Protein AF-I0Z684-F1 (afdb_monomer)

Mean predicted aligned error: 7.88 Å

pLDDT: mean 88.22, std 9.77, range [30.95, 96.75]

Organism: Coccomyxa subellipsoidea (strain C-169) (NCBI:txid574566)

InterPro domains:
  IPR003107 HAT (Half-A-TPR) repeat [SM00386] (66-99)
  IPR003107 HAT (Half-A-TPR) repeat [SM00386] (101-133)
  IPR003107 HAT (Half-A-TPR) repeat [SM00386] (171-205)
  IPR003107 HAT (Half-A-TPR) repeat [SM00386] (207-239)
  IPR003107 HAT (Half-A-TPR) repeat [SM00386] (241-273)
  IPR003107 HAT (Half-A-TPR) repeat [SM00386] (275-307)
  IPR003107 HAT (Half-A-TPR) repeat [SM00386] (309-344)
  IPR003107 HAT (Half-A-TPR) repeat [SM00386] (346-378)
  IPR011990 Tetratricopeptide-like helical domain superfamily [G3DSA:1.25.40.10] (8-189)
  IPR011990 Tetratricopeptide-like helical domain superfamily [G3DSA:1.25.40.10] (210-399)
  IPR011990 Tetratricopeptide-like helical domain superfamily [SSF48452] (45-256)
  IPR011990 Tetratricopeptide-like helical domain superfamily [SSF48452] (227-389)
  IPR019734 Tetratricopeptide repeat [PF13181] (54-77)
  IPR019734 Tetratricopeptide repeat [SM00028] (52-85)
  IPR019734 Tetratricopeptide repeat [SM00028] (87-120)
  IPR019734 Tetratricopeptide repeat [SM00028] (121-154)
  IPR019734 Tetratricopeptide repeat [SM00028] (261-294)
  IPR019734 Tetratricopeptide repeat [SM00028] (332-365)
  IPR044624 Tetratricopeptide-like repeat protein Mbb1-like [PTHR44917] (1-394)

Structure (mmCIF, N/CA/C/O backbone):
data_AF-I0Z684-F1
#
_entry.id   AF-I0Z684-F1
#
loop_
_atom_site.group_PDB
_atom_site.id
_atom_site.type_symbol
_atom_site.label_atom_id
_atom_site.label_alt_id
_atom_site.label_comp_id
_atom_site.label_asym_id
_atom_site.label_entity_id
_atom_site.label_seq_id
_atom_site.pdbx_PDB_ins_code
_atom_site.Cartn_x
_atom_site.Cartn_y
_atom_site.Cartn_z
_atom_site.occupancy
_atom_site.B_iso_or_equiv
_atom_site.auth_seq_id
_atom_site.auth_comp_id
_atom_site.auth_asym_id
_atom_site.auth_atom_id
_atom_site.pdbx_PDB_model_num
ATOM 1 N N . LYS A 1 1 ? 30.782 14.506 -30.149 1.00 56.00 1 LYS A N 1
ATOM 2 C CA . LYS A 1 1 ? 29.954 13.559 -29.357 1.00 56.00 1 LYS A CA 1
ATOM 3 C C . LYS A 1 1 ? 30.545 13.472 -27.952 1.00 56.00 1 LYS A C 1
ATOM 5 O O . LYS A 1 1 ? 31.720 13.133 -27.860 1.00 56.00 1 LYS A O 1
ATOM 10 N N . PRO A 1 2 ? 29.820 13.838 -26.883 1.00 56.75 2 PRO A N 1
ATOM 11 C CA . PRO A 1 2 ? 30.329 13.691 -25.521 1.00 56.75 2 PRO A CA 1
ATOM 12 C C . PRO A 1 2 ? 30.617 12.213 -25.216 1.00 56.75 2 PRO A C 1
ATOM 14 O O . PRO A 1 2 ? 29.908 11.326 -25.692 1.00 56.75 2 PRO A O 1
ATOM 17 N N . LEU A 1 3 ? 31.667 11.941 -24.437 1.00 69.06 3 LEU A N 1
ATOM 18 C CA . LEU A 1 3 ? 32.019 10.576 -24.041 1.00 69.06 3 LEU A CA 1
ATOM 19 C C . LEU A 1 3 ? 30.859 9.937 -23.266 1.00 69.06 3 LEU A C 1
ATOM 21 O O . LEU A 1 3 ? 30.322 10.537 -22.332 1.00 69.06 3 LEU A O 1
ATOM 25 N N . LYS A 1 4 ? 30.517 8.689 -23.609 1.00 68.81 4 LYS A N 1
ATOM 26 C CA . LYS A 1 4 ? 29.465 7.884 -22.954 1.00 68.81 4 LYS A CA 1
ATOM 27 C C . LYS A 1 4 ? 29.592 7.880 -21.421 1.00 68.81 4 LYS A C 1
ATOM 29 O O . LYS A 1 4 ? 28.586 7.955 -20.720 1.00 68.81 4 LYS A O 1
ATOM 34 N N . ILE A 1 5 ? 30.829 7.891 -20.921 1.00 71.38 5 ILE A N 1
ATOM 35 C CA . ILE A 1 5 ? 31.182 7.921 -19.494 1.00 71.38 5 ILE A CA 1
ATOM 36 C C . ILE A 1 5 ? 30.649 9.183 -18.799 1.00 71.38 5 ILE A C 1
ATOM 38 O O . ILE A 1 5 ? 30.081 9.090 -17.713 1.00 71.38 5 ILE A O 1
ATOM 42 N N . ASN A 1 6 ? 30.747 10.355 -19.435 1.00 76.12 6 ASN A N 1
ATOM 43 C CA . ASN A 1 6 ? 30.282 11.613 -18.844 1.00 76.12 6 ASN A CA 1
ATOM 44 C C . ASN A 1 6 ? 28.752 11.640 -18.699 1.00 76.12 6 ASN A C 1
ATOM 46 O O . ASN A 1 6 ? 28.230 12.161 -17.714 1.00 76.12 6 ASN A O 1
ATOM 50 N N . ARG A 1 7 ? 28.031 11.021 -19.641 1.00 77.19 7 ARG A N 1
ATOM 51 C CA . ARG A 1 7 ? 26.567 10.880 -19.604 1.00 77.19 7 ARG A CA 1
ATOM 52 C C . ARG A 1 7 ? 26.114 9.910 -18.519 1.00 77.19 7 ARG A C 1
ATOM 54 O O . ARG A 1 7 ? 25.242 10.243 -17.721 1.00 77.19 7 ARG A O 1
ATOM 61 N N . ASP A 1 8 ? 26.713 8.723 -18.472 1.00 81.19 8 ASP A N 1
ATOM 62 C CA . ASP A 1 8 ? 26.346 7.708 -17.482 1.00 81.19 8 ASP A CA 1
ATOM 63 C C . ASP A 1 8 ? 26.690 8.176 -16.055 1.00 81.19 8 ASP A C 1
ATOM 65 O O . ASP A 1 8 ? 25.917 7.934 -15.126 1.00 81.19 8 ASP A O 1
ATOM 69 N N . LEU A 1 9 ? 27.770 8.950 -15.887 1.00 84.81 9 LEU A N 1
ATOM 70 C CA . LEU A 1 9 ? 28.109 9.595 -14.618 1.00 84.81 9 LEU A CA 1
ATOM 71 C C . LEU A 1 9 ? 27.077 10.655 -14.207 1.00 84.81 9 LEU A C 1
ATOM 73 O O . LEU A 1 9 ? 26.685 10.697 -13.040 1.00 84.81 9 LEU A O 1
ATOM 77 N N . LEU A 1 10 ? 26.614 11.501 -15.134 1.00 84.44 10 LEU A N 1
ATOM 78 C CA . LEU A 1 10 ? 25.568 12.491 -14.847 1.00 84.44 10 LEU A CA 1
ATOM 79 C C . LEU A 1 10 ? 24.236 11.822 -14.485 1.00 84.44 10 LEU A C 1
ATOM 81 O O . LEU A 1 10 ? 23.605 12.218 -13.506 1.00 84.44 10 LEU A O 1
ATOM 85 N N . LEU A 1 11 ? 23.844 10.767 -15.204 1.00 85.19 11 LEU A N 1
ATOM 86 C CA . LEU A 1 11 ? 22.661 9.963 -14.883 1.00 85.19 11 LEU A CA 1
ATOM 87 C C . LEU A 1 11 ? 22.780 9.287 -13.513 1.00 85.19 11 LEU A C 1
ATOM 89 O O . LEU A 1 11 ? 21.818 9.270 -12.738 1.00 85.19 11 LEU A O 1
ATOM 93 N N . TYR A 1 12 ? 23.959 8.754 -13.188 1.00 86.44 12 TYR A N 1
ATOM 94 C CA . TYR A 1 12 ? 24.232 8.175 -11.878 1.00 86.44 12 TYR A CA 1
ATOM 95 C C . TYR A 1 12 ? 24.128 9.229 -10.771 1.00 86.44 12 TYR A C 1
ATOM 97 O O . TYR A 1 12 ? 23.409 9.015 -9.796 1.00 86.44 12 TYR A O 1
ATOM 105 N N . ARG A 1 13 ? 24.760 10.396 -10.943 1.00 88.25 13 ARG A N 1
ATOM 106 C CA . ARG A 1 13 ? 24.672 11.514 -9.989 1.00 88.25 13 ARG A CA 1
ATOM 107 C C . ARG A 1 13 ? 23.230 11.983 -9.807 1.00 88.25 13 ARG A C 1
ATOM 109 O O . ARG A 1 13 ? 22.782 12.098 -8.672 1.00 88.25 13 ARG A O 1
ATOM 116 N N . ALA A 1 14 ? 22.466 12.126 -10.889 1.00 86.50 14 ALA A N 1
ATOM 117 C CA . ALA A 1 14 ? 21.049 12.474 -10.820 1.00 86.50 14 ALA A CA 1
ATOM 118 C C . ALA A 1 14 ? 20.230 11.428 -10.044 1.00 86.50 14 ALA A C 1
ATOM 120 O O . ALA A 1 14 ? 19.365 11.789 -9.239 1.00 86.50 14 ALA A O 1
ATOM 121 N N . LYS A 1 15 ? 20.517 10.132 -10.240 1.00 86.81 15 LYS A N 1
ATOM 122 C CA . LYS A 1 15 ? 19.895 9.029 -9.491 1.00 86.81 15 LYS A CA 1
ATOM 123 C C . LYS A 1 15 ? 20.248 9.086 -8.006 1.00 86.81 15 LYS A C 1
ATOM 125 O O . LYS A 1 15 ? 19.349 8.918 -7.183 1.00 86.81 15 LYS A O 1
ATOM 130 N N . VAL A 1 16 ? 21.513 9.332 -7.668 1.00 88.00 16 VAL A N 1
ATOM 131 C CA . VAL A 1 16 ? 21.980 9.479 -6.281 1.00 88.00 16 VAL A CA 1
ATOM 132 C C . VAL A 1 16 ? 21.308 10.678 -5.621 1.00 88.00 16 VAL A C 1
ATOM 134 O O . VAL A 1 16 ? 20.741 10.521 -4.545 1.00 88.00 16 VAL A O 1
ATOM 137 N N . SER A 1 17 ? 21.252 11.838 -6.281 1.00 86.62 17 SER A N 1
ATOM 138 C CA . SER A 1 17 ? 20.534 13.013 -5.770 1.00 86.62 17 SER A CA 1
ATOM 139 C C . SER A 1 17 ? 19.050 12.722 -5.553 1.00 86.62 17 SER A C 1
ATOM 141 O O . SER A 1 17 ? 18.491 13.115 -4.535 1.00 86.62 17 SER A O 1
ATOM 143 N N . ARG A 1 18 ? 18.402 11.955 -6.437 1.00 83.69 18 ARG A N 1
ATOM 144 C CA . ARG A 1 18 ? 17.004 11.539 -6.236 1.00 83.69 18 ARG A CA 1
ATOM 145 C C . ARG A 1 18 ? 16.836 10.598 -5.038 1.00 83.69 18 ARG A C 1
ATOM 147 O O . ARG A 1 18 ? 15.848 10.698 -4.316 1.00 83.69 18 ARG A O 1
ATOM 154 N N . GLN A 1 19 ? 17.776 9.679 -4.822 1.00 83.06 19 GLN A N 1
ATOM 155 C CA . GLN A 1 19 ? 17.775 8.806 -3.644 1.00 83.06 19 GLN A CA 1
ATOM 156 C C . GLN A 1 19 ? 18.034 9.596 -2.355 1.00 83.06 19 GLN A C 1
ATOM 158 O O . GLN A 1 19 ? 17.368 9.347 -1.354 1.00 83.06 19 GLN A O 1
ATOM 163 N N . ALA A 1 20 ? 18.937 10.576 -2.394 1.00 82.94 20 ALA A N 1
ATOM 164 C CA . ALA A 1 20 ? 19.186 11.495 -1.290 1.00 82.9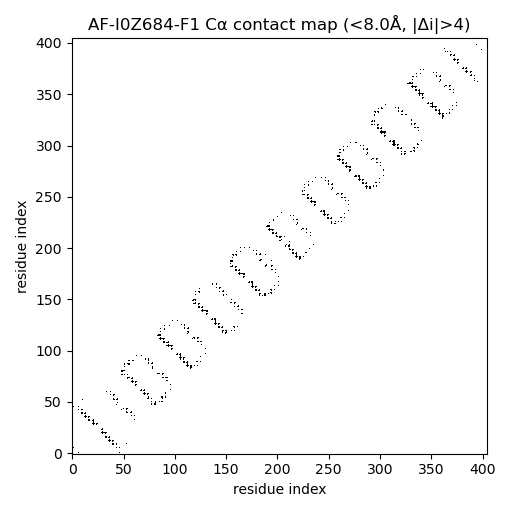4 20 ALA A CA 1
ATOM 165 C C . ALA A 1 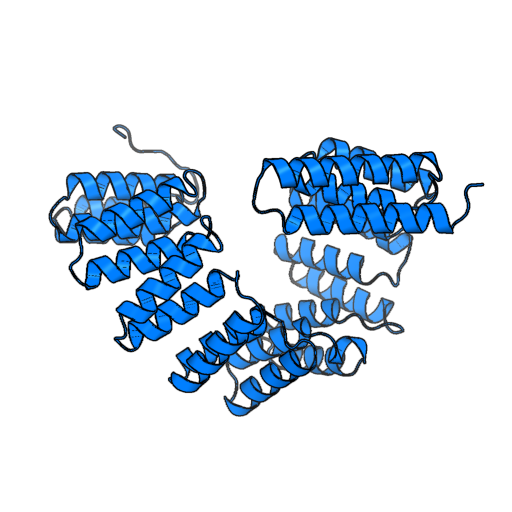20 ? 17.942 12.339 -0.978 1.00 82.94 20 ALA A C 1
ATOM 167 O O . ALA A 1 20 ? 17.562 12.439 0.180 1.00 82.94 20 ALA A O 1
ATOM 168 N N . ALA A 1 21 ? 17.228 12.831 -1.997 1.00 80.25 21 ALA A N 1
ATOM 169 C CA . ALA A 1 21 ? 15.960 13.539 -1.815 1.00 80.25 21 ALA A CA 1
ATOM 170 C C . ALA A 1 21 ? 14.893 12.686 -1.110 1.00 80.25 21 ALA A C 1
ATOM 172 O O . ALA A 1 21 ? 14.073 13.215 -0.368 1.00 80.25 21 ALA A O 1
ATOM 173 N N . PHE A 1 22 ? 14.879 11.371 -1.348 1.00 74.00 22 PHE A N 1
ATOM 174 C CA . PHE A 1 22 ? 13.951 10.463 -0.671 1.00 74.00 22 PHE A CA 1
ATOM 175 C C . PHE A 1 22 ? 14.313 10.246 0.803 1.00 74.00 22 PHE A C 1
ATOM 177 O O . PHE A 1 22 ? 13.422 10.057 1.620 1.00 74.00 22 PHE A O 1
ATOM 184 N N . ARG A 1 23 ? 15.609 10.274 1.135 1.00 74.25 23 ARG A N 1
ATOM 185 C CA . ARG A 1 23 ? 16.123 10.084 2.501 1.00 74.25 23 ARG A CA 1
ATOM 186 C C . ARG A 1 23 ? 16.245 11.382 3.300 1.00 74.25 23 ARG A C 1
ATOM 188 O O . ARG A 1 23 ? 16.529 11.319 4.489 1.00 74.25 23 ARG A O 1
ATOM 195 N N . ALA A 1 24 ? 16.095 12.533 2.650 1.00 77.44 24 ALA A N 1
ATOM 196 C CA . ALA A 1 24 ? 16.253 13.831 3.284 1.00 77.44 24 ALA A CA 1
ATOM 197 C C . ALA A 1 24 ? 15.160 14.041 4.351 1.00 77.44 24 ALA A C 1
ATOM 199 O O . ALA A 1 24 ? 13.977 13.913 4.018 1.00 77.44 24 ALA A O 1
ATOM 200 N N . PRO A 1 25 ? 15.534 14.371 5.601 1.00 69.31 25 PRO A N 1
ATOM 201 C CA . PRO A 1 25 ? 14.580 14.551 6.692 1.00 69.31 25 PRO A CA 1
ATOM 202 C C . PRO A 1 25 ? 13.774 15.845 6.545 1.00 69.31 25 PRO A C 1
ATOM 204 O O . PRO A 1 25 ? 12.612 15.897 6.939 1.00 69.31 25 PRO A O 1
ATOM 207 N N . THR A 1 26 ? 14.359 16.889 5.947 1.00 78.69 26 THR A N 1
ATOM 208 C CA . THR A 1 26 ? 13.704 18.194 5.806 1.00 78.69 26 THR A CA 1
ATOM 209 C C . THR A 1 26 ? 13.169 18.436 4.393 1.00 78.69 26 THR A C 1
ATOM 211 O O . THR A 1 26 ? 13.754 18.027 3.383 1.00 78.69 26 THR A O 1
ATOM 214 N N . LEU A 1 27 ? 12.053 19.170 4.301 1.00 78.12 27 LEU A N 1
ATOM 215 C CA . LEU A 1 27 ? 11.455 19.558 3.020 1.00 78.12 27 LEU A CA 1
ATOM 216 C C . LEU A 1 27 ? 12.414 20.413 2.173 1.00 78.12 27 LEU A C 1
ATOM 218 O O . LEU A 1 27 ? 12.476 20.245 0.954 1.00 78.12 27 LEU A O 1
ATOM 222 N N . LEU A 1 28 ? 13.187 21.297 2.810 1.00 82.56 28 LEU A N 1
ATOM 223 C CA . LEU A 1 28 ? 14.137 22.179 2.131 1.00 82.56 28 LEU A CA 1
ATOM 224 C C . LEU A 1 28 ? 15.266 21.385 1.461 1.00 82.56 28 LEU A C 1
ATOM 226 O O . LEU A 1 28 ? 15.574 21.605 0.287 1.00 82.56 28 LEU A O 1
ATOM 230 N N . GLU A 1 29 ? 15.848 20.420 2.173 1.00 83.12 29 GLU A N 1
ATOM 231 C CA . GLU A 1 29 ? 16.872 19.535 1.613 1.00 83.12 29 GLU A CA 1
ATOM 232 C C . GLU A 1 29 ? 16.304 18.669 0.492 1.00 83.12 29 GLU A C 1
ATOM 234 O O . GLU A 1 29 ? 16.926 18.537 -0.564 1.00 83.12 29 GLU A O 1
ATOM 239 N N . LYS A 1 30 ? 15.090 18.137 0.670 1.00 84.31 30 LYS A N 1
ATOM 240 C CA . LYS A 1 30 ? 14.397 17.372 -0.370 1.00 84.31 30 LYS A CA 1
ATOM 241 C C . LYS A 1 30 ? 14.236 18.189 -1.651 1.00 84.31 30 LYS A C 1
ATOM 243 O O . LYS A 1 30 ? 14.591 17.701 -2.725 1.00 84.31 30 LYS A O 1
ATOM 248 N N . LEU A 1 31 ? 13.781 19.438 -1.549 1.00 85.88 31 LEU A N 1
ATOM 249 C CA . LEU A 1 31 ? 13.655 20.345 -2.693 1.00 85.88 31 LEU A CA 1
ATOM 250 C C . LEU A 1 31 ? 15.016 20.669 -3.325 1.00 85.88 31 LEU A C 1
ATOM 252 O O . LEU A 1 31 ? 15.127 20.687 -4.551 1.00 85.88 31 LEU A O 1
ATOM 256 N N . LYS A 1 32 ? 16.067 20.865 -2.519 1.00 89.31 32 LYS A N 1
ATOM 257 C CA . LYS A 1 32 ? 17.436 21.100 -3.008 1.00 89.31 32 LYS A CA 1
ATOM 258 C C . LYS A 1 32 ? 17.945 19.920 -3.839 1.00 89.31 32 LYS A C 1
ATOM 260 O O . LYS A 1 32 ? 18.402 20.112 -4.966 1.00 89.31 32 LYS A O 1
ATOM 265 N N . TYR A 1 33 ? 17.823 18.699 -3.321 1.00 88.38 33 TYR A N 1
ATOM 266 C CA . TYR A 1 33 ? 18.250 17.490 -4.028 1.00 88.38 33 TYR A CA 1
ATOM 267 C C . TYR A 1 33 ? 17.403 17.203 -5.275 1.00 88.38 33 TYR A C 1
ATOM 269 O O . TYR A 1 33 ? 17.941 16.749 -6.287 1.00 88.38 33 TYR A O 1
ATOM 277 N N . GLN A 1 34 ? 16.100 17.499 -5.239 1.00 88.00 34 GLN A N 1
ATOM 278 C CA . GLN A 1 34 ? 15.229 17.392 -6.412 1.00 88.00 34 GLN A CA 1
ATOM 279 C C . GLN A 1 34 ? 15.632 18.381 -7.509 1.00 88.00 34 GLN A C 1
ATOM 281 O O . GLN A 1 34 ? 15.821 17.956 -8.646 1.00 88.00 34 GLN A O 1
ATOM 286 N N . LYS A 1 35 ? 15.845 19.661 -7.174 1.00 89.12 35 LYS A N 1
ATOM 287 C CA . LYS A 1 35 ? 16.317 20.676 -8.130 1.00 89.12 35 LYS A CA 1
ATOM 288 C C . LYS A 1 35 ? 17.667 20.292 -8.738 1.00 89.12 35 LYS A C 1
ATOM 290 O O . LYS A 1 35 ? 17.839 20.393 -9.947 1.00 89.12 35 LYS A O 1
ATOM 295 N N . ALA A 1 36 ? 18.599 19.791 -7.926 1.00 89.50 36 ALA A N 1
ATOM 296 C CA . ALA A 1 36 ? 19.891 19.305 -8.411 1.00 89.50 36 ALA A CA 1
ATOM 297 C C . ALA A 1 36 ? 19.751 18.106 -9.369 1.00 89.50 36 ALA A C 1
ATOM 299 O O . ALA A 1 36 ? 20.442 18.034 -10.381 1.00 89.50 36 ALA A O 1
ATOM 300 N N . SER A 1 37 ? 18.840 17.171 -9.082 1.00 89.88 37 SER A N 1
ATOM 301 C CA . SER A 1 37 ? 18.548 16.048 -9.982 1.00 89.88 37 SER A CA 1
ATOM 302 C C . SER A 1 37 ? 17.951 16.538 -11.309 1.00 89.88 37 SER A C 1
ATOM 304 O O . SER A 1 37 ? 18.382 16.107 -12.377 1.00 89.88 37 SER A O 1
ATOM 306 N N . GLU A 1 38 ? 17.015 17.488 -11.253 1.00 91.38 38 GLU A N 1
ATOM 307 C CA . GLU A 1 38 ? 16.358 18.085 -12.421 1.00 91.38 38 GLU A CA 1
ATOM 308 C C . GLU A 1 38 ? 17.358 18.789 -13.351 1.00 91.38 38 GLU A C 1
ATOM 310 O O . GLU A 1 38 ? 17.353 18.547 -14.560 1.00 91.38 38 GLU A O 1
ATOM 315 N N . THR A 1 39 ? 18.269 19.601 -12.803 1.00 91.06 39 THR A N 1
ATOM 316 C CA . THR A 1 39 ? 19.295 20.301 -13.596 1.00 91.06 39 THR A CA 1
ATOM 317 C C . THR A 1 39 ? 20.279 19.333 -14.248 1.00 91.06 39 THR A C 1
ATOM 319 O O . THR A 1 39 ? 20.612 19.493 -15.424 1.00 91.06 39 THR A O 1
ATOM 322 N N . MET A 1 40 ? 20.705 18.287 -13.533 1.00 89.81 40 MET A N 1
ATOM 323 C CA . MET A 1 40 ? 21.573 17.246 -14.093 1.00 89.81 40 MET A CA 1
ATOM 324 C C . MET A 1 40 ? 20.889 16.473 -15.226 1.00 89.81 40 MET A C 1
ATOM 326 O O . MET A 1 40 ? 21.530 16.190 -16.239 1.00 89.81 40 MET A O 1
ATOM 330 N N . LEU A 1 41 ? 19.596 16.159 -15.089 1.00 89.38 41 LEU A N 1
ATOM 331 C CA . LEU A 1 41 ? 18.823 15.469 -16.126 1.00 89.38 41 LEU A CA 1
ATOM 332 C C . LEU A 1 41 ? 18.628 16.344 -17.368 1.00 89.38 41 LEU A C 1
ATOM 334 O O . LEU A 1 41 ? 18.868 15.861 -18.472 1.00 89.38 41 LEU A O 1
ATOM 338 N N . ARG A 1 42 ? 18.296 17.633 -17.211 1.00 90.12 42 ARG A N 1
ATOM 339 C CA . ARG A 1 42 ? 18.227 18.571 -18.348 1.00 90.12 42 ARG A CA 1
ATOM 340 C C . ARG A 1 42 ? 19.575 18.730 -19.050 1.00 90.12 42 ARG A C 1
ATOM 342 O O . ARG A 1 42 ? 19.629 18.756 -20.274 1.00 90.12 42 ARG A O 1
ATOM 349 N N . ARG A 1 43 ? 20.681 18.745 -18.298 1.00 88.00 43 ARG A N 1
ATOM 350 C CA . ARG A 1 43 ? 22.027 18.744 -18.888 1.00 88.00 43 ARG A CA 1
ATOM 351 C C . ARG A 1 43 ? 22.314 17.464 -19.677 1.00 88.00 43 ARG A C 1
ATOM 353 O O . ARG A 1 43 ? 22.994 17.537 -20.692 1.00 88.00 43 ARG A O 1
ATOM 360 N N . CYS A 1 44 ? 21.797 16.308 -19.250 1.00 86.81 44 CYS A N 1
ATOM 361 C CA . CYS A 1 44 ? 21.909 15.073 -20.035 1.00 86.81 44 CYS A CA 1
ATOM 362 C C . CYS A 1 44 ? 21.169 15.188 -21.373 1.00 86.81 44 CYS A C 1
ATOM 364 O O . CYS A 1 44 ? 21.724 14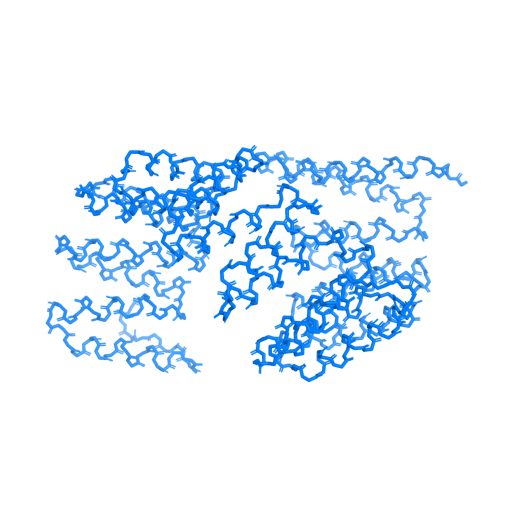.786 -22.388 1.00 86.81 44 CYS A O 1
ATOM 366 N N . LEU A 1 45 ? 19.969 15.777 -21.373 1.00 87.00 45 LEU A N 1
ATOM 367 C CA . LEU A 1 45 ? 19.179 16.002 -22.589 1.00 87.00 45 LEU A CA 1
ATOM 368 C C . LEU A 1 45 ? 19.877 16.952 -23.568 1.00 87.00 45 LEU A C 1
ATOM 370 O O . LEU A 1 45 ? 19.928 16.675 -24.759 1.00 87.00 45 LEU A O 1
ATOM 374 N N . ALA A 1 46 ? 20.489 18.028 -23.061 1.00 86.31 46 ALA A N 1
ATOM 375 C CA . ALA A 1 46 ? 21.256 18.964 -23.886 1.00 86.31 46 ALA A CA 1
ATOM 376 C C . ALA A 1 46 ? 22.509 18.330 -24.525 1.00 86.31 46 ALA A C 1
ATOM 378 O O . ALA A 1 46 ? 22.976 18.786 -25.564 1.00 86.31 46 ALA A O 1
ATOM 379 N N . LEU A 1 47 ? 23.075 17.295 -23.897 1.00 85.19 47 LEU A N 1
ATOM 380 C CA . LEU A 1 47 ? 24.233 16.568 -24.422 1.00 85.19 47 LEU A CA 1
ATOM 381 C C . LEU A 1 47 ? 23.846 15.528 -25.478 1.00 85.19 47 LEU A C 1
ATOM 383 O O . LEU A 1 47 ? 24.625 15.287 -26.401 1.00 85.19 47 LEU A O 1
ATOM 387 N N . ASP A 1 48 ? 22.696 14.876 -25.303 1.00 82.06 48 ASP A N 1
ATOM 388 C CA . ASP A 1 48 ? 22.184 13.848 -26.202 1.00 82.06 48 ASP A CA 1
ATOM 389 C C . ASP A 1 48 ? 20.661 13.712 -26.067 1.00 82.06 48 ASP A C 1
ATOM 391 O O . ASP A 1 48 ? 20.156 13.089 -25.129 1.00 82.06 48 ASP A O 1
ATOM 395 N N . ALA A 1 49 ? 19.940 14.264 -27.041 1.00 84.31 49 ALA A N 1
ATOM 396 C CA . ALA A 1 49 ? 18.485 14.183 -27.109 1.00 84.31 49 ALA A CA 1
ATOM 397 C C . ALA A 1 49 ? 17.975 12.783 -27.508 1.00 84.31 49 ALA A C 1
ATOM 399 O O . ALA A 1 49 ? 16.796 12.493 -27.350 1.00 84.31 49 ALA A O 1
ATOM 400 N N . THR A 1 50 ? 18.839 11.885 -27.997 1.00 84.88 50 THR A N 1
ATOM 401 C CA . THR A 1 50 ? 18.422 10.544 -28.450 1.00 84.88 50 THR A CA 1
ATOM 402 C C . THR A 1 50 ? 18.391 9.503 -27.327 1.00 84.88 50 THR A C 1
ATOM 404 O O . THR A 1 50 ? 17.842 8.413 -27.495 1.00 84.88 50 THR A O 1
ATOM 407 N N . ASP A 1 51 ? 18.953 9.807 -26.151 1.00 83.75 51 ASP A N 1
ATOM 408 C CA . ASP A 1 51 ? 18.875 8.921 -24.989 1.00 83.75 51 ASP A CA 1
ATOM 409 C C . ASP A 1 51 ? 17.518 9.087 -24.294 1.00 83.75 51 ASP A C 1
ATOM 411 O O . ASP A 1 51 ? 17.201 10.149 -23.768 1.00 83.75 51 ASP A O 1
ATOM 415 N N . GLY A 1 52 ? 16.716 8.023 -24.229 1.00 83.94 52 GLY A N 1
ATOM 416 C CA . GLY A 1 52 ? 15.409 8.068 -23.564 1.00 83.94 52 GLY A CA 1
ATOM 417 C C . GLY A 1 52 ? 15.447 7.975 -22.031 1.00 83.94 52 GLY A C 1
ATOM 418 O O . GLY A 1 52 ? 14.456 8.278 -21.359 1.00 83.94 52 G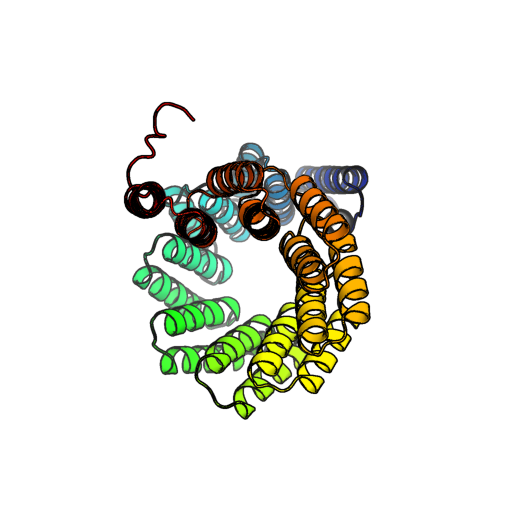LY A O 1
ATOM 419 N N . ARG A 1 53 ? 16.575 7.570 -21.428 1.00 88.62 53 ARG A N 1
ATOM 420 C CA . ARG A 1 53 ? 16.694 7.378 -19.964 1.00 88.62 53 ARG A CA 1
ATOM 421 C C . ARG A 1 53 ? 16.485 8.669 -19.149 1.00 88.62 53 ARG A C 1
ATOM 423 O O . ARG A 1 53 ? 15.810 8.592 -18.109 1.00 88.62 53 ARG A O 1
ATOM 430 N N . PRO A 1 54 ? 17.031 9.838 -19.552 1.00 90.12 54 PRO A N 1
ATOM 431 C CA . PRO A 1 54 ? 16.799 11.092 -18.852 1.00 90.12 54 PRO A CA 1
ATOM 432 C C . PRO A 1 54 ? 15.339 11.550 -18.947 1.00 90.12 54 PRO A C 1
ATOM 434 O O . PRO A 1 54 ? 14.806 11.950 -17.916 1.00 90.12 54 PRO A O 1
ATOM 437 N N . TYR A 1 55 ? 14.661 11.401 -20.095 1.00 91.81 55 TYR A N 1
ATOM 438 C CA . TYR A 1 55 ? 13.236 11.745 -20.249 1.00 91.81 55 TYR A CA 1
ATOM 439 C C . TYR A 1 55 ? 12.350 10.971 -19.265 1.00 91.81 55 TYR A C 1
ATOM 441 O O . TYR A 1 55 ? 11.583 11.566 -18.508 1.00 91.81 55 TYR A O 1
ATOM 449 N N . VAL A 1 56 ? 12.529 9.645 -19.173 1.00 91.12 56 VAL A N 1
ATOM 450 C CA . VAL A 1 56 ? 11.795 8.804 -18.206 1.00 91.12 56 VAL A CA 1
ATOM 451 C C . VAL A 1 56 ? 12.082 9.223 -16.762 1.00 91.12 56 VAL A C 1
ATOM 453 O O . VAL A 1 56 ? 11.192 9.222 -15.907 1.00 91.12 56 VAL A O 1
ATOM 456 N N . SER A 1 57 ? 13.337 9.551 -16.458 1.00 90.25 57 SER A N 1
ATOM 457 C CA . SER A 1 57 ? 13.754 9.921 -15.102 1.00 90.25 57 SER A CA 1
ATOM 458 C C . SER A 1 57 ? 13.244 11.302 -14.692 1.00 90.25 57 SER A C 1
ATOM 460 O O . SER A 1 57 ? 12.806 11.461 -13.549 1.00 90.25 57 SER A O 1
ATOM 462 N N . LEU A 1 58 ? 13.266 12.261 -15.619 1.00 91.31 58 LEU A N 1
ATOM 463 C CA . LEU A 1 58 ? 12.799 13.633 -15.444 1.00 91.31 58 LEU A CA 1
ATOM 464 C C . LEU A 1 58 ? 11.278 13.676 -15.329 1.00 91.31 58 LEU A C 1
ATOM 466 O O . LEU A 1 58 ? 10.765 14.238 -14.366 1.00 91.31 58 LEU A O 1
ATOM 470 N N . GLY A 1 59 ? 10.559 12.986 -16.216 1.00 91.81 59 GLY A N 1
ATOM 471 C CA . GLY A 1 59 ? 9.106 12.867 -16.127 1.00 91.81 59 GLY A CA 1
ATOM 472 C C . GLY A 1 59 ? 8.663 12.258 -14.793 1.00 91.81 59 GLY A C 1
ATOM 473 O O . GLY A 1 59 ? 7.795 12.807 -14.119 1.00 91.81 59 GLY A O 1
ATOM 474 N N . LYS A 1 60 ? 9.328 11.194 -14.312 1.00 90.06 60 LYS A N 1
ATOM 475 C CA . LYS A 1 60 ? 9.050 10.619 -12.978 1.00 90.06 60 LYS A CA 1
ATOM 476 C C . LYS A 1 60 ? 9.298 11.609 -11.834 1.00 90.06 60 LYS A C 1
ATOM 478 O O . LYS A 1 60 ? 8.565 11.567 -10.848 1.00 90.06 60 LYS A O 1
ATOM 483 N N . LEU A 1 61 ? 10.313 12.468 -11.941 1.00 89.31 61 LEU A N 1
ATOM 484 C CA . LEU A 1 61 ? 10.606 13.508 -10.949 1.00 89.31 61 LEU A CA 1
ATOM 485 C C . LEU A 1 61 ? 9.529 14.606 -10.957 1.00 89.31 61 LEU A C 1
ATOM 487 O O . LEU A 1 61 ? 9.002 14.950 -9.901 1.00 89.31 61 LEU A O 1
ATOM 491 N N . LEU A 1 62 ? 9.135 15.090 -12.137 1.00 90.25 62 LEU A N 1
ATOM 492 C CA . LEU A 1 62 ? 8.073 16.090 -12.304 1.00 90.25 62 LEU A CA 1
ATOM 493 C C . LEU A 1 62 ? 6.715 15.568 -11.812 1.00 90.25 62 LEU A C 1
ATOM 495 O O . LEU A 1 62 ? 5.988 16.270 -11.109 1.00 90.25 62 LEU A O 1
ATOM 499 N N . MET A 1 63 ? 6.418 14.288 -12.061 1.00 89.06 63 MET A N 1
ATOM 500 C CA . MET A 1 63 ? 5.243 13.610 -11.505 1.00 89.06 63 MET A CA 1
ATOM 501 C C . MET A 1 63 ? 5.236 13.595 -9.972 1.00 89.06 63 MET A C 1
ATOM 503 O O . MET A 1 63 ? 4.170 13.727 -9.371 1.00 89.06 63 MET A O 1
ATOM 507 N N . GLN A 1 64 ? 6.396 13.425 -9.326 1.00 85.44 64 GLN A N 1
ATOM 508 C CA . GLN A 1 64 ? 6.506 13.501 -7.861 1.00 85.44 64 GLN A CA 1
ATOM 509 C C . GLN A 1 64 ? 6.260 14.922 -7.344 1.00 85.44 64 GLN A C 1
ATOM 511 O O . GLN A 1 64 ? 5.689 15.083 -6.269 1.00 85.44 64 GLN A O 1
ATOM 516 N N . GLN A 1 65 ? 6.649 15.937 -8.117 1.00 86.44 65 GLN A N 1
ATOM 517 C CA . GLN A 1 65 ? 6.405 17.351 -7.821 1.00 86.44 65 GLN A CA 1
ATOM 518 C C . GLN A 1 65 ? 4.980 17.813 -8.182 1.00 86.44 65 GLN A C 1
ATOM 520 O O . GLN A 1 65 ? 4.660 18.980 -7.989 1.00 86.44 65 GLN A O 1
ATOM 525 N N . ARG A 1 66 ? 4.122 16.919 -8.700 1.00 87.81 66 ARG A N 1
ATOM 526 C CA . ARG A 1 66 ? 2.772 17.228 -9.215 1.00 87.81 66 ARG A CA 1
ATOM 527 C C . ARG A 1 66 ? 2.744 18.211 -10.400 1.00 87.81 66 ARG A C 1
ATOM 529 O O . ARG A 1 66 ? 1.694 18.758 -10.715 1.00 87.81 66 ARG A O 1
ATOM 536 N N . ARG A 1 67 ? 3.868 18.393 -11.100 1.00 91.25 67 ARG A N 1
ATOM 537 C CA . ARG A 1 67 ? 3.975 19.193 -12.335 1.00 91.25 67 ARG A CA 1
ATOM 538 C C . ARG A 1 67 ? 3.619 18.321 -13.538 1.00 91.25 67 ARG A C 1
ATOM 540 O O . ARG A 1 67 ? 4.493 17.836 -14.255 1.00 91.25 67 ARG A O 1
ATOM 547 N N . TYR A 1 68 ? 2.330 18.023 -13.689 1.00 92.12 68 TYR A N 1
ATOM 548 C CA . TYR A 1 68 ? 1.860 17.020 -14.650 1.00 92.12 68 TYR A CA 1
ATOM 549 C C . TYR A 1 68 ? 1.968 17.467 -16.109 1.00 92.12 68 TYR A C 1
ATOM 551 O O . TYR A 1 68 ? 2.337 16.652 -16.949 1.00 92.12 68 TYR A O 1
ATOM 559 N N . ASP A 1 69 ? 1.695 18.736 -16.408 1.00 91.56 69 ASP A N 1
ATOM 560 C CA . ASP A 1 69 ? 1.710 19.231 -17.790 1.00 91.56 69 ASP A CA 1
ATOM 561 C C . ASP A 1 69 ? 3.133 19.321 -18.342 1.00 91.56 69 ASP A C 1
ATOM 563 O O . ASP A 1 69 ? 3.403 18.855 -19.446 1.00 91.56 69 ASP A O 1
ATOM 567 N N . GLU A 1 70 ? 4.085 19.767 -17.522 1.00 92.44 70 GLU A N 1
ATOM 568 C CA . GLU A 1 70 ? 5.503 19.702 -17.880 1.00 92.44 70 GLU A CA 1
ATOM 569 C C . GLU A 1 70 ? 5.979 18.258 -18.074 1.00 92.44 70 GLU A C 1
ATOM 571 O O . GLU A 1 70 ? 6.728 17.970 -19.003 1.00 92.44 70 GLU A O 1
ATOM 576 N N . ALA A 1 71 ? 5.528 17.322 -17.230 1.00 92.88 71 ALA A N 1
ATOM 577 C CA . ALA A 1 71 ? 5.878 15.913 -17.393 1.00 92.88 71 ALA A CA 1
ATOM 578 C C . ALA A 1 71 ? 5.374 15.343 -18.730 1.00 92.88 71 ALA A C 1
ATOM 580 O O . ALA A 1 71 ? 6.071 14.523 -19.326 1.00 92.88 71 ALA A O 1
ATOM 581 N N . ARG A 1 72 ? 4.199 15.779 -19.210 1.00 92.81 72 ARG A N 1
ATOM 582 C CA . ARG A 1 72 ? 3.674 15.404 -20.533 1.00 92.81 72 ARG A CA 1
ATOM 583 C C . ARG A 1 72 ? 4.542 15.944 -21.659 1.00 92.81 72 ARG A C 1
ATOM 585 O O . ARG A 1 72 ? 4.955 15.141 -22.486 1.00 92.81 72 ARG A O 1
ATOM 592 N N . SER A 1 73 ? 4.876 17.238 -21.635 1.00 92.88 73 SER A N 1
ATOM 593 C CA . SER A 1 73 ? 5.755 17.859 -22.644 1.00 92.88 73 SER A CA 1
ATOM 594 C C . SER A 1 73 ? 7.075 17.101 -22.762 1.00 92.88 73 SER A C 1
ATOM 596 O O . SER A 1 73 ? 7.488 16.716 -23.848 1.00 92.88 73 SER A O 1
ATOM 598 N N . ILE A 1 74 ? 7.689 16.765 -21.621 1.00 93.00 74 ILE A N 1
ATOM 599 C CA . ILE A 1 74 ? 8.938 15.996 -21.589 1.00 93.00 74 ILE A CA 1
ATOM 600 C C . ILE A 1 74 ? 8.769 14.590 -22.184 1.00 93.00 74 ILE A C 1
ATOM 602 O O . ILE A 1 74 ? 9.678 14.102 -22.853 1.00 93.00 74 ILE A O 1
ATOM 606 N N . TYR A 1 75 ? 7.650 13.900 -21.951 1.00 93.06 75 TYR A N 1
ATOM 607 C CA . TYR A 1 75 ? 7.427 12.589 -22.572 1.00 93.06 75 TYR A CA 1
ATOM 608 C C . TYR A 1 75 ? 7.151 12.687 -24.072 1.00 93.06 75 TYR A C 1
ATOM 610 O O . TYR A 1 75 ? 7.630 11.834 -24.818 1.00 93.06 75 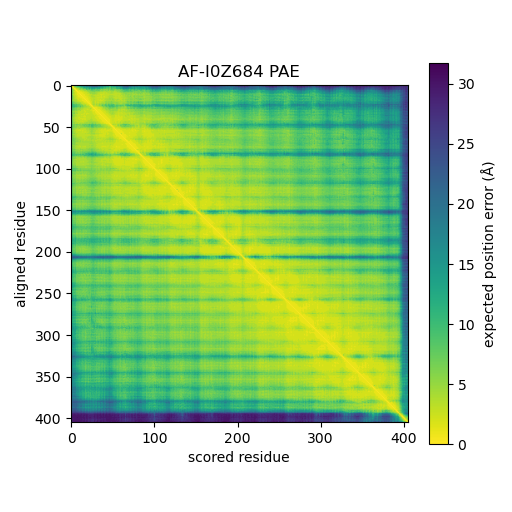TYR A O 1
ATOM 618 N N . GLU A 1 76 ? 6.433 13.717 -24.509 1.00 92.69 76 GLU A N 1
ATOM 619 C CA . GLU A 1 76 ? 6.170 13.987 -25.920 1.00 92.69 76 GLU A CA 1
ATOM 620 C C . GLU A 1 76 ? 7.473 14.302 -26.667 1.00 92.69 76 GLU A C 1
ATOM 622 O O . GLU A 1 76 ? 7.806 13.606 -27.627 1.00 92.69 76 GLU A O 1
ATOM 627 N N . GLU A 1 77 ? 8.281 15.231 -26.151 1.00 90.62 77 GLU A N 1
ATOM 628 C CA . GLU A 1 77 ? 9.630 15.536 -26.649 1.00 90.62 77 GLU A CA 1
ATOM 629 C C . GLU A 1 77 ? 10.532 14.297 -26.658 1.00 90.62 77 GLU A C 1
ATOM 631 O O . GLU A 1 77 ? 11.250 14.041 -27.620 1.00 90.62 77 GLU A O 1
ATOM 636 N N . GLY A 1 78 ? 10.486 13.486 -25.599 1.00 88.69 78 GLY A N 1
ATOM 637 C CA . GLY A 1 78 ? 11.259 12.249 -25.532 1.00 88.69 78 GLY A CA 1
ATOM 638 C C . GLY A 1 78 ? 10.813 11.220 -26.570 1.00 88.69 78 GLY A C 1
ATOM 639 O O . GLY A 1 78 ? 11.638 10.487 -27.118 1.00 88.69 78 GLY A O 1
ATOM 640 N N . SER A 1 79 ? 9.515 11.158 -26.865 1.00 89.19 79 SER A N 1
ATOM 641 C CA . SER A 1 79 ? 8.975 10.244 -27.869 1.00 89.19 79 SER A CA 1
ATOM 642 C C . SER A 1 79 ? 9.397 10.641 -29.285 1.00 89.19 79 SER A C 1
ATOM 644 O O . SER A 1 79 ? 9.807 9.773 -30.054 1.00 89.19 79 SER A O 1
ATOM 646 N N . THR A 1 80 ? 9.403 11.937 -29.608 1.00 89.31 80 THR A N 1
ATOM 647 C CA . THR A 1 80 ? 9.842 12.439 -30.917 1.00 89.31 80 THR A CA 1
ATOM 648 C C . THR A 1 80 ? 11.358 12.335 -31.075 1.00 89.31 80 THR A C 1
ATOM 650 O O . THR A 1 80 ? 11.833 11.826 -32.090 1.00 89.31 80 THR A O 1
ATOM 653 N N . ALA A 1 81 ? 12.126 12.701 -30.045 1.00 86.88 81 ALA A N 1
ATOM 654 C CA . ALA A 1 81 ? 13.589 12.675 -30.079 1.00 86.88 81 ALA A CA 1
ATOM 655 C C . ALA A 1 81 ? 14.183 11.256 -30.161 1.00 86.88 81 ALA A C 1
ATOM 657 O O . ALA A 1 81 ? 15.262 11.061 -30.721 1.00 86.88 81 ALA A O 1
ATOM 658 N N . THR A 1 82 ? 13.471 10.247 -29.645 1.00 83.94 82 THR A N 1
ATOM 659 C CA . THR A 1 82 ? 13.864 8.827 -29.749 1.00 83.94 82 THR A CA 1
ATOM 660 C C . THR A 1 82 ? 13.259 8.107 -30.960 1.00 83.94 82 THR A C 1
ATOM 662 O O . THR A 1 82 ? 13.420 6.892 -31.095 1.00 83.94 82 THR A O 1
ATOM 665 N N . GLY A 1 83 ? 12.536 8.821 -31.832 1.00 80.62 83 GLY A N 1
ATOM 666 C CA . GLY A 1 83 ? 11.860 8.237 -32.996 1.00 80.62 83 GLY A CA 1
ATOM 667 C C . GLY A 1 83 ? 10.756 7.238 -32.632 1.00 80.62 83 GLY A C 1
ATOM 668 O O . GLY A 1 83 ? 10.489 6.311 -33.390 1.00 80.62 83 GLY A O 1
ATOM 669 N N . GLY A 1 84 ? 10.163 7.363 -31.441 1.00 82.44 84 GLY A N 1
ATOM 670 C CA . GLY A 1 84 ? 9.096 6.493 -30.946 1.00 82.44 84 GLY A CA 1
ATOM 671 C C . GLY A 1 84 ? 9.531 5.074 -30.570 1.00 82.44 84 GLY A C 1
ATOM 672 O O . GLY A 1 84 ? 8.692 4.290 -30.134 1.00 82.44 84 GLY A O 1
ATOM 673 N N . GLN A 1 85 ? 10.818 4.737 -30.683 1.00 84.75 85 GLN A N 1
ATOM 674 C CA . GLN A 1 85 ? 11.316 3.375 -30.457 1.00 84.75 85 GLN A CA 1
ATOM 675 C C . GLN A 1 85 ? 11.484 3.024 -28.972 1.00 84.75 85 GLN A C 1
ATOM 677 O O . GLN A 1 85 ? 11.590 1.850 -28.626 1.00 84.75 85 GLN A O 1
ATOM 682 N N . ASN A 1 86 ? 11.521 4.021 -28.080 1.00 87.25 86 ASN A N 1
ATOM 683 C CA . ASN A 1 86 ? 11.737 3.783 -26.658 1.00 87.25 86 ASN A CA 1
ATOM 684 C C . ASN A 1 86 ? 10.430 3.446 -25.930 1.00 87.25 86 ASN A C 1
ATOM 686 O O . ASN A 1 86 ? 9.617 4.317 -25.608 1.00 87.25 86 ASN A O 1
ATOM 690 N N . GLU A 1 87 ? 10.266 2.177 -25.582 1.00 88.44 87 GLU A N 1
ATOM 691 C CA . GLU A 1 87 ? 9.070 1.656 -24.933 1.00 88.44 87 GLU A CA 1
ATOM 692 C C . GLU A 1 87 ? 8.871 2.183 -23.502 1.00 88.44 87 GLU A C 1
ATOM 694 O O . GLU A 1 87 ? 7.739 2.307 -23.027 1.00 88.44 87 GLU A O 1
ATOM 699 N N . TYR A 1 88 ? 9.956 2.552 -22.811 1.00 89.81 88 TYR A N 1
ATOM 700 C CA . TYR A 1 88 ? 9.896 3.037 -21.430 1.00 89.81 88 TYR A CA 1
ATOM 701 C C . TYR A 1 88 ? 9.306 4.447 -21.329 1.00 89.81 88 TYR A C 1
ATOM 703 O O . TYR A 1 88 ? 8.713 4.778 -20.299 1.00 89.81 88 TYR A O 1
ATOM 711 N N . ILE A 1 89 ? 9.460 5.276 -22.369 1.00 91.69 89 ILE A N 1
ATOM 712 C CA . ILE A 1 89 ? 8.863 6.619 -22.428 1.00 91.69 89 ILE A CA 1
ATOM 713 C C . ILE A 1 89 ? 7.347 6.488 -22.550 1.00 91.69 89 ILE A C 1
ATOM 715 O O . ILE A 1 89 ? 6.621 7.008 -21.701 1.00 91.69 89 ILE A O 1
ATOM 719 N N . TRP A 1 90 ? 6.878 5.705 -23.525 1.00 93.50 90 TRP A N 1
ATOM 720 C CA . TRP A 1 90 ? 5.456 5.428 -23.722 1.00 93.50 90 TRP A CA 1
ATOM 721 C C . TRP A 1 90 ? 4.809 4.804 -22.480 1.00 93.50 90 TRP A C 1
ATOM 723 O O . TRP A 1 90 ? 3.752 5.250 -22.038 1.00 93.50 90 TRP A O 1
ATOM 733 N N . GLN A 1 91 ? 5.478 3.838 -21.841 1.00 93.81 91 GLN A N 1
ATOM 734 C CA . GLN A 1 91 ? 5.020 3.220 -20.591 1.00 93.81 91 GLN A CA 1
ATOM 735 C C . GLN A 1 91 ? 4.888 4.236 -19.445 1.00 93.81 91 GLN A C 1
ATOM 737 O O . GLN A 1 91 ? 3.910 4.209 -18.684 1.00 93.81 91 GLN A O 1
ATOM 742 N N . ALA A 1 92 ? 5.876 5.121 -19.285 1.00 91.81 92 ALA A N 1
ATOM 743 C CA . ALA A 1 92 ? 5.873 6.139 -18.239 1.00 91.81 92 ALA A CA 1
ATOM 744 C C . ALA A 1 92 ? 4.780 7.192 -18.478 1.00 91.81 92 ALA A C 1
ATOM 746 O O . ALA A 1 92 ? 4.072 7.553 -17.532 1.00 91.81 92 ALA A O 1
ATOM 747 N N . TRP A 1 93 ? 4.583 7.603 -19.731 1.00 93.81 93 TRP A N 1
ATOM 748 C CA . TRP A 1 93 ? 3.519 8.518 -20.133 1.00 93.81 93 TRP A CA 1
ATOM 749 C C . TRP A 1 93 ? 2.130 7.900 -19.936 1.00 93.81 93 TRP A C 1
ATOM 751 O O . TRP A 1 93 ? 1.275 8.495 -19.281 1.00 93.81 93 TRP A O 1
ATOM 761 N N . ALA A 1 94 ? 1.920 6.654 -20.365 1.00 93.81 94 ALA A N 1
ATOM 762 C CA . ALA A 1 94 ? 0.667 5.935 -20.136 1.00 93.81 94 ALA A CA 1
ATOM 763 C C . ALA A 1 94 ? 0.328 5.825 -18.638 1.00 93.81 94 ALA A C 1
ATOM 765 O O . ALA A 1 94 ? -0.821 5.985 -18.224 1.00 93.81 94 ALA A O 1
ATOM 766 N N . THR A 1 95 ? 1.346 5.617 -17.796 1.00 92.38 95 THR A N 1
ATOM 767 C CA . THR A 1 95 ? 1.183 5.568 -16.335 1.00 92.38 95 THR A CA 1
ATOM 768 C C . THR A 1 95 ? 0.795 6.930 -15.749 1.00 92.38 95 THR A C 1
ATOM 770 O O . THR A 1 95 ? 0.041 6.978 -14.774 1.00 92.38 95 THR A O 1
ATOM 773 N N . LEU A 1 96 ? 1.290 8.035 -16.316 1.00 92.50 96 LEU A N 1
ATOM 774 C CA . LEU A 1 96 ? 0.871 9.391 -15.955 1.00 92.50 96 LEU A CA 1
ATOM 775 C C . LEU A 1 96 ? -0.602 9.619 -16.310 1.00 92.50 96 LEU A C 1
ATOM 777 O O . LEU A 1 96 ? -1.379 9.980 -15.427 1.00 92.50 96 LEU A O 1
ATOM 781 N N . GLU A 1 97 ? -1.008 9.328 -17.547 1.00 93.12 97 GLU A N 1
ATOM 782 C CA . GLU A 1 97 ? -2.404 9.506 -17.974 1.00 93.12 97 GLU A CA 1
ATOM 783 C C . GLU A 1 97 ? -3.372 8.612 -17.192 1.00 93.12 97 GLU A C 1
ATOM 785 O O . GLU A 1 97 ? -4.451 9.055 -16.796 1.00 93.12 97 GLU A O 1
ATOM 790 N N . SER A 1 98 ? -2.954 7.384 -16.868 1.00 91.06 98 SER A N 1
ATOM 791 C CA . SER A 1 98 ? -3.704 6.483 -15.989 1.00 91.06 98 SER A CA 1
ATOM 792 C C . SER A 1 98 ? -3.954 7.092 -14.605 1.00 91.06 98 SER A C 1
ATOM 794 O O . SER A 1 98 ? -5.052 6.955 -14.070 1.00 91.06 98 SER A O 1
ATOM 796 N N . ARG A 1 99 ? -2.964 7.780 -14.017 1.00 88.50 99 ARG A N 1
ATOM 797 C CA . ARG A 1 99 ? -3.115 8.444 -12.707 1.00 88.50 99 ARG A CA 1
ATOM 798 C C . ARG A 1 99 ? -4.039 9.655 -12.759 1.00 88.50 99 ARG A C 1
ATOM 800 O O . ARG A 1 99 ? -4.656 9.968 -11.751 1.00 88.50 99 ARG A O 1
ATOM 807 N N . LEU A 1 100 ? -4.121 10.314 -13.910 1.00 89.69 100 LEU A N 1
ATOM 808 C CA . LEU A 1 100 ? -4.985 11.473 -14.137 1.00 89.69 100 LEU A CA 1
ATOM 809 C C . LEU A 1 100 ? -6.405 11.078 -14.571 1.00 89.69 100 LEU A C 1
ATOM 811 O O . LEU A 1 100 ? -7.205 11.948 -14.895 1.00 89.69 100 LEU A O 1
ATOM 815 N N . GLY A 1 101 ? -6.722 9.777 -14.601 1.00 88.31 101 GLY A N 1
ATOM 816 C CA . GLY A 1 101 ? -8.042 9.268 -14.981 1.00 88.31 101 GLY A CA 1
ATOM 817 C C . GLY A 1 101 ? -8.312 9.274 -16.489 1.00 88.31 101 GLY A C 1
ATOM 818 O O . GLY A 1 101 ? -9.399 8.893 -16.917 1.00 88.31 101 GLY A O 1
ATOM 819 N N . ARG A 1 102 ? -7.331 9.638 -17.327 1.00 92.19 102 ARG A N 1
ATOM 820 C CA . ARG A 1 102 ? -7.471 9.686 -18.793 1.00 92.19 102 ARG A CA 1
ATOM 821 C C . ARG A 1 102 ? -7.258 8.305 -19.414 1.00 92.19 102 ARG A C 1
ATOM 823 O O . ARG A 1 102 ? -6.301 8.047 -20.144 1.00 92.19 102 ARG A O 1
ATOM 830 N N . ALA A 1 103 ? -8.183 7.402 -19.108 1.00 91.94 103 ALA A N 1
ATOM 831 C CA . ALA A 1 103 ? -8.176 5.996 -19.506 1.00 91.94 103 ALA A CA 1
ATOM 832 C C . ALA A 1 103 ? -7.963 5.762 -21.012 1.00 91.94 103 ALA A C 1
ATOM 834 O O . ALA A 1 103 ? -7.160 4.917 -21.403 1.00 91.94 103 ALA A O 1
ATOM 835 N N . SER A 1 104 ? -8.679 6.501 -21.861 1.00 92.12 104 SER A N 1
ATOM 836 C CA . SER A 1 104 ? -8.633 6.344 -23.320 1.00 92.12 104 SER A CA 1
ATOM 837 C C . SER A 1 104 ? -7.263 6.697 -23.902 1.00 92.12 104 SER A C 1
ATOM 839 O O . SER A 1 104 ? -6.735 5.951 -24.725 1.00 92.12 104 SER A O 1
ATOM 841 N N . GLN A 1 105 ? -6.661 7.794 -23.438 1.00 92.19 105 GLN A N 1
ATOM 842 C CA . GLN A 1 105 ? -5.318 8.216 -23.839 1.00 92.19 105 GLN A CA 1
ATOM 843 C C . GLN A 1 105 ? -4.263 7.225 -23.340 1.00 92.19 105 GLN A C 1
ATOM 845 O O . GLN A 1 105 ? -3.410 6.798 -24.115 1.00 92.19 105 GLN A O 1
ATOM 850 N N . ALA A 1 106 ? -4.374 6.772 -22.088 1.00 94.00 106 ALA A N 1
ATOM 851 C CA . ALA A 1 106 ? -3.460 5.782 -21.524 1.00 94.00 106 ALA A CA 1
ATOM 852 C C . ALA A 1 106 ? -3.431 4.471 -22.334 1.00 94.00 106 ALA A C 1
ATOM 854 O O . ALA A 1 106 ? -2.355 3.919 -22.545 1.00 94.00 106 ALA A O 1
ATOM 855 N N . ARG A 1 107 ? -4.580 3.998 -22.846 1.00 94.31 107 ARG A N 1
ATOM 856 C CA . ARG A 1 107 ? -4.642 2.812 -23.725 1.00 94.31 107 ARG A CA 1
ATOM 857 C C . ARG A 1 107 ? -3.848 2.997 -25.015 1.00 94.31 107 ARG A C 1
ATOM 859 O O . ARG A 1 107 ? -3.056 2.126 -25.348 1.00 94.31 107 ARG A O 1
ATOM 866 N N . LYS A 1 108 ? -4.022 4.133 -25.702 1.00 94.12 108 LYS A N 1
ATOM 867 C CA . LYS A 1 108 ? -3.279 4.447 -26.938 1.00 94.12 108 LYS A CA 1
ATOM 868 C C . LYS A 1 108 ? -1.769 4.468 -26.692 1.00 94.12 108 LYS A C 1
ATOM 870 O O . LYS A 1 108 ? -1.003 3.956 -27.497 1.00 94.12 108 LYS A O 1
ATOM 875 N N . LEU A 1 109 ? -1.348 5.018 -25.554 1.00 94.19 109 LEU A N 1
ATOM 876 C CA . LEU A 1 109 ? 0.063 5.078 -25.173 1.00 94.19 109 LEU A CA 1
ATOM 877 C C . LEU A 1 109 ? 0.631 3.696 -24.809 1.00 94.19 109 LEU A C 1
ATOM 879 O O . LEU A 1 109 ? 1.771 3.397 -25.155 1.00 94.19 109 LEU A O 1
ATOM 883 N N . TYR A 1 110 ? -0.145 2.831 -24.144 1.00 94.44 110 TYR A N 1
ATOM 884 C CA . TYR A 1 110 ? 0.272 1.444 -23.906 1.00 94.44 110 TYR A CA 1
ATOM 885 C C . TYR A 1 110 ? 0.378 0.639 -25.202 1.00 94.44 110 TYR A C 1
ATOM 887 O O . TYR A 1 110 ? 1.319 -0.142 -25.343 1.00 94.44 110 TYR A O 1
ATOM 895 N N . ASP A 1 111 ? -0.537 0.861 -26.144 1.00 92.81 111 ASP A N 1
ATOM 896 C CA . ASP A 1 111 ? -0.493 0.249 -27.470 1.00 92.81 111 ASP A CA 1
ATOM 897 C C . ASP A 1 111 ? 0.765 0.687 -28.239 1.00 92.81 111 ASP A C 1
ATOM 899 O O . ASP A 1 111 ? 1.556 -0.156 -28.660 1.00 92.81 111 ASP A O 1
ATOM 903 N N . ALA A 1 112 ? 1.058 1.994 -28.272 1.00 92.06 112 ALA A N 1
ATOM 904 C CA . ALA A 1 112 ? 2.296 2.528 -28.848 1.00 92.06 112 ALA A CA 1
ATOM 905 C C . ALA A 1 112 ? 3.561 1.916 -28.211 1.00 92.06 112 ALA A C 1
ATOM 907 O O . ALA A 1 112 ? 4.512 1.568 -28.911 1.00 92.06 112 ALA A O 1
ATOM 908 N N . ALA A 1 113 ? 3.562 1.703 -26.890 1.00 92.19 113 ALA A N 1
ATOM 909 C CA . ALA A 1 113 ? 4.679 1.060 -26.198 1.00 92.19 113 ALA A CA 1
ATOM 910 C C . ALA A 1 113 ? 4.891 -0.404 -26.629 1.00 92.19 113 ALA A C 1
ATOM 912 O O . ALA A 1 113 ? 6.026 -0.880 -26.678 1.00 92.19 113 ALA A O 1
ATOM 913 N N . ILE A 1 114 ? 3.807 -1.128 -26.915 1.00 91.19 114 ILE A N 1
ATOM 914 C CA . ILE A 1 114 ? 3.849 -2.526 -27.366 1.00 91.19 114 ILE A CA 1
ATOM 915 C C . ILE A 1 114 ? 4.273 -2.610 -28.833 1.00 91.19 114 ILE A C 1
ATOM 917 O O . ILE A 1 114 ? 5.023 -3.522 -29.183 1.00 91.19 114 ILE A O 1
ATOM 921 N N . VAL A 1 115 ? 3.846 -1.659 -29.671 1.00 90.62 115 VAL A N 1
ATOM 922 C CA . VAL A 1 115 ? 4.322 -1.530 -31.057 1.00 90.62 115 VAL A CA 1
ATOM 923 C C . VAL A 1 115 ? 5.831 -1.280 -31.081 1.00 90.62 115 VAL A C 1
ATOM 925 O O . VAL A 1 115 ? 6.535 -1.925 -31.854 1.00 90.62 115 VAL A O 1
ATOM 928 N N . ALA A 1 116 ? 6.343 -0.423 -30.189 1.00 89.12 116 ALA A N 1
ATOM 929 C CA . ALA A 1 116 ? 7.779 -0.178 -30.054 1.00 89.12 116 ALA A CA 1
ATOM 930 C C . ALA A 1 116 ? 8.549 -1.439 -29.620 1.00 89.12 116 ALA A C 1
ATOM 932 O O . ALA A 1 116 ? 9.572 -1.785 -30.210 1.00 89.12 116 ALA A O 1
ATOM 933 N N . ASN A 1 117 ? 8.056 -2.160 -28.606 1.00 88.56 117 ASN A N 1
ATOM 934 C CA . ASN A 1 117 ? 8.643 -3.430 -28.185 1.00 88.56 117 ASN A CA 1
ATOM 935 C C . ASN A 1 117 ? 7.587 -4.404 -27.649 1.00 88.56 117 ASN A C 1
ATOM 937 O O . ASN A 1 117 ? 7.175 -4.350 -26.486 1.00 88.56 117 ASN A O 1
ATOM 941 N N . ARG A 1 118 ? 7.239 -5.401 -28.469 1.00 88.94 118 ARG A N 1
ATOM 942 C CA . ARG A 1 118 ? 6.239 -6.420 -28.116 1.00 88.94 118 ARG A CA 1
ATOM 943 C C . ARG A 1 118 ? 6.608 -7.228 -26.868 1.00 88.94 118 ARG A C 1
ATOM 945 O O . ARG A 1 118 ? 5.714 -7.654 -26.137 1.00 88.94 118 ARG A O 1
ATOM 952 N N . LYS A 1 119 ? 7.905 -7.425 -26.596 1.00 88.38 119 LYS A N 1
ATOM 953 C CA . LYS A 1 119 ? 8.411 -8.204 -25.447 1.00 88.38 119 LYS A CA 1
ATOM 954 C C . LYS A 1 119 ? 8.441 -7.398 -24.143 1.00 88.38 119 LYS A C 1
ATOM 956 O O . LYS A 1 119 ? 8.847 -7.918 -23.100 1.00 88.38 119 LYS A O 1
ATOM 961 N N . HIS A 1 120 ? 8.037 -6.129 -24.167 1.00 89.25 120 HIS A N 1
ATOM 962 C CA . HIS A 1 120 ? 8.127 -5.257 -23.008 1.00 89.25 120 HIS A CA 1
ATOM 963 C C . HIS A 1 120 ? 7.034 -5.542 -21.967 1.00 89.25 120 HIS A C 1
ATOM 965 O O . HIS A 1 120 ? 5.948 -4.961 -21.953 1.00 89.25 120 HIS A O 1
ATOM 971 N N . ALA A 1 121 ? 7.356 -6.437 -21.036 1.00 88.56 121 ALA A N 1
ATOM 972 C CA . ALA A 1 121 ? 6.445 -6.902 -19.995 1.00 88.56 121 ALA A CA 1
ATOM 973 C C . ALA A 1 121 ? 5.861 -5.789 -19.101 1.00 88.56 121 ALA A C 1
ATOM 975 O O . ALA A 1 121 ? 4.745 -5.939 -18.607 1.00 88.56 121 ALA A O 1
ATOM 976 N N . ALA A 1 122 ? 6.570 -4.674 -18.882 1.00 89.69 122 ALA A N 1
ATOM 977 C CA . ALA A 1 122 ? 6.067 -3.610 -18.009 1.00 89.69 122 ALA A CA 1
ATOM 978 C C . ALA A 1 122 ? 4.904 -2.812 -18.634 1.00 89.69 122 ALA A C 1
ATOM 980 O O . ALA A 1 122 ? 4.033 -2.362 -17.887 1.00 89.69 122 ALA A O 1
ATOM 981 N N . SER A 1 123 ? 4.824 -2.704 -19.967 1.00 91.62 123 SER A N 1
ATOM 982 C CA . SER A 1 123 ? 3.665 -2.099 -20.649 1.00 91.62 123 SER A CA 1
ATOM 983 C C . SER A 1 123 ? 2.445 -3.003 -20.591 1.00 91.62 123 SER A C 1
ATOM 985 O O . SER A 1 123 ? 1.383 -2.538 -20.193 1.00 91.62 123 SER A O 1
ATOM 987 N N . TRP A 1 124 ? 2.600 -4.303 -20.872 1.00 93.94 124 TRP A N 1
ATOM 988 C CA . TRP A 1 124 ? 1.518 -5.283 -20.699 1.00 93.94 124 TRP A CA 1
ATOM 989 C C . TRP A 1 124 ? 0.987 -5.298 -19.264 1.00 93.94 124 TRP A C 1
ATOM 991 O O . TRP A 1 124 ? -0.220 -5.273 -19.029 1.00 93.94 124 TRP A O 1
ATOM 1001 N N . HIS A 1 125 ? 1.901 -5.282 -18.292 1.00 93.12 125 HIS A N 1
ATOM 1002 C CA . HIS A 1 125 ? 1.559 -5.221 -16.878 1.00 93.12 125 HIS A CA 1
ATOM 1003 C C . HIS A 1 125 ? 0.784 -3.939 -16.534 1.00 93.12 125 HIS A C 1
ATOM 1005 O O . HIS A 1 125 ? -0.276 -4.014 -15.910 1.00 93.12 125 HIS A O 1
ATOM 1011 N N . GLY A 1 126 ? 1.292 -2.777 -16.963 1.00 91.88 126 GLY A N 1
ATOM 1012 C CA . GLY A 1 126 ? 0.668 -1.473 -16.732 1.00 91.88 126 GLY A CA 1
ATOM 1013 C C . GLY A 1 126 ? -0.715 -1.344 -17.369 1.00 91.88 126 GLY A C 1
ATOM 1014 O O . GLY A 1 126 ? -1.636 -0.851 -16.719 1.00 91.88 126 GLY A O 1
ATOM 1015 N N . TRP A 1 127 ? -0.889 -1.853 -18.590 1.00 94.31 127 TRP A N 1
ATOM 1016 C CA . TRP A 1 127 ? -2.178 -1.841 -19.277 1.00 94.31 127 TRP A CA 1
ATOM 1017 C C . TRP A 1 127 ? -3.202 -2.737 -18.574 1.00 94.31 127 TRP A C 1
ATOM 1019 O O . TRP A 1 127 ? -4.307 -2.286 -18.274 1.00 94.31 127 TRP A O 1
ATOM 1029 N N . GLY A 1 128 ? -2.836 -3.967 -18.202 1.00 94.25 128 GLY A N 1
ATOM 1030 C CA . GLY A 1 128 ? -3.756 -4.817 -17.443 1.00 94.25 128 GLY A CA 1
ATOM 1031 C C . GLY A 1 128 ? -4.134 -4.211 -16.083 1.00 94.25 128 GLY A C 1
ATOM 1032 O O . GLY A 1 128 ? -5.291 -4.291 -15.677 1.00 94.25 128 GLY A O 1
ATOM 1033 N N . LEU A 1 129 ? -3.214 -3.500 -15.414 1.00 93.31 129 LEU A N 1
ATOM 1034 C CA . LEU A 1 129 ? -3.529 -2.775 -14.176 1.00 93.31 129 LEU A CA 1
ATOM 1035 C C . LEU A 1 129 ? -4.503 -1.607 -14.409 1.00 93.31 129 LEU A C 1
ATOM 1037 O O . LEU A 1 129 ? -5.377 -1.370 -13.574 1.00 93.31 129 LEU A O 1
ATOM 1041 N N . LEU A 1 130 ? -4.370 -0.887 -15.527 1.00 94.06 130 LEU A N 1
ATOM 1042 C CA . LEU A 1 130 ? -5.314 0.158 -15.931 1.00 94.06 130 LEU A CA 1
ATOM 1043 C C . LEU A 1 130 ? -6.722 -0.420 -16.136 1.00 94.06 130 LEU A C 1
ATOM 1045 O O . LEU A 1 130 ? -7.682 0.157 -15.629 1.00 94.06 130 LEU A O 1
ATOM 1049 N N . GLU A 1 131 ? -6.848 -1.545 -16.845 1.00 93.81 131 GLU A N 1
ATOM 1050 C CA . GLU A 1 131 ? -8.146 -2.197 -17.071 1.00 93.81 131 GLU A CA 1
ATOM 1051 C C . GLU A 1 131 ? -8.744 -2.746 -15.773 1.00 93.81 131 GLU A C 1
ATOM 1053 O O . GLU A 1 131 ? -9.933 -2.551 -15.527 1.00 93.81 131 GLU A O 1
ATOM 1058 N N . LYS A 1 132 ? -7.924 -3.340 -14.894 1.00 92.88 132 LYS A N 1
ATOM 1059 C CA . LYS A 1 132 ? -8.366 -3.787 -13.565 1.00 92.88 132 LYS A CA 1
ATOM 1060 C C . LYS A 1 132 ? -8.940 -2.628 -12.747 1.00 92.88 132 LYS A C 1
ATOM 1062 O O . LYS A 1 132 ? -10.005 -2.773 -12.160 1.00 92.88 132 LYS A O 1
ATOM 1067 N N . ARG A 1 133 ? -8.276 -1.464 -12.739 1.00 90.75 133 ARG A N 1
ATOM 1068 C CA . ARG A 1 133 ? -8.771 -0.260 -12.041 1.00 90.75 133 ARG A CA 1
ATOM 1069 C C . ARG A 1 133 ? -10.093 0.266 -12.597 1.00 90.75 133 ARG A C 1
ATOM 1071 O O . ARG A 1 133 ? -10.821 0.917 -11.864 1.00 90.75 133 ARG A O 1
ATOM 1078 N N . GLN A 1 134 ? -10.386 -0.001 -13.866 1.00 90.62 134 GLN A N 1
ATOM 1079 C CA . GLN A 1 134 ? -11.657 0.358 -14.501 1.00 90.62 134 GLN A CA 1
ATOM 1080 C C . GLN A 1 134 ? -12.741 -0.715 -14.328 1.00 90.62 134 GLN A C 1
ATOM 1082 O O . GLN A 1 134 ? -13.832 -0.550 -14.858 1.00 90.62 134 GLN A O 1
ATOM 1087 N N . GLY A 1 135 ? -12.452 -1.819 -13.631 1.00 90.50 135 GLY A N 1
ATOM 1088 C CA . GLY A 1 135 ? -13.381 -2.939 -13.453 1.00 90.50 135 GLY A CA 1
ATOM 1089 C C . GLY A 1 135 ? -13.412 -3.934 -14.620 1.00 90.50 135 GLY A C 1
ATOM 1090 O O . GLY A 1 135 ? -14.128 -4.928 -14.561 1.00 90.50 135 GLY A O 1
ATOM 1091 N N . ASN A 1 136 ? -12.595 -3.745 -15.661 1.00 92.69 136 ASN A N 1
ATOM 1092 C CA . ASN A 1 136 ? -12.546 -4.627 -16.831 1.00 92.69 136 ASN A CA 1
ATOM 1093 C C . ASN A 1 136 ? -11.663 -5.865 -16.570 1.00 92.69 136 ASN A C 1
ATOM 1095 O O . ASN A 1 136 ? -10.634 -6.063 -17.223 1.00 92.69 136 ASN A O 1
ATOM 1099 N N . LEU A 1 137 ? -12.057 -6.711 -15.614 1.00 93.12 137 LEU A N 1
ATOM 1100 C CA . LEU A 1 137 ? -11.241 -7.833 -15.116 1.00 93.12 137 LEU A CA 1
ATOM 1101 C C . LEU A 1 137 ? -10.887 -8.859 -16.206 1.00 93.12 137 LEU A C 1
ATOM 1103 O O . LEU A 1 137 ? -9.751 -9.328 -16.275 1.00 93.12 137 LEU A O 1
ATOM 1107 N N . VAL A 1 138 ? -11.828 -9.165 -17.106 1.00 92.81 138 VAL A N 1
ATOM 1108 C CA . VAL A 1 138 ? -11.609 -10.112 -18.216 1.00 92.81 138 VAL A CA 1
ATOM 1109 C C . VAL A 1 138 ? -10.536 -9.595 -19.178 1.00 92.81 138 VAL A C 1
ATOM 1111 O O . VAL A 1 138 ? -9.618 -10.330 -19.542 1.00 92.81 138 VAL A O 1
ATOM 1114 N N . ARG A 1 139 ? -10.604 -8.306 -19.541 1.00 92.69 139 ARG A N 1
ATOM 1115 C CA . ARG A 1 139 ? -9.596 -7.671 -20.403 1.00 92.69 139 ARG A CA 1
ATOM 1116 C C . ARG A 1 139 ? -8.238 -7.606 -19.715 1.00 92.69 139 ARG A C 1
ATOM 1118 O O . ARG A 1 139 ? -7.229 -7.875 -20.357 1.00 92.69 139 ARG A O 1
ATOM 1125 N N . ALA A 1 140 ? -8.204 -7.303 -18.416 1.00 94.19 140 ALA A N 1
ATOM 1126 C CA . ALA A 1 140 ? -6.965 -7.307 -17.642 1.00 94.19 140 ALA A CA 1
ATOM 1127 C C . ALA A 1 140 ? -6.276 -8.683 -17.675 1.00 94.19 140 ALA A C 1
ATOM 1129 O O . ALA A 1 140 ? -5.075 -8.761 -17.945 1.00 94.19 140 ALA A O 1
ATOM 1130 N N . ARG A 1 141 ? -7.043 -9.768 -17.485 1.00 93.56 141 ARG A N 1
ATOM 1131 C CA . ARG A 1 141 ? -6.541 -11.150 -17.570 1.00 93.56 141 ARG A CA 1
ATOM 1132 C C . ARG A 1 141 ? -5.961 -11.459 -18.952 1.00 93.56 141 ARG A C 1
ATOM 1134 O O . ARG A 1 141 ? -4.836 -11.946 -19.033 1.00 93.56 141 ARG A O 1
ATOM 1141 N N . ASP A 1 142 ? -6.692 -11.154 -20.024 1.00 93.69 142 ASP A N 1
ATOM 1142 C CA . ASP A 1 142 ? -6.236 -11.400 -21.401 1.00 93.69 142 ASP A CA 1
ATOM 1143 C C . ASP A 1 142 ? -4.951 -10.621 -21.737 1.00 93.69 142 ASP A C 1
ATOM 1145 O O . ASP A 1 142 ? -4.002 -11.182 -22.285 1.00 93.69 142 ASP A O 1
ATOM 1149 N N . LEU A 1 143 ? -4.861 -9.352 -21.327 1.00 93.62 143 LEU A N 1
ATOM 1150 C CA . LEU A 1 143 ? -3.662 -8.532 -21.526 1.00 93.62 143 LEU A CA 1
ATOM 1151 C C . LEU A 1 143 ? -2.433 -9.107 -20.812 1.00 93.62 143 LEU A C 1
ATOM 1153 O O . LEU A 1 143 ? -1.346 -9.144 -21.393 1.00 93.62 143 LEU A O 1
ATOM 1157 N N . TRP A 1 144 ? -2.578 -9.588 -19.576 1.00 94.25 144 TRP A N 1
ATOM 1158 C CA . TRP A 1 144 ? -1.459 -10.217 -18.873 1.00 94.25 144 TRP A CA 1
ATOM 1159 C C . TRP A 1 144 ? -1.071 -11.567 -19.479 1.00 94.25 144 TRP A C 1
ATOM 1161 O O . TRP A 1 144 ? 0.123 -11.834 -19.599 1.00 94.25 144 TRP A O 1
ATOM 1171 N N . LEU A 1 145 ? -2.032 -12.376 -19.939 1.00 92.69 145 LEU A N 1
ATOM 1172 C CA . LEU A 1 145 ? -1.747 -13.617 -20.671 1.00 92.69 145 LEU A CA 1
ATOM 1173 C C . LEU A 1 145 ? -0.989 -13.346 -21.975 1.00 92.69 145 LEU A C 1
ATOM 1175 O O . LEU A 1 145 ? 0.015 -14.005 -22.255 1.00 92.69 145 LEU A O 1
ATOM 1179 N N . LYS A 1 146 ? -1.420 -12.344 -22.748 1.00 92.06 146 LYS A N 1
ATOM 1180 C CA . LYS A 1 146 ? -0.715 -11.882 -23.952 1.00 92.06 146 LYS A CA 1
ATOM 1181 C C . LYS A 1 146 ? 0.697 -11.407 -23.624 1.00 92.06 146 LYS A C 1
ATOM 1183 O O . LYS A 1 146 ? 1.628 -11.768 -24.338 1.00 92.06 146 LYS A O 1
ATOM 1188 N N . GLY A 1 147 ? 0.869 -10.675 -22.525 1.00 91.19 147 GLY A N 1
ATOM 1189 C CA . GLY A 1 147 ? 2.178 -10.246 -22.039 1.00 91.19 147 GLY A CA 1
ATOM 1190 C C . GLY A 1 147 ? 3.094 -11.406 -21.647 1.00 91.19 147 GLY A C 1
ATOM 1191 O O . GLY A 1 147 ? 4.279 -11.370 -21.967 1.00 91.19 147 GLY A O 1
ATOM 1192 N N . ILE A 1 148 ? 2.559 -12.448 -21.001 1.00 90.00 148 ILE A N 1
ATOM 1193 C CA . ILE A 1 148 ? 3.316 -13.655 -20.633 1.00 90.00 148 ILE A CA 1
ATOM 1194 C C . ILE A 1 148 ? 3.789 -14.393 -21.890 1.00 90.00 148 ILE A C 1
ATOM 1196 O O . ILE A 1 148 ? 4.979 -14.681 -21.996 1.00 90.00 148 ILE A O 1
ATOM 1200 N N . ARG A 1 149 ? 2.896 -14.607 -22.867 1.00 89.69 149 ARG A N 1
ATOM 1201 C CA . ARG A 1 149 ? 3.231 -15.231 -24.163 1.00 89.69 149 ARG A CA 1
ATOM 1202 C C . ARG A 1 149 ? 4.252 -14.406 -24.950 1.00 89.69 149 ARG A C 1
ATOM 1204 O O . ARG A 1 149 ? 5.230 -14.919 -25.477 1.00 89.69 149 ARG A O 1
ATOM 1211 N N . ALA A 1 150 ? 4.074 -13.087 -24.993 1.00 87.88 150 ALA A N 1
ATOM 1212 C CA . ALA A 1 150 ? 5.010 -12.195 -25.674 1.00 87.88 150 ALA A CA 1
ATOM 1213 C C . ALA A 1 150 ? 6.400 -12.166 -25.009 1.00 87.88 150 ALA A C 1
ATOM 1215 O O . ALA A 1 150 ? 7.400 -11.918 -25.683 1.00 87.88 150 ALA A O 1
ATOM 1216 N N . ALA A 1 151 ? 6.472 -12.421 -23.700 1.00 82.06 151 ALA A N 1
ATOM 1217 C CA . ALA A 1 151 ? 7.697 -12.414 -22.908 1.00 82.06 151 ALA A CA 1
ATOM 1218 C C . ALA A 1 151 ? 8.268 -13.821 -22.637 1.00 82.06 151 ALA A C 1
ATOM 1220 O O . ALA A 1 151 ? 9.062 -13.968 -21.707 1.00 82.06 151 ALA A O 1
ATOM 1221 N N . GLU A 1 152 ? 7.925 -14.840 -23.435 1.00 74.12 152 GLU A N 1
ATOM 1222 C CA . GLU A 1 152 ? 8.346 -16.243 -23.231 1.00 74.12 152 GLU A CA 1
ATOM 1223 C C . GLU A 1 152 ? 9.868 -16.428 -23.046 1.00 74.12 152 GLU A C 1
ATOM 1225 O O . GLU A 1 152 ? 10.295 -17.254 -22.245 1.00 74.12 152 GLU A O 1
ATOM 1230 N N . GLY A 1 153 ? 10.706 -15.599 -23.682 1.00 72.31 153 GLY A N 1
ATOM 1231 C CA . GLY A 1 153 ? 12.169 -15.636 -23.501 1.00 72.31 153 GLY A CA 1
ATOM 1232 C C . GLY A 1 153 ? 12.704 -14.933 -22.241 1.00 72.31 153 GLY A C 1
ATOM 1233 O O . GLY A 1 153 ? 13.871 -15.086 -21.890 1.00 72.31 153 GLY A O 1
ATOM 1234 N N . ALA A 1 154 ? 11.884 -14.132 -21.559 1.00 75.56 154 ALA A N 1
ATOM 1235 C CA . ALA A 1 154 ? 12.266 -13.372 -20.370 1.00 75.56 154 ALA A CA 1
ATOM 1236 C C . ALA A 1 154 ? 11.066 -13.234 -19.413 1.00 75.56 154 ALA A C 1
ATOM 1238 O O . ALA A 1 154 ? 10.512 -12.135 -19.279 1.00 75.56 154 ALA A O 1
ATOM 1239 N N . PRO A 1 155 ? 10.673 -14.320 -18.717 1.00 79.94 155 PRO A N 1
ATOM 1240 C CA . PRO A 1 155 ? 9.516 -14.316 -17.828 1.00 79.94 155 PRO A CA 1
ATOM 1241 C C . PRO A 1 155 ? 9.645 -13.209 -16.776 1.00 79.94 155 PRO A C 1
ATOM 1243 O O . PRO A 1 155 ? 10.652 -13.102 -16.067 1.00 79.94 155 PRO A O 1
ATOM 1246 N N . ASN A 1 156 ? 8.622 -12.355 -16.697 1.00 86.69 156 ASN A N 1
ATOM 1247 C CA . ASN A 1 156 ? 8.587 -11.235 -15.766 1.00 86.69 156 ASN A CA 1
ATOM 1248 C C . ASN A 1 156 ? 7.740 -11.594 -14.534 1.00 86.69 156 ASN A C 1
ATOM 1250 O O . ASN A 1 156 ? 6.537 -11.818 -14.688 1.00 86.69 156 ASN A O 1
ATOM 1254 N N . PRO A 1 157 ? 8.316 -11.587 -13.316 1.00 88.62 157 PRO A N 1
ATOM 1255 C CA . PRO A 1 157 ? 7.594 -11.939 -12.093 1.00 88.62 157 PRO A CA 1
ATOM 1256 C C . PRO A 1 157 ? 6.336 -11.102 -11.845 1.00 88.62 157 PRO A C 1
ATOM 1258 O O . PRO A 1 157 ? 5.367 -11.620 -11.302 1.00 88.62 157 PRO A O 1
ATOM 1261 N N . HIS A 1 158 ? 6.318 -9.833 -12.263 1.00 90.00 158 HIS A N 1
ATOM 1262 C CA . HIS A 1 158 ? 5.180 -8.940 -12.033 1.00 90.00 158 HIS A CA 1
ATOM 1263 C C . HIS A 1 158 ? 3.940 -9.327 -12.847 1.00 90.00 158 HIS A C 1
ATOM 1265 O O . HIS A 1 158 ? 2.823 -9.135 -12.377 1.00 90.00 158 HIS A O 1
ATOM 1271 N N . LEU A 1 159 ? 4.111 -9.902 -14.044 1.00 91.44 159 LEU A N 1
ATOM 1272 C CA . LEU A 1 159 ? 2.979 -10.395 -14.837 1.00 91.44 159 LEU A CA 1
ATOM 1273 C C . LEU A 1 159 ? 2.322 -11.603 -14.160 1.00 91.44 159 LEU A C 1
ATOM 1275 O O . LEU A 1 159 ? 1.106 -11.612 -13.986 1.00 91.44 159 LEU A O 1
ATOM 1279 N N . TYR A 1 160 ? 3.133 -12.569 -13.715 1.00 92.75 160 TYR A N 1
ATOM 1280 C CA . TYR A 1 160 ? 2.659 -13.742 -12.973 1.00 92.75 160 TYR A CA 1
ATOM 1281 C C . TYR A 1 160 ? 2.028 -13.363 -11.631 1.00 92.75 160 TYR A C 1
ATOM 1283 O O . TYR A 1 160 ? 0.988 -13.901 -11.268 1.00 92.75 160 TYR A O 1
ATOM 1291 N N . GLN A 1 161 ? 2.614 -12.400 -10.915 1.00 93.62 161 GLN A N 1
ATOM 1292 C CA . GLN A 1 161 ? 2.046 -11.880 -9.673 1.00 93.62 161 GLN A CA 1
ATOM 1293 C C . GLN A 1 161 ? 0.656 -11.280 -9.913 1.00 93.62 161 GLN A C 1
ATOM 1295 O O . GLN A 1 161 ? -0.290 -11.629 -9.214 1.00 93.62 161 GLN A O 1
ATOM 1300 N N . SER A 1 162 ? 0.515 -10.403 -10.908 1.00 93.56 162 SER A N 1
ATOM 1301 C CA . SER A 1 162 ? -0.744 -9.697 -11.160 1.00 93.56 162 SER A CA 1
ATOM 1302 C C . SER A 1 162 ? -1.864 -10.617 -11.641 1.00 93.56 162 SER A C 1
ATOM 1304 O O . SER A 1 162 ? -2.988 -10.495 -11.152 1.00 93.56 162 SER A O 1
ATOM 1306 N N . ILE A 1 163 ? -1.568 -11.579 -12.524 1.00 94.50 163 ILE A N 1
ATOM 1307 C CA . ILE A 1 163 ? -2.571 -12.563 -12.957 1.00 94.50 163 ILE A CA 1
ATOM 1308 C C . ILE A 1 163 ? -2.973 -13.512 -11.823 1.00 94.50 163 ILE A C 1
ATOM 1310 O O . ILE A 1 163 ? -4.156 -13.815 -11.686 1.00 94.50 163 ILE A O 1
ATOM 1314 N N . ALA A 1 164 ? -2.027 -13.931 -10.976 1.00 93.50 164 ALA A N 1
ATOM 1315 C CA . ALA A 1 164 ? -2.314 -14.805 -9.843 1.00 93.50 164 ALA A CA 1
ATOM 1316 C C . ALA A 1 164 ? -3.151 -14.094 -8.771 1.00 93.50 164 ALA A C 1
ATOM 1318 O O . ALA A 1 164 ? -4.131 -14.656 -8.290 1.00 93.50 164 ALA A O 1
ATOM 1319 N N . VAL A 1 165 ? -2.819 -12.841 -8.442 1.00 92.69 165 VAL A N 1
ATOM 1320 C CA . VAL A 1 165 ? -3.603 -12.030 -7.496 1.00 92.69 165 VAL A CA 1
ATOM 1321 C C . VAL A 1 165 ? -5.023 -11.810 -8.016 1.00 92.69 165 VAL A C 1
ATOM 1323 O O . VAL A 1 165 ? -5.969 -11.984 -7.258 1.00 92.69 165 VAL A O 1
ATOM 1326 N N . LEU A 1 166 ? -5.196 -11.503 -9.307 1.00 93.38 166 LEU A N 1
ATOM 1327 C CA . LEU A 1 166 ? -6.532 -11.378 -9.896 1.00 93.38 166 LEU A CA 1
ATOM 1328 C C . LEU A 1 166 ? -7.307 -12.701 -9.856 1.00 93.38 166 LEU A C 1
ATOM 1330 O O . LEU A 1 166 ? -8.486 -12.697 -9.529 1.00 93.38 166 LEU A O 1
ATOM 1334 N N . ALA A 1 167 ? -6.666 -13.831 -10.163 1.00 92.62 167 ALA A N 1
ATOM 1335 C CA . ALA A 1 167 ? -7.310 -15.138 -10.052 1.00 92.62 167 ALA A CA 1
ATOM 1336 C C . ALA A 1 167 ? -7.752 -15.431 -8.606 1.00 92.62 167 ALA A C 1
ATOM 1338 O O . ALA A 1 167 ? -8.862 -15.915 -8.399 1.00 92.62 167 ALA A O 1
ATOM 1339 N N . GLY A 1 168 ? -6.932 -15.065 -7.615 1.00 90.88 168 GLY A N 1
ATOM 1340 C CA . GLY A 1 168 ? -7.269 -15.162 -6.194 1.00 90.88 168 GLY A CA 1
ATOM 1341 C C . GLY A 1 168 ? -8.458 -14.285 -5.791 1.00 90.88 168 GLY A C 1
ATOM 1342 O O . GLY A 1 168 ? -9.374 -14.778 -5.140 1.00 90.88 168 GLY A O 1
ATOM 1343 N N . GLU A 1 169 ? -8.489 -13.024 -6.235 1.00 89.62 169 GLU A N 1
ATOM 1344 C CA . GLU A 1 169 ? -9.620 -12.102 -6.019 1.00 89.62 169 GLU A CA 1
ATOM 1345 C C . GLU A 1 169 ? -10.925 -12.624 -6.639 1.00 89.62 169 GLU A C 1
ATOM 1347 O O . GLU A 1 169 ? -11.997 -12.441 -6.071 1.00 89.62 169 GLU A O 1
ATOM 1352 N N . MET A 1 170 ? -10.832 -13.320 -7.775 1.00 89.00 170 MET A N 1
ATOM 1353 C CA . MET A 1 170 ? -11.967 -13.971 -8.441 1.00 89.00 170 MET A CA 1
ATOM 1354 C C . MET A 1 170 ? -12.363 -15.316 -7.802 1.00 89.00 170 MET A C 1
ATOM 1356 O O . MET A 1 170 ? -13.303 -15.956 -8.264 1.00 89.00 170 MET A O 1
ATOM 1360 N N . GLY A 1 171 ? -11.646 -15.778 -6.772 1.00 89.25 171 GLY A N 1
ATOM 1361 C CA . GLY A 1 171 ? -11.900 -17.047 -6.085 1.00 89.25 171 GLY A CA 1
ATOM 1362 C C . GLY A 1 171 ? -11.260 -18.285 -6.729 1.00 89.25 171 GLY A C 1
ATOM 1363 O O . GLY A 1 171 ? -11.334 -19.371 -6.151 1.00 89.25 171 GLY A O 1
ATOM 1364 N N . TYR A 1 172 ? -10.569 -18.148 -7.865 1.00 91.38 172 TYR A N 1
ATOM 1365 C CA . TYR A 1 172 ? -9.875 -19.237 -8.565 1.00 91.38 172 TYR A CA 1
ATOM 1366 C C . TYR A 1 172 ? -8.501 -19.530 -7.938 1.00 91.38 172 TYR A C 1
ATOM 1368 O O . TYR A 1 172 ? -7.445 -19.260 -8.518 1.00 91.38 172 TYR A O 1
ATOM 1376 N N . VAL A 1 173 ? -8.507 -20.098 -6.730 1.00 90.00 173 VAL A N 1
ATOM 1377 C CA . VAL A 1 173 ? -7.293 -20.339 -5.924 1.00 90.00 173 VAL A CA 1
ATOM 1378 C C . VAL A 1 173 ? -6.311 -21.292 -6.614 1.00 90.00 173 VAL A C 1
ATOM 1380 O O . VAL A 1 173 ? -5.113 -21.019 -6.649 1.00 90.00 173 VAL A O 1
ATOM 1383 N N . GLU A 1 174 ? -6.797 -22.378 -7.218 1.00 90.75 174 GLU A N 1
ATOM 1384 C CA . GLU A 1 174 ? -5.931 -23.357 -7.893 1.00 90.75 174 GLU A CA 1
ATOM 1385 C C . GLU A 1 174 ? -5.244 -22.781 -9.136 1.00 90.75 174 GLU A C 1
ATOM 1387 O O . GLU A 1 174 ? -4.056 -23.027 -9.377 1.00 90.75 174 GLU A O 1
ATOM 1392 N N . GLU A 1 175 ? -5.955 -21.944 -9.898 1.00 92.62 175 GLU A N 1
ATOM 1393 C CA . GLU A 1 175 ? -5.347 -21.208 -11.005 1.00 92.62 175 GLU A CA 1
ATOM 1394 C C . GLU A 1 175 ? -4.275 -20.243 -10.492 1.00 92.62 175 GLU A C 1
ATOM 1396 O O . GLU A 1 175 ? -3.173 -20.193 -11.040 1.00 92.62 175 GLU A O 1
ATOM 1401 N N . ALA A 1 176 ? -4.558 -19.509 -9.414 1.00 92.88 176 ALA A N 1
ATOM 1402 C CA . ALA A 1 176 ? -3.592 -18.597 -8.814 1.00 92.88 176 ALA A CA 1
ATOM 1403 C C . ALA A 1 176 ? -2.319 -19.335 -8.353 1.00 92.88 176 ALA A C 1
ATOM 1405 O O . ALA A 1 176 ? -1.207 -18.921 -8.694 1.00 92.88 176 ALA A O 1
ATOM 1406 N N . ARG A 1 177 ? -2.462 -20.484 -7.676 1.00 92.50 177 ARG A N 1
ATOM 1407 C CA . ARG A 1 177 ? -1.347 -21.372 -7.285 1.00 92.50 177 ARG A CA 1
ATOM 1408 C C . ARG A 1 177 ? -0.539 -21.846 -8.486 1.00 92.50 177 ARG A C 1
ATOM 1410 O O . ARG A 1 177 ? 0.691 -21.923 -8.423 1.00 92.50 177 ARG A O 1
ATOM 1417 N N . ARG A 1 178 ? -1.201 -22.187 -9.594 1.00 93.31 178 ARG A N 1
ATOM 1418 C CA . ARG A 1 178 ? -0.523 -22.556 -10.844 1.00 93.31 178 ARG A CA 1
ATOM 1419 C C . ARG A 1 178 ? 0.323 -21.397 -11.373 1.00 93.31 178 ARG A C 1
ATOM 1421 O O . ARG A 1 178 ? 1.504 -21.607 -11.643 1.00 93.31 178 ARG A O 1
ATOM 1428 N N . TRP A 1 179 ? -0.229 -20.188 -11.450 1.00 92.75 179 TRP A N 1
ATOM 1429 C CA . TRP A 1 179 ? 0.504 -19.014 -11.933 1.00 92.75 179 TRP A CA 1
ATOM 1430 C C . TRP A 1 179 ? 1.685 -18.635 -11.035 1.00 92.75 179 TRP A C 1
ATOM 1432 O O . TRP A 1 179 ? 2.755 -18.298 -11.545 1.00 92.75 179 TRP A O 1
ATOM 1442 N N . PHE A 1 180 ? 1.548 -18.756 -9.711 1.00 92.75 180 PHE A N 1
ATOM 1443 C CA . PHE A 1 180 ? 2.672 -18.559 -8.792 1.00 92.75 180 PHE A CA 1
ATOM 1444 C C . PHE A 1 180 ? 3.773 -19.612 -8.978 1.00 92.75 180 PHE A C 1
ATOM 1446 O O . PHE A 1 180 ? 4.959 -19.264 -9.041 1.00 92.75 180 PHE A O 1
ATOM 1453 N N . ARG A 1 181 ? 3.408 -20.890 -9.146 1.00 92.19 181 ARG A N 1
ATOM 1454 C CA . ARG A 1 181 ? 4.365 -21.964 -9.471 1.00 92.19 181 ARG A CA 1
ATOM 1455 C C . ARG A 1 181 ? 5.084 -21.703 -10.791 1.00 92.19 181 ARG A C 1
ATOM 1457 O O . ARG A 1 181 ? 6.300 -21.847 -10.858 1.00 92.19 181 ARG A O 1
ATOM 1464 N N . GLU A 1 182 ? 4.368 -21.292 -11.831 1.00 89.75 182 GLU A N 1
ATOM 1465 C CA . GLU A 1 182 ? 4.972 -20.967 -13.127 1.00 89.75 182 GLU A CA 1
ATOM 1466 C C . GLU A 1 182 ? 5.911 -19.756 -13.029 1.00 89.75 182 GLU A C 1
ATOM 1468 O O . GLU A 1 182 ? 7.048 -19.819 -13.502 1.00 89.75 182 GLU A O 1
ATOM 1473 N N . GLY A 1 183 ? 5.503 -18.700 -12.320 1.00 87.62 183 GLY A N 1
ATOM 1474 C CA . GLY A 1 183 ? 6.337 -17.520 -12.100 1.00 87.62 183 GLY A CA 1
ATOM 1475 C C . GLY A 1 183 ? 7.643 -17.846 -11.369 1.00 87.62 183 GLY A C 1
ATOM 1476 O O . GLY A 1 183 ? 8.710 -17.379 -11.776 1.00 87.62 183 GLY A O 1
ATOM 1477 N N . THR A 1 184 ? 7.582 -18.699 -10.340 1.00 88.62 184 THR A N 1
ATOM 1478 C CA . THR A 1 184 ? 8.734 -19.101 -9.505 1.00 88.62 184 THR A CA 1
ATOM 1479 C C . THR A 1 184 ? 9.668 -20.121 -10.163 1.00 88.62 184 THR A C 1
ATOM 1481 O O . THR A 1 184 ? 10.772 -20.337 -9.662 1.00 88.62 184 THR A O 1
ATOM 1484 N N . ARG A 1 185 ? 9.312 -20.714 -11.314 1.00 87.44 185 ARG A N 1
ATOM 1485 C CA . ARG A 1 185 ? 10.248 -21.558 -12.088 1.00 87.44 185 ARG A CA 1
ATOM 1486 C C . ARG A 1 185 ? 11.431 -20.757 -12.624 1.00 87.44 185 ARG A C 1
ATOM 1488 O O . ARG A 1 185 ? 12.553 -21.260 -12.670 1.00 87.44 185 ARG A O 1
ATOM 1495 N N . SER A 1 186 ? 11.188 -19.505 -13.001 1.00 85.75 186 SER A N 1
ATOM 1496 C CA . SER A 1 186 ? 12.215 -18.622 -13.550 1.00 85.75 186 SER A CA 1
ATOM 1497 C C . SER A 1 186 ? 13.195 -18.121 -12.482 1.00 85.75 186 SER A C 1
ATOM 1499 O O . SER A 1 186 ? 12.806 -17.872 -11.343 1.00 85.75 186 SER A O 1
ATOM 1501 N N . ILE A 1 187 ? 14.463 -17.887 -12.851 1.00 81.44 187 ILE A N 1
ATOM 1502 C CA . ILE A 1 187 ? 15.480 -17.323 -11.936 1.00 81.44 187 ILE A CA 1
ATOM 1503 C C . ILE A 1 187 ? 15.017 -15.967 -11.380 1.00 81.44 187 ILE A C 1
ATOM 1505 O O . ILE A 1 187 ? 15.072 -15.734 -10.173 1.00 81.44 187 ILE A O 1
ATOM 1509 N N . LYS A 1 188 ? 14.486 -15.097 -12.253 1.00 81.56 188 LYS A N 1
ATOM 1510 C CA . LYS A 1 188 ? 13.923 -13.794 -11.862 1.00 81.56 188 LYS A CA 1
ATOM 1511 C C . LYS A 1 188 ? 12.738 -13.944 -10.908 1.00 81.56 188 LYS A C 1
ATOM 1513 O O . LYS A 1 188 ? 12.582 -13.133 -10.003 1.00 81.56 188 LYS A O 1
ATOM 1518 N N . GLY A 1 189 ? 11.920 -14.979 -11.092 1.00 81.81 189 GLY A N 1
ATOM 1519 C CA . GLY A 1 189 ? 10.816 -15.318 -10.200 1.00 81.81 189 GLY A CA 1
ATOM 1520 C C . GLY A 1 189 ? 11.281 -15.780 -8.829 1.00 81.81 189 GLY A C 1
ATOM 1521 O O . GLY A 1 189 ? 10.782 -15.272 -7.831 1.00 81.81 189 GLY A O 1
ATOM 1522 N N . LYS A 1 190 ? 12.288 -16.662 -8.762 1.00 85.31 190 LYS A N 1
ATOM 1523 C CA . LYS A 1 190 ? 12.883 -17.112 -7.489 1.00 85.31 190 LYS A CA 1
ATOM 1524 C C . LYS A 1 190 ? 13.466 -15.951 -6.685 1.00 85.31 190 LYS A C 1
ATOM 1526 O O . LYS A 1 190 ? 13.320 -15.930 -5.469 1.00 85.31 190 LYS A O 1
ATOM 1531 N N . GLN A 1 191 ? 14.071 -14.978 -7.366 1.00 86.94 191 GLN A N 1
ATOM 1532 C CA . GLN A 1 191 ? 14.613 -13.755 -6.761 1.00 86.94 191 GLN A CA 1
ATOM 1533 C C . GLN A 1 191 ? 13.538 -12.698 -6.435 1.00 86.94 191 GLN A C 1
ATOM 1535 O O . GLN A 1 191 ? 13.836 -11.685 -5.800 1.00 86.94 191 GLN A O 1
ATOM 1540 N N . SER A 1 192 ? 12.286 -12.896 -6.859 1.00 88.19 192 SER A N 1
ATOM 1541 C CA . SER A 1 192 ? 11.217 -11.921 -6.654 1.00 88.19 192 SER A CA 1
ATOM 1542 C C . SER A 1 192 ? 10.528 -12.118 -5.307 1.00 88.19 192 SER A C 1
ATOM 1544 O O . SER A 1 192 ? 9.580 -12.892 -5.176 1.00 88.19 192 SER A O 1
ATOM 1546 N N . HIS A 1 193 ? 10.947 -11.336 -4.313 1.00 89.25 193 HIS A N 1
ATOM 1547 C CA . HIS A 1 193 ? 10.279 -11.285 -3.009 1.00 89.25 193 HIS A CA 1
ATOM 1548 C C . HIS A 1 193 ? 8.792 -10.922 -3.114 1.00 89.25 193 HIS A C 1
ATOM 1550 O O . HIS A 1 193 ? 7.990 -11.447 -2.353 1.00 89.25 193 HIS A O 1
ATOM 1556 N N . ALA A 1 194 ? 8.410 -10.073 -4.075 1.00 89.62 194 ALA A N 1
ATOM 1557 C CA . ALA A 1 194 ? 7.020 -9.676 -4.297 1.00 89.62 194 ALA A CA 1
ATOM 1558 C C . ALA A 1 194 ? 6.136 -10.845 -4.768 1.00 89.62 194 ALA A C 1
ATOM 1560 O O . ALA A 1 194 ? 4.966 -10.917 -4.402 1.00 89.62 194 ALA A O 1
ATOM 1561 N N . LEU A 1 195 ? 6.696 -11.775 -5.552 1.00 92.25 195 LEU A N 1
ATOM 1562 C CA . LEU A 1 195 ? 5.967 -12.949 -6.033 1.00 92.25 195 LEU A CA 1
ATOM 1563 C C . LEU A 1 195 ? 5.711 -13.941 -4.890 1.00 92.25 195 LEU A C 1
ATOM 1565 O O . LEU A 1 195 ? 4.579 -14.376 -4.704 1.00 92.25 195 LEU A O 1
ATOM 1569 N N . TRP A 1 196 ? 6.746 -14.248 -4.099 1.00 94.19 196 TRP A N 1
ATOM 1570 C CA . TRP A 1 196 ? 6.626 -15.105 -2.914 1.00 94.19 196 TRP A CA 1
ATOM 1571 C C . TRP A 1 196 ? 5.704 -14.508 -1.854 1.00 94.19 196 TRP A C 1
ATOM 1573 O O . TRP A 1 196 ? 4.895 -15.222 -1.273 1.00 94.19 196 TRP A O 1
ATOM 1583 N N . HIS A 1 197 ? 5.803 -13.198 -1.631 1.00 94.44 197 HIS A N 1
ATOM 1584 C CA . HIS A 1 197 ? 4.950 -12.463 -0.702 1.00 94.44 197 HIS A CA 1
ATOM 1585 C C . HIS A 1 197 ? 3.473 -12.524 -1.102 1.00 94.44 197 HIS A C 1
ATOM 1587 O O . HIS A 1 197 ? 2.639 -12.878 -0.276 1.00 94.44 197 HIS A O 1
ATOM 1593 N N . ALA A 1 198 ? 3.153 -12.266 -2.373 1.00 93.19 198 ALA A N 1
ATOM 1594 C CA . ALA A 1 198 ? 1.781 -12.357 -2.868 1.00 93.19 198 ALA A CA 1
ATOM 1595 C C . ALA A 1 198 ? 1.221 -13.787 -2.785 1.00 93.19 198 ALA A C 1
ATOM 1597 O O . ALA A 1 198 ? 0.050 -13.966 -2.456 1.00 93.19 198 ALA A O 1
ATOM 1598 N N . TRP A 1 199 ? 2.053 -14.803 -3.040 1.00 93.56 199 TRP A N 1
ATOM 1599 C CA . TRP A 1 199 ? 1.648 -16.197 -2.869 1.00 93.56 199 TRP A CA 1
ATOM 1600 C C . TRP A 1 199 ? 1.385 -16.526 -1.395 1.00 93.56 199 TRP A C 1
ATOM 1602 O O . TRP A 1 199 ? 0.337 -17.076 -1.069 1.00 93.56 199 TRP A O 1
ATOM 1612 N N . ALA A 1 200 ? 2.282 -16.123 -0.491 1.00 93.69 200 ALA A N 1
ATOM 1613 C CA . ALA A 1 200 ? 2.096 -16.311 0.944 1.00 93.69 200 ALA A CA 1
ATOM 1614 C C . ALA A 1 200 ? 0.811 -15.635 1.448 1.00 93.69 200 ALA A C 1
ATOM 1616 O O . ALA A 1 200 ? 0.085 -16.232 2.235 1.00 93.69 200 ALA A O 1
ATOM 1617 N N . LEU A 1 201 ? 0.489 -14.435 0.952 1.00 92.69 201 LEU A N 1
ATOM 1618 C CA . LEU A 1 201 ? -0.743 -13.732 1.304 1.00 92.69 201 LEU A CA 1
ATOM 1619 C C . LEU A 1 201 ? -1.994 -14.468 0.801 1.00 92.69 201 LEU A C 1
ATOM 1621 O O . LEU A 1 201 ? -2.964 -14.580 1.547 1.00 92.69 201 LEU A O 1
ATOM 1625 N N . LEU A 1 202 ? -1.974 -15.016 -0.418 1.00 91.50 202 LEU A N 1
ATOM 1626 C CA . LEU A 1 202 ? -3.082 -15.835 -0.918 1.00 91.50 202 LEU A CA 1
ATOM 1627 C C . LEU A 1 202 ? -3.295 -17.079 -0.043 1.00 91.50 202 LEU A C 1
ATOM 1629 O O . LEU A 1 202 ? -4.421 -17.365 0.357 1.00 91.50 202 LEU A O 1
ATOM 1633 N N . GLU A 1 203 ? -2.217 -17.802 0.274 1.00 91.06 203 GLU A N 1
ATOM 1634 C CA . GLU A 1 203 ? -2.302 -18.984 1.137 1.00 91.06 203 GLU A CA 1
ATOM 1635 C C . GLU A 1 203 ? -2.692 -18.615 2.569 1.00 91.06 203 GLU A C 1
ATOM 1637 O O . GLU A 1 203 ? -3.400 -19.373 3.212 1.00 91.06 203 GLU A O 1
ATOM 1642 N N . SER A 1 204 ? -2.321 -17.437 3.073 1.00 89.50 204 SER A N 1
ATOM 1643 C CA . SER A 1 204 ? -2.671 -17.011 4.435 1.00 89.50 204 SER A CA 1
ATOM 1644 C C . SER A 1 204 ? -4.180 -16.919 4.686 1.00 89.50 204 SER A C 1
ATOM 1646 O O . SER A 1 204 ? -4.607 -17.017 5.833 1.00 89.50 204 SER A O 1
ATOM 1648 N N . GLN A 1 205 ? -4.985 -16.768 3.628 1.00 84.62 205 GLN A N 1
ATOM 1649 C CA . GLN A 1 205 ? -6.444 -16.683 3.724 1.00 84.62 205 GLN A CA 1
ATOM 1650 C C . GLN A 1 205 ? -7.140 -18.048 3.838 1.00 84.62 205 GLN A C 1
ATOM 1652 O O . GLN A 1 205 ? -8.280 -18.098 4.292 1.00 84.62 205 GLN A O 1
ATOM 1657 N N . LYS A 1 206 ? -6.516 -19.143 3.378 1.00 77.75 206 LYS A N 1
ATOM 1658 C CA . LYS A 1 206 ? -7.181 -20.460 3.231 1.00 77.75 206 LYS A CA 1
ATOM 1659 C C . LYS A 1 206 ? -6.302 -21.676 3.543 1.00 77.75 206 LYS A C 1
ATOM 1661 O O . LYS A 1 206 ? -6.805 -22.793 3.585 1.00 77.75 206 LYS A O 1
ATOM 1666 N N . GLY A 1 207 ? -4.996 -21.483 3.642 1.00 69.81 207 GLY A N 1
ATOM 1667 C CA . GLY A 1 207 ? -3.984 -22.526 3.600 1.00 69.81 207 GLY A CA 1
ATOM 1668 C C . GLY A 1 207 ? -3.494 -22.963 4.973 1.00 69.81 207 GLY A C 1
ATOM 1669 O O . GLY A 1 207 ? -3.702 -22.307 5.992 1.00 69.81 207 GLY A O 1
ATOM 1670 N N . GLU A 1 208 ? -2.792 -24.091 4.966 1.00 77.56 208 GLU A N 1
ATOM 1671 C CA . GLU A 1 208 ? -2.144 -24.667 6.138 1.00 77.56 208 GLU A CA 1
ATOM 1672 C C . GLU A 1 208 ? -0.991 -23.785 6.640 1.00 77.56 208 GLU A C 1
ATOM 1674 O O . GLU A 1 208 ? -0.179 -23.267 5.862 1.00 77.56 208 GLU A O 1
ATOM 1679 N N . SER A 1 209 ? -0.857 -23.671 7.963 1.00 83.50 209 SER A N 1
ATOM 1680 C CA . SER A 1 209 ? 0.133 -22.800 8.605 1.00 83.50 209 SER A CA 1
ATOM 1681 C C . SER A 1 209 ? 1.587 -23.137 8.229 1.00 83.50 209 SER A C 1
ATOM 1683 O O . SER A 1 209 ? 2.453 -22.260 8.198 1.00 83.50 209 SER A O 1
ATOM 1685 N N . SER A 1 210 ? 1.882 -24.397 7.900 1.00 87.56 210 SER A N 1
ATOM 1686 C CA . SER A 1 210 ? 3.211 -24.851 7.463 1.00 87.56 210 SER A CA 1
ATOM 1687 C C . SER A 1 210 ? 3.603 -24.276 6.093 1.00 87.56 210 SER A C 1
ATOM 1689 O O . SER A 1 210 ? 4.712 -23.752 5.931 1.00 87.56 210 SER A O 1
ATOM 1691 N N . ALA A 1 211 ? 2.685 -24.317 5.125 1.00 89.31 211 ALA A N 1
ATOM 1692 C CA . ALA A 1 211 ? 2.898 -23.832 3.767 1.00 89.31 211 ALA A CA 1
ATOM 1693 C C . ALA A 1 211 ? 3.110 -22.312 3.746 1.00 89.31 211 ALA A C 1
ATOM 1695 O O . ALA A 1 211 ? 4.038 -21.821 3.100 1.00 89.31 211 ALA A O 1
ATOM 1696 N N . VAL A 1 212 ? 2.319 -21.567 4.522 1.00 92.38 212 VAL A N 1
ATOM 1697 C CA . VAL A 1 212 ? 2.430 -20.103 4.621 1.00 92.38 212 VAL A CA 1
ATOM 1698 C C . VAL A 1 212 ? 3.804 -19.688 5.163 1.00 92.38 212 VAL A C 1
ATOM 1700 O O . VAL A 1 212 ? 4.491 -18.860 4.555 1.00 92.38 212 VAL A O 1
ATOM 1703 N N . ARG A 1 213 ? 4.272 -20.327 6.246 1.00 93.12 213 ARG A N 1
ATOM 1704 C CA . ARG A 1 213 ? 5.617 -20.090 6.809 1.00 93.12 213 ARG A CA 1
ATOM 1705 C C . ARG A 1 213 ? 6.727 -20.401 5.813 1.00 93.12 213 ARG A C 1
ATOM 1707 O O . ARG A 1 213 ? 7.713 -19.664 5.738 1.00 93.12 213 ARG A O 1
ATOM 1714 N N . TYR A 1 214 ? 6.585 -21.484 5.049 1.00 93.12 214 TYR A N 1
ATOM 1715 C CA . TYR A 1 214 ? 7.542 -21.839 4.003 1.00 93.12 214 TYR A CA 1
ATOM 1716 C C . TYR A 1 214 ? 7.625 -20.749 2.925 1.00 93.12 214 TYR A C 1
ATOM 1718 O O . TYR A 1 214 ? 8.725 -20.315 2.573 1.00 93.12 214 TYR A O 1
ATOM 1726 N N . LEU A 1 215 ? 6.480 -20.258 2.444 1.00 93.75 215 LEU A N 1
ATOM 1727 C CA . LEU A 1 215 ? 6.425 -19.225 1.408 1.00 93.75 215 LEU A CA 1
ATOM 1728 C C . LEU A 1 215 ? 7.007 -17.890 1.886 1.00 93.75 215 LEU A C 1
ATOM 1730 O O . LEU A 1 215 ? 7.811 -17.286 1.172 1.00 93.75 215 LEU A O 1
ATOM 1734 N N . PHE A 1 216 ? 6.689 -17.455 3.109 1.00 94.31 216 PHE A N 1
ATOM 1735 C CA . PHE A 1 216 ? 7.299 -16.249 3.676 1.00 94.31 216 PHE A CA 1
ATOM 1736 C C . PHE A 1 216 ? 8.814 -16.394 3.855 1.00 94.31 216 PHE A C 1
ATOM 1738 O O . PHE A 1 216 ? 9.563 -15.466 3.531 1.00 94.31 216 PHE A O 1
ATOM 1745 N N . ARG A 1 217 ? 9.292 -17.573 4.280 1.00 94.56 217 ARG A N 1
ATOM 1746 C CA . ARG A 1 217 ? 10.730 -17.867 4.364 1.00 94.56 217 ARG A CA 1
ATOM 1747 C C . ARG A 1 217 ? 11.405 -17.753 2.998 1.00 94.56 217 ARG A C 1
ATOM 1749 O O . ARG A 1 217 ? 12.433 -17.088 2.903 1.00 94.56 217 ARG A O 1
ATOM 1756 N N . LYS A 1 218 ? 10.809 -18.310 1.936 1.00 93.44 218 LYS A N 1
ATOM 1757 C CA . LYS A 1 218 ? 11.305 -18.143 0.555 1.00 93.44 218 LYS A CA 1
ATOM 1758 C C . LYS A 1 218 ? 11.318 -16.685 0.107 1.00 93.44 218 LYS A C 1
ATOM 1760 O O . LYS A 1 218 ? 12.282 -16.235 -0.514 1.00 93.44 218 LYS A O 1
ATOM 1765 N N . GLY A 1 219 ? 10.308 -15.915 0.496 1.00 92.19 219 GLY A N 1
ATOM 1766 C CA . GLY A 1 219 ? 10.298 -14.471 0.294 1.00 92.19 219 GLY A CA 1
ATOM 1767 C C . GLY A 1 219 ? 11.495 -13.773 0.954 1.00 92.19 219 GLY A C 1
ATOM 1768 O O . GLY A 1 219 ? 12.169 -12.976 0.297 1.00 92.19 219 GLY A O 1
ATOM 1769 N N . LEU A 1 220 ? 11.820 -14.103 2.207 1.00 92.00 220 LEU A N 1
ATOM 1770 C CA . LEU A 1 220 ? 12.975 -13.526 2.910 1.00 92.00 220 LEU A CA 1
ATOM 1771 C C . LEU A 1 220 ? 14.332 -14.025 2.395 1.00 92.00 220 LEU A C 1
ATOM 1773 O O . LEU A 1 220 ? 15.285 -13.252 2.417 1.00 92.00 220 LEU A O 1
ATOM 1777 N N . GLU A 1 221 ? 14.434 -15.264 1.904 1.00 91.19 221 GLU A N 1
ATOM 1778 C CA . GLU A 1 221 ? 15.644 -15.750 1.217 1.00 91.19 221 GLU A CA 1
ATOM 1779 C C . GLU A 1 221 ? 15.960 -14.882 -0.010 1.00 91.19 221 GLU A C 1
ATOM 1781 O O . GLU A 1 221 ? 17.120 -14.566 -0.270 1.00 91.19 221 GLU A O 1
ATOM 1786 N N . SER A 1 222 ? 14.927 -14.450 -0.743 1.00 89.44 222 SER A N 1
ATOM 1787 C CA . SER A 1 222 ? 15.100 -13.581 -1.911 1.00 89.44 222 SER A CA 1
ATOM 1788 C C . SER A 1 222 ? 15.409 -12.122 -1.547 1.00 89.44 222 SER A C 1
ATOM 1790 O O . SER A 1 222 ? 16.215 -11.473 -2.214 1.00 89.44 222 SER A O 1
ATOM 1792 N N . ASN A 1 223 ? 14.796 -11.590 -0.483 1.00 88.12 223 ASN A N 1
ATOM 1793 C CA . ASN A 1 223 ? 15.109 -10.267 0.051 1.00 88.12 223 ASN A CA 1
ATOM 1794 C C . ASN A 1 223 ? 14.888 -10.215 1.566 1.00 88.12 223 ASN A C 1
ATOM 1796 O O . ASN A 1 223 ? 13.782 -9.945 2.044 1.00 88.12 223 ASN A O 1
ATOM 1800 N N . ALA A 1 224 ? 15.978 -10.363 2.316 1.00 89.75 224 ALA A N 1
ATOM 1801 C CA . ALA A 1 224 ? 15.937 -10.362 3.773 1.00 89.75 224 ALA A CA 1
ATOM 1802 C C . ALA A 1 224 ? 15.437 -9.033 4.366 1.00 89.75 224 ALA A C 1
ATOM 1804 O O . ALA A 1 224 ? 14.881 -9.030 5.461 1.00 89.75 224 ALA A O 1
ATOM 1805 N N . ARG A 1 225 ? 15.605 -7.906 3.654 1.00 88.44 225 ARG A N 1
ATOM 1806 C CA . ARG A 1 225 ? 15.222 -6.555 4.109 1.00 88.44 225 ARG A CA 1
ATOM 1807 C C . ARG A 1 225 ? 13.791 -6.161 3.740 1.00 88.44 225 ARG A C 1
ATOM 1809 O O . ARG A 1 225 ? 13.398 -5.024 3.986 1.00 88.44 225 ARG A O 1
ATOM 1816 N N . SER A 1 226 ? 13.006 -7.050 3.135 1.00 89.81 226 SER A N 1
ATOM 1817 C CA . SER A 1 226 ? 11.641 -6.720 2.713 1.00 89.81 226 SER A CA 1
ATOM 1818 C C . SER A 1 226 ? 10.746 -6.373 3.908 1.00 89.81 226 SER A C 1
ATOM 1820 O O . SER A 1 226 ? 10.325 -7.264 4.645 1.00 89.81 226 SER A O 1
ATOM 1822 N N . ARG A 1 227 ? 10.410 -5.083 4.079 1.00 89.06 227 ARG A N 1
ATOM 1823 C CA . ARG A 1 227 ? 9.491 -4.634 5.142 1.00 89.06 227 ARG A CA 1
ATOM 1824 C C . ARG A 1 227 ? 8.115 -5.293 5.071 1.00 89.06 227 ARG A C 1
ATOM 1826 O O . ARG A 1 227 ? 7.572 -5.679 6.095 1.00 89.06 227 ARG A O 1
ATOM 1833 N N . PHE A 1 228 ? 7.584 -5.464 3.860 1.00 91.12 228 PHE A N 1
ATOM 1834 C CA . PHE A 1 228 ? 6.252 -6.024 3.630 1.00 91.12 228 PHE A CA 1
ATOM 1835 C C . PHE A 1 228 ? 6.159 -7.471 4.117 1.00 91.12 228 PHE A C 1
ATOM 1837 O O . PHE A 1 228 ? 5.166 -7.849 4.719 1.00 91.12 228 PHE A O 1
ATOM 1844 N N . ILE A 1 229 ? 7.220 -8.262 3.921 1.00 93.75 229 ILE A N 1
ATOM 1845 C CA . ILE A 1 229 ? 7.225 -9.662 4.355 1.00 93.75 229 ILE A CA 1
ATOM 1846 C C . ILE A 1 229 ? 7.303 -9.761 5.878 1.00 93.75 229 ILE A C 1
ATOM 1848 O O . ILE A 1 229 ? 6.546 -10.529 6.455 1.00 93.75 229 ILE A O 1
ATOM 1852 N N . HIS A 1 230 ? 8.176 -8.987 6.537 1.00 94.25 230 HIS A N 1
ATOM 1853 C CA . HIS A 1 230 ? 8.253 -8.991 8.008 1.00 94.25 230 HIS A CA 1
ATOM 1854 C C . HIS A 1 230 ? 6.944 -8.528 8.651 1.00 94.25 230 HIS A C 1
ATOM 1856 O O . HIS A 1 230 ? 6.504 -9.130 9.628 1.00 94.25 230 HIS A O 1
ATOM 1862 N N . LEU A 1 231 ? 6.315 -7.493 8.085 1.00 94.19 231 LEU A N 1
ATOM 1863 C CA . LEU A 1 231 ? 5.029 -6.983 8.550 1.00 94.19 231 LEU A CA 1
ATOM 1864 C C . LEU A 1 231 ? 3.920 -8.026 8.386 1.00 94.19 231 LEU A C 1
ATOM 1866 O O . LEU A 1 231 ? 3.289 -8.395 9.371 1.00 94.19 231 LEU A O 1
ATOM 1870 N N . ASP A 1 232 ? 3.705 -8.527 7.170 1.00 94.44 232 ASP A N 1
ATOM 1871 C CA . ASP A 1 232 ? 2.561 -9.396 6.884 1.00 94.44 232 ASP A CA 1
ATOM 1872 C C . ASP A 1 232 ? 2.737 -10.793 7.488 1.00 94.44 232 ASP A C 1
ATOM 1874 O O . ASP A 1 232 ? 1.771 -11.366 7.986 1.00 94.44 232 ASP A O 1
ATOM 1878 N N . TRP A 1 233 ? 3.968 -11.318 7.543 1.00 94.81 233 TRP A N 1
ATOM 1879 C CA . TRP A 1 233 ? 4.244 -12.565 8.260 1.00 94.81 233 TRP A CA 1
ATOM 1880 C C . TRP A 1 233 ? 4.032 -12.388 9.769 1.00 94.81 233 TRP A C 1
ATOM 1882 O O . TRP A 1 233 ? 3.382 -13.222 10.393 1.00 94.81 233 TRP A O 1
ATOM 1892 N N . GLY A 1 234 ? 4.505 -11.289 10.364 1.00 94.12 234 GLY A N 1
ATOM 1893 C CA . GLY A 1 234 ? 4.288 -11.018 11.787 1.00 94.12 234 GLY A CA 1
ATOM 1894 C C . GLY A 1 234 ? 2.808 -10.832 12.141 1.00 94.12 234 GLY A C 1
ATOM 1895 O O . GLY A 1 234 ? 2.337 -11.395 13.129 1.00 94.12 234 GLY A O 1
ATOM 1896 N N . LEU A 1 235 ? 2.049 -10.105 11.313 1.00 93.88 235 LEU A N 1
ATOM 1897 C CA . LEU A 1 235 ? 0.596 -9.958 11.468 1.00 93.88 235 LEU A CA 1
ATOM 1898 C C . LEU A 1 235 ? -0.128 -11.300 11.330 1.00 93.88 235 LEU A C 1
ATOM 1900 O O . LEU A 1 235 ? -1.051 -11.585 12.095 1.00 93.88 235 LEU A O 1
ATOM 1904 N N . TRP A 1 236 ? 0.313 -12.142 10.397 1.00 94.12 236 TRP A N 1
ATOM 1905 C CA . TRP A 1 236 ? -0.242 -13.474 10.233 1.00 94.12 236 TRP A CA 1
ATOM 1906 C C . TRP A 1 236 ? 0.072 -14.378 11.434 1.00 94.12 236 TRP A C 1
ATOM 1908 O O . TRP A 1 236 ? -0.856 -14.955 11.991 1.00 94.12 236 TRP A O 1
ATOM 1918 N N . GLU A 1 237 ? 1.313 -14.442 11.930 1.00 93.50 237 GLU A N 1
ATOM 1919 C CA . GLU A 1 237 ? 1.642 -15.217 13.146 1.00 93.50 237 GLU A CA 1
ATOM 1920 C C . GLU A 1 237 ? 0.854 -14.721 14.367 1.00 93.50 237 GLU A C 1
ATOM 1922 O O . GLU A 1 237 ? 0.360 -15.534 15.149 1.00 93.50 237 GLU A O 1
ATOM 1927 N N . LYS A 1 238 ? 0.651 -13.399 14.495 1.00 92.62 238 LYS A N 1
ATOM 1928 C CA . LYS A 1 238 ? -0.228 -12.820 15.522 1.00 92.62 238 LYS A CA 1
ATOM 1929 C C . LYS A 1 238 ? -1.656 -13.360 15.400 1.00 92.62 238 LYS A C 1
ATOM 1931 O O . LYS A 1 238 ? -2.241 -13.735 16.410 1.00 92.62 238 LYS A O 1
ATOM 1936 N N . SER A 1 239 ? -2.209 -13.428 14.186 1.00 90.69 239 SER A N 1
ATOM 1937 C CA . SER A 1 239 ? -3.559 -13.973 13.956 1.00 90.69 239 SER A CA 1
ATOM 1938 C C . SER A 1 239 ? -3.676 -15.463 14.301 1.00 90.69 239 SER A C 1
ATOM 1940 O O . SER A 1 239 ? -4.740 -15.914 14.705 1.00 90.69 239 SER A O 1
ATOM 1942 N N . GLN A 1 240 ? -2.572 -16.209 14.198 1.00 90.50 240 GLN A N 1
ATOM 1943 C CA . GLN A 1 240 ? -2.475 -17.617 14.597 1.00 90.50 240 GLN A CA 1
ATOM 1944 C C . GLN A 1 240 ? -2.223 -17.801 16.109 1.00 90.50 240 GLN A C 1
ATOM 1946 O O . GLN A 1 240 ? -2.002 -18.923 16.558 1.00 90.50 240 GLN A O 1
ATOM 1951 N N . GLY A 1 241 ? -2.195 -16.716 16.895 1.00 8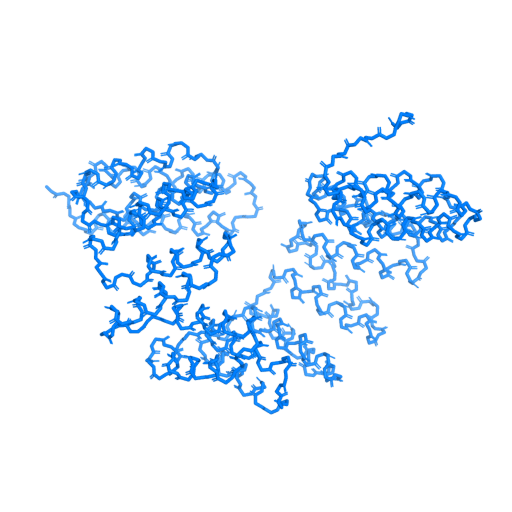9.75 241 GLY A N 1
ATOM 1952 C CA . GLY A 1 241 ? -1.921 -16.742 18.337 1.00 89.75 241 GLY A CA 1
ATOM 1953 C C . GLY A 1 241 ? -0.445 -16.930 18.710 1.00 89.75 241 GLY A C 1
ATOM 1954 O O . GLY A 1 241 ? -0.122 -17.064 19.885 1.00 89.75 241 GLY A O 1
ATOM 1955 N N . GLN A 1 242 ? 0.470 -16.923 17.739 1.00 91.69 242 GLN A N 1
ATOM 1956 C CA . GLN A 1 242 ? 1.904 -17.159 17.944 1.00 91.69 242 GLN A CA 1
ATOM 1957 C C . GLN A 1 242 ? 2.629 -15.840 18.254 1.00 91.69 242 GLN A C 1
ATOM 1959 O O . GLN A 1 242 ? 3.393 -15.309 17.439 1.00 91.69 242 GLN A O 1
ATOM 1964 N N . VAL A 1 243 ? 2.355 -15.287 19.438 1.00 93.25 243 VAL A N 1
ATOM 1965 C CA . VAL A 1 243 ? 2.792 -13.946 19.869 1.00 93.25 243 VAL A CA 1
ATOM 1966 C C . VAL A 1 243 ? 4.318 -13.806 19.868 1.00 93.25 243 VAL A C 1
ATOM 1968 O O . VAL A 1 243 ? 4.845 -12.808 19.374 1.00 93.25 243 VAL A O 1
ATOM 1971 N N . GLU A 1 244 ? 5.056 -14.805 20.352 1.00 93.69 244 GLU A N 1
ATOM 1972 C CA . GLU A 1 244 ? 6.523 -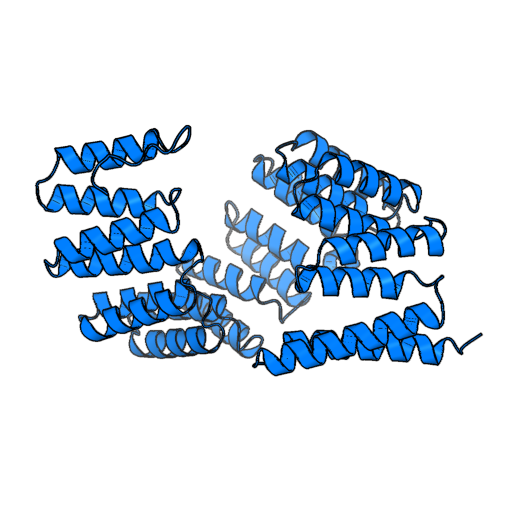14.792 20.418 1.00 93.69 244 GLU A CA 1
ATOM 1973 C C . GLU A 1 244 ? 7.155 -14.767 19.024 1.00 93.69 244 GLU A C 1
ATOM 1975 O O . GLU A 1 244 ? 8.088 -13.995 18.771 1.00 93.69 244 GLU A O 1
ATOM 1980 N N . ASN A 1 245 ? 6.617 -15.564 18.096 1.00 93.12 245 ASN A N 1
ATOM 1981 C CA . ASN A 1 245 ? 7.082 -15.592 16.712 1.00 93.12 245 ASN A CA 1
ATOM 1982 C C . ASN A 1 245 ? 6.824 -14.243 16.038 1.00 93.12 245 ASN A C 1
ATOM 1984 O O . ASN A 1 245 ? 7.749 -13.677 15.449 1.00 93.12 245 ASN A O 1
ATOM 1988 N N . ALA A 1 246 ? 5.617 -13.690 16.194 1.00 94.81 246 ALA A N 1
ATOM 1989 C CA . ALA A 1 246 ? 5.270 -12.365 15.686 1.00 94.81 246 ALA A CA 1
ATOM 1990 C C . ALA A 1 246 ? 6.218 -11.285 16.234 1.00 94.81 246 ALA A C 1
ATOM 1992 O O . ALA A 1 246 ? 6.781 -10.500 15.467 1.00 94.81 246 ALA A O 1
ATOM 1993 N N . ARG A 1 247 ? 6.489 -11.302 17.546 1.00 95.38 247 ARG A N 1
ATOM 1994 C CA . ARG A 1 247 ? 7.435 -10.387 18.204 1.00 95.38 247 ARG A CA 1
ATOM 1995 C C . ARG A 1 247 ? 8.845 -10.513 17.626 1.00 95.38 247 ARG A C 1
ATOM 1997 O O . ARG A 1 247 ? 9.492 -9.498 17.366 1.00 95.38 247 ARG A O 1
ATOM 2004 N N . SER A 1 248 ? 9.333 -11.734 17.403 1.00 94.69 248 SER A N 1
ATOM 2005 C CA . SER A 1 248 ? 10.663 -11.960 16.818 1.00 94.69 248 SER A CA 1
ATOM 2006 C C . SER A 1 248 ? 10.770 -11.407 15.389 1.00 94.69 248 SER A C 1
ATOM 2008 O O . SER A 1 248 ? 11.770 -10.771 15.042 1.00 94.69 248 SER A O 1
ATOM 2010 N N . LEU A 1 249 ? 9.714 -11.577 14.586 1.00 94.44 249 LEU A N 1
ATOM 2011 C CA . LEU A 1 249 ? 9.630 -11.075 13.215 1.00 94.44 249 LEU A CA 1
ATOM 2012 C C . LEU A 1 249 ? 9.588 -9.549 13.185 1.00 94.44 249 LEU A C 1
ATOM 2014 O O . LEU A 1 249 ? 10.331 -8.940 12.416 1.00 94.44 249 LEU A O 1
ATOM 2018 N N . PHE A 1 250 ? 8.801 -8.919 14.058 1.00 95.00 250 PHE A N 1
ATOM 2019 C CA . PHE A 1 250 ? 8.757 -7.461 14.163 1.00 95.00 250 PHE A CA 1
ATOM 2020 C C . PHE A 1 250 ? 10.089 -6.868 14.627 1.00 95.00 250 PHE A C 1
ATOM 2022 O O . PHE A 1 250 ? 10.575 -5.925 14.001 1.00 95.00 250 PHE A O 1
ATOM 2029 N N . LYS A 1 251 ? 10.743 -7.462 15.637 1.00 94.12 251 LYS A N 1
ATOM 2030 C CA . LYS A 1 251 ? 12.089 -7.050 16.077 1.00 94.12 251 LYS A CA 1
ATOM 2031 C C . LYS A 1 251 ? 13.103 -7.130 14.938 1.00 94.12 251 LYS A C 1
ATOM 2033 O O . LYS A 1 251 ? 13.831 -6.169 14.690 1.00 94.12 251 LYS A O 1
ATOM 2038 N N . ARG A 1 252 ? 13.127 -8.247 14.204 1.00 93.56 252 ARG A N 1
ATOM 2039 C CA . ARG A 1 252 ? 14.018 -8.425 13.047 1.00 93.56 252 ARG A CA 1
ATOM 2040 C C . ARG A 1 252 ? 13.694 -7.441 11.924 1.00 93.56 252 ARG A C 1
ATOM 2042 O O . ARG A 1 252 ? 14.603 -6.859 11.336 1.00 93.56 252 ARG A O 1
ATOM 2049 N N . GLY A 1 253 ? 12.413 -7.234 11.634 1.00 91.50 253 GLY A N 1
ATOM 2050 C CA . GLY A 1 253 ? 11.958 -6.260 10.651 1.00 91.50 253 GLY A CA 1
ATOM 2051 C C . GLY A 1 253 ? 12.398 -4.840 11.008 1.00 91.50 253 GLY A C 1
ATOM 2052 O O . GLY A 1 253 ? 12.880 -4.130 10.129 1.00 91.50 253 GLY A O 1
ATOM 2053 N N . HIS A 1 254 ? 12.315 -4.461 12.286 1.00 92.00 254 HIS A N 1
ATOM 2054 C CA . HIS A 1 254 ? 12.712 -3.145 12.782 1.00 92.00 254 HIS A CA 1
ATOM 2055 C C . HIS A 1 254 ? 14.231 -2.944 12.724 1.00 92.00 254 HIS A C 1
ATOM 2057 O O . HIS A 1 254 ? 14.689 -1.908 12.254 1.00 92.00 254 HIS A O 1
ATOM 2063 N N . GLN A 1 255 ? 15.029 -3.957 13.086 1.00 91.62 255 GLN A N 1
ATOM 2064 C CA . GLN A 1 255 ? 16.492 -3.910 12.926 1.00 91.62 255 GLN A CA 1
ATOM 2065 C C . GLN A 1 255 ? 16.912 -3.647 11.472 1.00 91.62 255 GLN A C 1
ATOM 2067 O O . GLN A 1 255 ? 17.907 -2.973 11.214 1.00 91.62 255 GLN A O 1
ATOM 2072 N N . LEU A 1 256 ? 16.159 -4.186 10.511 1.00 89.94 256 LEU A N 1
ATOM 2073 C CA . LEU A 1 256 ? 16.443 -4.026 9.085 1.00 89.94 256 LEU A CA 1
ATOM 2074 C C . LEU A 1 256 ? 15.827 -2.752 8.491 1.00 89.94 256 LEU A C 1
ATOM 2076 O O . LEU A 1 256 ? 16.380 -2.203 7.538 1.00 89.94 256 LEU A O 1
ATOM 2080 N N . ASN A 1 257 ? 14.703 -2.290 9.042 1.00 86.94 257 ASN A N 1
ATOM 2081 C CA . ASN A 1 257 ? 13.938 -1.126 8.604 1.00 86.94 257 ASN A CA 1
ATOM 2082 C C . ASN A 1 257 ? 13.511 -0.288 9.823 1.00 86.94 257 ASN A C 1
ATOM 2084 O O . ASN A 1 257 ? 12.352 -0.305 10.235 1.00 86.94 257 ASN A O 1
ATOM 2088 N N . ALA A 1 258 ? 14.456 0.468 10.387 1.00 85.62 258 ALA A N 1
ATOM 2089 C CA . ALA A 1 258 ? 14.245 1.193 11.643 1.00 85.62 258 ALA A CA 1
ATOM 2090 C C . ALA A 1 258 ? 13.157 2.283 11.569 1.00 85.62 258 ALA A C 1
ATOM 2092 O O . ALA A 1 258 ? 12.523 2.586 12.573 1.00 85.62 258 ALA A O 1
ATOM 2093 N N . LEU A 1 259 ? 12.923 2.851 10.381 1.00 84.69 259 LEU A N 1
ATOM 2094 C CA . LEU A 1 259 ? 11.997 3.969 10.155 1.00 84.69 259 LEU A CA 1
ATOM 2095 C C . LEU A 1 259 ? 10.631 3.533 9.587 1.00 84.69 259 LEU A C 1
ATOM 2097 O O . LEU A 1 259 ? 9.921 4.344 9.000 1.00 84.69 259 LEU A O 1
ATOM 2101 N N . ASP A 1 260 ? 10.264 2.254 9.693 1.00 88.38 260 ASP A N 1
ATOM 2102 C CA . ASP A 1 260 ? 8.992 1.759 9.153 1.00 88.38 260 ASP A CA 1
ATOM 2103 C C . ASP A 1 260 ? 7.848 1.903 10.172 1.00 88.38 260 ASP A C 1
ATOM 2105 O O . ASP A 1 260 ? 7.631 1.034 11.019 1.00 88.38 260 ASP A O 1
ATOM 2109 N N . ALA A 1 261 ? 7.098 3.007 10.088 1.00 90.44 261 ALA A N 1
ATOM 2110 C CA . ALA A 1 261 ? 6.010 3.313 11.020 1.00 90.44 261 ALA A CA 1
ATOM 2111 C C . ALA A 1 261 ? 4.878 2.257 11.052 1.00 90.44 261 ALA A C 1
ATOM 2113 O O . ALA A 1 261 ? 4.455 1.901 12.152 1.00 90.44 261 ALA A O 1
ATOM 2114 N N . PRO A 1 262 ? 4.415 1.675 9.922 1.00 93.06 262 PRO A N 1
ATOM 2115 C CA . PRO A 1 262 ? 3.459 0.563 9.947 1.00 93.06 262 PRO A CA 1
ATOM 2116 C C . PRO A 1 262 ? 3.946 -0.672 10.718 1.00 93.06 262 PRO A C 1
ATOM 2118 O O . PRO A 1 262 ? 3.154 -1.325 11.395 1.00 93.06 262 PRO A O 1
ATOM 2121 N N . LEU A 1 263 ? 5.241 -0.995 10.639 1.00 94.19 263 LEU A N 1
ATOM 2122 C CA . LEU A 1 263 ? 5.825 -2.114 11.380 1.00 94.19 263 LEU A CA 1
ATOM 2123 C C . LEU A 1 263 ? 5.871 -1.827 12.882 1.00 94.19 263 LEU A C 1
ATOM 2125 O O . LEU A 1 263 ? 5.482 -2.679 13.680 1.00 94.19 263 LEU A O 1
ATOM 2129 N N . LEU A 1 264 ? 6.292 -0.617 13.257 1.00 95.00 264 LEU A N 1
ATOM 2130 C CA . LEU A 1 264 ? 6.288 -0.157 14.647 1.00 95.00 264 LEU A CA 1
ATOM 2131 C C . LEU A 1 264 ? 4.873 -0.137 15.230 1.00 95.00 264 LEU A C 1
ATOM 2133 O O . LEU A 1 264 ? 4.672 -0.602 16.347 1.00 95.00 264 LEU A O 1
ATOM 2137 N N . GLN A 1 265 ? 3.880 0.303 14.455 1.00 95.38 265 GLN A N 1
ATOM 2138 C CA . GLN A 1 265 ? 2.473 0.254 14.848 1.00 95.38 265 GLN A CA 1
ATOM 2139 C C . GLN A 1 265 ? 2.004 -1.186 15.102 1.00 95.38 265 GLN A C 1
ATOM 2141 O O . GLN A 1 265 ? 1.384 -1.457 16.128 1.00 95.38 265 GLN A O 1
ATOM 2146 N N . ALA A 1 266 ? 2.280 -2.114 14.180 1.00 95.50 266 ALA A N 1
ATOM 2147 C CA . ALA A 1 266 ? 1.880 -3.513 14.324 1.00 95.50 266 ALA A CA 1
ATOM 2148 C C . ALA A 1 266 ? 2.520 -4.167 15.559 1.00 95.50 266 ALA A C 1
ATOM 2150 O O . ALA A 1 266 ? 1.848 -4.896 16.292 1.00 95.50 266 ALA A O 1
ATOM 2151 N N . TRP A 1 267 ? 3.791 -3.854 15.821 1.00 95.94 267 TRP A N 1
ATOM 2152 C CA . TRP A 1 267 ? 4.499 -4.323 17.006 1.00 95.94 267 TRP A CA 1
ATOM 2153 C C . TRP A 1 267 ? 3.948 -3.699 18.295 1.00 95.94 267 TRP A C 1
ATOM 2155 O O . TRP A 1 267 ? 3.653 -4.425 19.240 1.00 95.94 267 TRP A O 1
ATOM 2165 N N . ALA A 1 268 ? 3.704 -2.388 18.320 1.00 96.00 268 ALA A N 1
ATOM 2166 C CA . ALA A 1 268 ? 3.101 -1.708 19.465 1.00 96.00 268 ALA A CA 1
ATOM 2167 C C . ALA A 1 268 ? 1.718 -2.283 19.808 1.00 96.00 268 ALA A C 1
ATOM 2169 O O . ALA A 1 268 ? 1.406 -2.521 20.973 1.00 96.00 268 ALA A O 1
ATOM 2170 N N . LEU A 1 269 ? 0.902 -2.578 18.790 1.00 95.62 269 LEU A N 1
ATOM 2171 C CA . LEU A 1 269 ? -0.389 -3.244 18.969 1.00 95.62 269 LEU A CA 1
ATOM 2172 C C . LEU A 1 269 ? -0.237 -4.667 19.520 1.00 95.62 269 LEU A C 1
ATOM 2174 O O . LEU A 1 269 ? -1.075 -5.092 20.305 1.00 95.62 269 LEU A O 1
ATOM 2178 N N . LEU A 1 270 ? 0.798 -5.414 19.119 1.00 95.50 270 LEU A N 1
ATOM 2179 C CA . LEU A 1 270 ? 1.095 -6.733 19.687 1.00 95.50 270 LEU A CA 1
ATOM 2180 C C . LEU A 1 270 ? 1.455 -6.634 21.178 1.00 95.50 270 LEU A C 1
ATOM 2182 O O . LEU A 1 270 ? 0.901 -7.381 21.977 1.00 95.50 270 LEU A O 1
ATOM 2186 N N . GLU A 1 271 ? 2.347 -5.714 21.559 1.00 95.31 271 GLU A N 1
ATOM 2187 C CA . GLU A 1 271 ? 2.756 -5.551 22.964 1.00 95.31 271 GLU A CA 1
ATOM 2188 C C . GLU A 1 271 ? 1.620 -5.009 23.838 1.00 95.31 271 GLU A C 1
ATOM 2190 O O . GLU A 1 271 ? 1.452 -5.463 24.969 1.00 95.31 271 GLU A O 1
ATOM 2195 N N . ARG A 1 272 ? 0.778 -4.116 23.297 1.00 94.75 272 ARG A N 1
ATOM 2196 C CA . ARG A 1 272 ? -0.464 -3.685 23.954 1.00 94.75 272 ARG A CA 1
ATOM 2197 C C . ARG A 1 272 ? -1.360 -4.874 24.268 1.00 94.75 272 ARG A C 1
ATOM 2199 O O . ARG A 1 272 ? -1.837 -4.987 25.392 1.00 94.75 272 ARG A O 1
ATOM 2206 N N . ASP A 1 273 ? -1.623 -5.720 23.274 1.00 92.44 273 ASP A N 1
ATOM 2207 C CA . ASP A 1 273 ? -2.519 -6.867 23.439 1.00 92.44 273 ASP A CA 1
ATOM 2208 C C . ASP A 1 273 ? -1.915 -7.904 24.414 1.00 92.44 273 ASP A C 1
ATOM 2210 O O . ASP A 1 273 ? -2.652 -8.625 25.076 1.00 92.44 273 ASP A O 1
ATOM 2214 N N . ALA A 1 274 ? -0.585 -7.919 24.570 1.00 91.69 274 ALA A N 1
ATOM 2215 C CA . ALA A 1 274 ? 0.136 -8.689 25.586 1.00 91.69 274 ALA A CA 1
ATOM 2216 C C . ALA A 1 274 ? 0.204 -8.008 26.976 1.00 91.69 274 ALA A C 1
ATOM 2218 O O . ALA A 1 274 ? 0.876 -8.522 27.869 1.00 91.69 274 ALA A O 1
ATOM 2219 N N . GLY A 1 275 ? -0.441 -6.850 27.168 1.00 91.69 275 GLY A N 1
ATOM 2220 C CA . GLY A 1 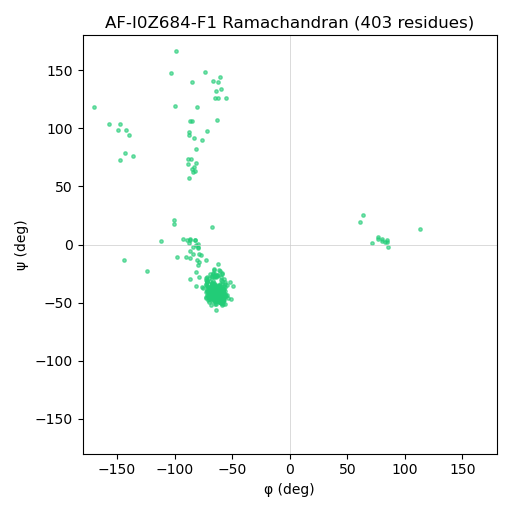275 ? -0.482 -6.113 28.439 1.00 91.69 275 GLY A CA 1
ATOM 2221 C C . GLY A 1 275 ? 0.757 -5.263 28.748 1.00 91.69 275 GLY A C 1
ATOM 2222 O O . GLY A 1 275 ? 0.820 -4.621 29.795 1.00 91.69 275 GLY A O 1
ATOM 2223 N N . LYS A 1 276 ? 1.741 -5.201 27.846 1.00 94.12 276 LYS A N 1
ATOM 2224 C CA . LYS A 1 276 ? 2.981 -4.440 28.042 1.00 94.12 276 LYS A CA 1
ATOM 2225 C C . LYS A 1 276 ? 2.830 -2.996 27.574 1.00 94.12 276 LYS A C 1
ATOM 2227 O O . LYS A 1 276 ? 3.334 -2.597 26.522 1.00 94.12 276 LYS A O 1
ATOM 2232 N N . LEU A 1 277 ? 2.102 -2.210 28.362 1.00 94.50 277 LEU A N 1
ATOM 2233 C CA . LEU A 1 277 ? 1.712 -0.848 27.988 1.00 94.50 277 LEU A CA 1
ATOM 2234 C C . LEU A 1 277 ? 2.915 0.086 27.780 1.00 94.50 277 LEU A C 1
ATOM 2236 O O . LEU A 1 277 ? 2.915 0.858 26.826 1.00 94.50 277 LEU A O 1
ATOM 2240 N N . ASP A 1 278 ? 3.960 -0.009 28.607 1.00 94.44 278 ASP A N 1
ATOM 2241 C CA . ASP A 1 278 ? 5.130 0.877 28.501 1.00 94.44 278 ASP A CA 1
ATOM 2242 C C . ASP A 1 278 ? 5.982 0.595 27.260 1.00 94.44 278 ASP A C 1
ATOM 2244 O O . ASP A 1 278 ? 6.378 1.527 26.558 1.00 94.44 278 ASP A O 1
ATOM 2248 N N . GLU A 1 279 ? 6.199 -0.683 26.928 1.00 94.75 279 GLU A N 1
ATOM 2249 C CA . GLU A 1 279 ? 6.853 -1.070 25.671 1.00 94.75 279 GLU A CA 1
ATOM 2250 C C . GLU A 1 279 ? 6.029 -0.576 24.469 1.00 94.75 279 GLU A C 1
ATOM 2252 O O . GLU A 1 279 ? 6.577 -0.002 23.525 1.00 94.75 279 GLU A O 1
ATOM 2257 N N . ALA A 1 280 ? 4.699 -0.724 24.519 1.00 96.06 280 ALA A N 1
ATOM 2258 C CA . ALA A 1 280 ? 3.813 -0.243 23.463 1.00 96.06 280 ALA A CA 1
ATOM 2259 C C . ALA A 1 280 ? 3.896 1.284 23.278 1.00 96.06 280 ALA A C 1
ATOM 2261 O O . ALA A 1 280 ? 3.955 1.750 22.139 1.00 96.06 280 ALA A O 1
ATOM 2262 N N . ARG A 1 281 ? 3.960 2.067 24.366 1.00 96.06 281 ARG A N 1
ATOM 2263 C CA . ARG A 1 281 ? 4.136 3.533 24.319 1.00 96.06 281 ARG A CA 1
ATOM 2264 C C . ARG A 1 281 ? 5.427 3.931 23.616 1.00 96.06 281 ARG A C 1
ATOM 2266 O O . ARG A 1 281 ? 5.388 4.768 22.718 1.00 96.06 281 ARG A O 1
ATOM 2273 N N . GLN A 1 282 ? 6.547 3.303 23.978 1.00 95.69 282 GLN A N 1
ATOM 2274 C CA . GLN A 1 282 ? 7.845 3.575 23.349 1.00 95.69 282 GLN A CA 1
ATOM 2275 C C . GLN A 1 282 ? 7.819 3.264 21.848 1.00 95.69 282 GLN A C 1
ATOM 2277 O O . GLN A 1 282 ? 8.358 4.020 21.040 1.00 95.69 282 GLN A O 1
ATOM 2282 N N . LEU A 1 283 ? 7.155 2.173 21.457 1.00 95.94 283 LEU A N 1
ATOM 2283 C CA . LEU A 1 283 ? 7.009 1.793 20.053 1.00 95.94 283 LEU A CA 1
ATOM 2284 C C . LEU A 1 283 ? 6.102 2.755 19.275 1.00 95.94 283 LEU A C 1
ATOM 2286 O O . LEU A 1 283 ? 6.424 3.096 18.135 1.00 95.94 283 LEU A O 1
ATOM 2290 N N . PHE A 1 284 ? 5.002 3.228 19.870 1.00 96.25 284 PHE A N 1
ATOM 2291 C CA . PHE A 1 284 ? 4.155 4.249 19.249 1.00 96.25 284 PHE A CA 1
ATOM 2292 C C . PHE A 1 284 ? 4.878 5.588 19.106 1.00 96.25 284 PHE A C 1
ATOM 2294 O O . PHE A 1 284 ? 4.787 6.210 18.049 1.00 96.25 284 PHE A O 1
ATOM 2301 N N . GLU A 1 285 ? 5.649 5.999 20.112 1.00 94.94 285 GLU A N 1
ATOM 2302 C CA . GLU A 1 285 ? 6.477 7.202 20.042 1.00 94.94 285 GLU A CA 1
ATOM 2303 C C . GLU A 1 285 ? 7.559 7.087 18.958 1.00 94.94 285 GLU A C 1
ATOM 2305 O O . GLU A 1 285 ? 7.765 8.008 18.165 1.00 94.94 285 GLU A O 1
ATOM 2310 N N . ALA A 1 286 ? 8.231 5.939 18.864 1.00 93.19 286 ALA A N 1
ATOM 2311 C CA . ALA A 1 286 ? 9.177 5.684 17.784 1.00 93.19 286 ALA A CA 1
ATOM 2312 C C . ALA A 1 286 ? 8.482 5.718 16.411 1.00 93.19 286 ALA A C 1
ATOM 2314 O O . ALA A 1 286 ? 9.012 6.300 15.464 1.00 93.19 286 ALA A O 1
ATOM 2315 N N . GLY A 1 287 ? 7.281 5.139 16.306 1.00 93.31 287 GLY A N 1
ATOM 2316 C CA . GLY A 1 287 ? 6.480 5.129 15.082 1.00 93.31 287 GLY A CA 1
ATOM 2317 C C . GLY A 1 287 ? 6.052 6.526 14.639 1.00 93.31 287 GLY A C 1
ATOM 2318 O O . GLY A 1 287 ? 6.143 6.842 13.452 1.00 93.31 287 GLY A O 1
ATOM 2319 N N . SER A 1 288 ? 5.649 7.379 15.582 1.00 92.25 288 SER A N 1
ATOM 2320 C CA . SER A 1 288 ? 5.212 8.746 15.295 1.00 92.25 288 SER A CA 1
ATOM 2321 C C . SER A 1 288 ? 6.372 9.657 14.896 1.00 92.25 288 SER A C 1
ATOM 2323 O O . SER A 1 288 ? 6.206 10.532 14.048 1.00 92.25 288 SER A O 1
ATOM 2325 N N . ARG A 1 289 ? 7.571 9.421 15.443 1.00 90.94 289 ARG A N 1
ATOM 2326 C CA . ARG A 1 289 ? 8.807 10.089 15.006 1.00 90.94 289 ARG A CA 1
ATOM 2327 C C . ARG A 1 289 ? 9.274 9.602 13.633 1.00 90.94 289 ARG A C 1
ATOM 2329 O O . ARG A 1 289 ? 9.807 10.398 12.864 1.00 90.94 289 ARG A O 1
ATOM 2336 N N . ALA A 1 290 ? 9.096 8.314 13.330 1.00 88.62 290 ALA A N 1
ATOM 2337 C CA . ALA A 1 290 ? 9.502 7.720 12.057 1.00 88.62 290 ALA A CA 1
ATOM 2338 C C . ALA A 1 290 ? 8.655 8.231 10.881 1.00 88.62 290 ALA A C 1
ATOM 2340 O O . ALA A 1 290 ? 9.207 8.605 9.846 1.00 88.62 290 ALA A O 1
ATOM 2341 N N . ASP A 1 291 ? 7.332 8.278 11.049 1.00 87.81 291 ASP A N 1
ATOM 2342 C CA . ASP A 1 291 ? 6.433 8.935 10.104 1.00 87.81 291 ASP A CA 1
ATOM 2343 C C . ASP A 1 291 ? 5.294 9.661 10.838 1.00 87.81 291 ASP A C 1
ATOM 2345 O O . ASP A 1 291 ? 4.270 9.047 11.158 1.00 87.81 291 ASP A O 1
ATOM 2349 N N . PRO A 1 292 ? 5.417 10.986 11.043 1.00 88.69 292 PRO A N 1
ATOM 2350 C CA . PRO A 1 292 ? 4.362 11.784 11.662 1.00 88.69 292 PRO A CA 1
ATOM 2351 C C . PRO A 1 292 ? 3.033 11.727 10.904 1.00 88.69 292 PRO A C 1
ATOM 2353 O O . PRO A 1 292 ? 1.977 11.921 11.500 1.00 88.69 292 PRO A O 1
ATOM 2356 N N . HIS A 1 293 ? 3.068 11.446 9.599 1.00 88.31 293 HIS A N 1
ATOM 2357 C CA . HIS A 1 293 ? 1.898 11.428 8.727 1.00 88.31 293 HIS A CA 1
ATOM 2358 C C . HIS A 1 293 ? 1.140 10.094 8.769 1.00 88.31 293 HIS A C 1
ATOM 2360 O O . HIS A 1 293 ? 0.049 9.994 8.198 1.00 88.31 293 HIS A O 1
ATOM 2366 N N . HIS A 1 294 ? 1.684 9.072 9.435 1.00 89.81 294 HIS A N 1
ATOM 2367 C CA . HIS A 1 294 ? 1.044 7.769 9.574 1.00 89.81 294 HIS A CA 1
ATOM 2368 C C . HIS A 1 294 ? 0.006 7.787 10.705 1.00 89.81 294 HIS A C 1
ATOM 2370 O O . HIS A 1 294 ? 0.254 7.377 11.839 1.00 89.81 294 HIS A O 1
ATOM 2376 N N . LEU A 1 295 ? -1.193 8.279 10.384 1.00 91.75 295 LEU A N 1
ATOM 2377 C CA . LEU A 1 295 ? -2.259 8.582 11.352 1.00 91.75 295 LEU A CA 1
ATOM 2378 C C . LEU A 1 295 ? -2.726 7.395 12.200 1.00 91.75 295 LEU A C 1
ATOM 2380 O O . LEU A 1 295 ? -3.209 7.584 13.316 1.00 91.75 295 LEU A O 1
ATOM 2384 N N . HIS A 1 296 ? -2.554 6.171 11.704 1.00 92.25 296 HIS A N 1
ATOM 2385 C CA . HIS A 1 296 ? -2.915 4.972 12.453 1.00 92.25 296 HIS A CA 1
ATOM 2386 C C . HIS A 1 296 ? -2.070 4.779 13.724 1.00 92.25 296 HIS A C 1
ATOM 2388 O O . HIS A 1 296 ? -2.558 4.172 14.674 1.00 92.25 296 HIS A O 1
ATOM 2394 N N . VAL A 1 297 ? -0.843 5.317 13.783 1.00 94.75 297 VAL A N 1
ATOM 2395 C CA . VAL A 1 297 ? -0.035 5.324 15.018 1.00 94.75 297 VAL A CA 1
ATOM 2396 C C . VAL A 1 297 ? -0.663 6.235 16.066 1.00 94.75 297 VAL A C 1
ATOM 2398 O O . VAL A 1 297 ? -0.876 5.795 17.190 1.00 94.75 297 VAL A O 1
ATOM 2401 N N . TRP A 1 298 ? -1.022 7.467 15.694 1.00 95.69 298 TRP A N 1
ATOM 2402 C CA . TRP A 1 298 ? -1.658 8.428 16.602 1.00 95.69 298 TRP A CA 1
ATOM 2403 C C . TRP A 1 298 ? -3.004 7.927 17.119 1.00 95.69 298 TRP A C 1
ATOM 2405 O O . TRP A 1 298 ? -3.279 8.005 18.314 1.00 95.69 298 TRP A O 1
ATOM 2415 N N . GLN A 1 299 ? -3.820 7.350 16.232 1.00 95.12 299 GLN A N 1
ATOM 2416 C CA . GLN A 1 299 ? -5.102 6.759 16.604 1.00 95.12 299 GLN A CA 1
ATOM 2417 C C . GLN A 1 299 ? -4.918 5.587 17.578 1.00 95.12 299 GLN A C 1
ATOM 2419 O O . GLN A 1 299 ? -5.560 5.559 18.627 1.00 95.12 299 GLN A O 1
ATOM 2424 N N . ALA A 1 300 ? -4.018 4.647 17.277 1.00 95.62 300 ALA A N 1
ATOM 2425 C CA . ALA A 1 300 ? -3.769 3.495 18.138 1.00 95.62 300 ALA A CA 1
ATOM 2426 C C . ALA A 1 300 ? -3.176 3.889 19.502 1.00 95.62 300 ALA A C 1
ATOM 2428 O O . ALA A 1 300 ? -3.563 3.307 20.518 1.00 95.62 300 ALA A O 1
ATOM 2429 N N . TRP A 1 301 ? -2.284 4.883 19.533 1.00 96.75 301 TRP A N 1
ATOM 2430 C CA . TRP A 1 301 ? -1.672 5.384 20.762 1.00 96.75 301 TRP A CA 1
ATOM 2431 C C . TRP A 1 301 ? -2.668 6.170 21.623 1.00 96.75 301 TRP A C 1
ATOM 2433 O O . TRP A 1 301 ? -2.765 5.924 22.822 1.00 96.75 301 TRP A O 1
ATOM 2443 N N . GLY A 1 302 ? -3.486 7.042 21.028 1.00 95.94 302 GLY A N 1
ATOM 2444 C CA . GLY A 1 302 ? -4.544 7.739 21.764 1.00 95.94 302 GLY A CA 1
ATOM 2445 C C . GLY A 1 302 ? -5.565 6.769 22.370 1.00 95.94 302 GLY A C 1
ATOM 2446 O O . GLY A 1 302 ? -5.938 6.908 23.532 1.00 95.94 302 GLY A O 1
ATOM 2447 N N . VAL A 1 303 ? -5.950 5.716 21.635 1.00 95.19 303 VAL A N 1
ATOM 2448 C CA . VAL A 1 303 ? -6.836 4.653 22.152 1.00 95.19 303 VAL A CA 1
ATOM 2449 C C . VAL A 1 303 ? -6.171 3.837 23.268 1.00 95.19 303 VAL A C 1
ATOM 2451 O O . VAL A 1 303 ? -6.859 3.434 24.206 1.00 95.19 303 VAL A O 1
ATOM 2454 N N . LEU A 1 304 ? -4.857 3.590 23.195 1.00 95.50 304 LEU A N 1
ATOM 2455 C CA . LEU A 1 304 ? -4.099 2.954 24.280 1.00 95.50 304 LEU A CA 1
ATOM 2456 C C . LEU A 1 304 ? -4.205 3.778 25.569 1.00 95.50 304 LEU A C 1
ATOM 2458 O O . LEU A 1 304 ? -4.584 3.235 26.603 1.00 95.50 304 LEU A O 1
ATOM 2462 N N . GLU A 1 305 ? -3.901 5.076 25.498 1.00 95.94 305 GLU A N 1
ATOM 2463 C CA . GLU A 1 305 ? -3.930 5.959 26.670 1.00 95.94 305 GLU A CA 1
ATOM 2464 C C . GLU A 1 305 ? -5.345 6.140 27.216 1.00 95.94 305 GLU A C 1
ATOM 2466 O O . GLU A 1 305 ? -5.533 6.139 28.429 1.00 95.94 305 GLU A O 1
ATOM 2471 N N . HIS A 1 306 ? -6.348 6.204 26.337 1.00 94.50 306 HIS A N 1
ATOM 2472 C CA . HIS A 1 306 ? -7.749 6.227 26.742 1.00 94.50 306 HIS A CA 1
ATOM 2473 C C . HIS A 1 306 ? -8.107 4.993 27.581 1.00 94.50 306 HIS A C 1
ATOM 2475 O O . HIS A 1 306 ? -8.610 5.129 28.693 1.00 94.50 306 HIS A O 1
ATOM 2481 N N . LYS A 1 307 ? -7.785 3.788 27.094 1.00 91.88 307 LYS A N 1
ATOM 2482 C CA . LYS A 1 307 ? -8.042 2.540 27.831 1.00 91.88 307 LYS A CA 1
ATOM 2483 C C . LYS A 1 307 ? -7.237 2.430 29.127 1.00 91.88 307 LYS A C 1
ATOM 2485 O O . LYS A 1 307 ? -7.681 1.760 30.050 1.00 91.88 307 LYS A O 1
ATOM 2490 N N . ALA A 1 308 ? -6.077 3.078 29.195 1.00 92.56 308 ALA A N 1
ATOM 2491 C CA . ALA A 1 308 ? -5.264 3.164 30.405 1.00 92.56 308 ALA A CA 1
ATOM 2492 C C . ALA A 1 308 ? -5.761 4.231 31.406 1.00 92.56 308 ALA A C 1
ATOM 2494 O O . ALA A 1 308 ? -5.171 4.362 32.474 1.00 92.56 308 ALA A O 1
ATOM 2495 N N . GLY A 1 309 ? -6.810 4.999 31.078 1.00 92.75 309 GLY A N 1
ATOM 2496 C CA . GLY A 1 309 ? -7.361 6.065 31.925 1.00 92.75 309 GLY A CA 1
ATOM 2497 C C . GLY A 1 309 ? -6.652 7.421 31.800 1.00 92.75 309 GLY A C 1
ATOM 2498 O O . GLY A 1 309 ? -7.042 8.388 32.451 1.00 92.75 309 GLY A O 1
ATOM 2499 N N . ASN A 1 310 ? -5.650 7.544 30.928 1.00 94.56 310 ASN A N 1
ATOM 2500 C CA . ASN A 1 310 ? -4.872 8.768 30.725 1.00 94.56 310 ASN A CA 1
ATOM 2501 C C . ASN A 1 310 ? -5.572 9.723 29.741 1.00 94.56 310 ASN A C 1
ATOM 2503 O O . ASN A 1 310 ? -5.074 10.001 28.646 1.00 94.56 310 ASN A O 1
ATOM 2507 N N . ILE A 1 311 ? -6.741 10.239 30.129 1.00 95.19 311 ILE A N 1
ATOM 2508 C CA . ILE A 1 311 ? -7.638 11.018 29.255 1.00 95.19 311 ILE A CA 1
ATOM 2509 C C . ILE A 1 311 ? -6.960 12.267 28.673 1.00 95.19 311 ILE A C 1
ATOM 2511 O O . ILE A 1 311 ? -7.041 12.507 27.467 1.00 95.19 311 ILE A O 1
ATOM 2515 N N . SER A 1 312 ? -6.249 13.046 29.495 1.00 95.38 312 SER A N 1
ATOM 2516 C CA . SER A 1 312 ? -5.559 14.266 29.042 1.00 95.38 312 SER A CA 1
ATOM 2517 C C . SER A 1 312 ? -4.527 13.959 27.960 1.00 95.38 312 SER A C 1
ATOM 2519 O O . SER A 1 312 ? -4.495 14.611 26.917 1.00 95.38 312 SER A O 1
ATOM 2521 N N . ARG A 1 313 ? -3.740 12.896 28.162 1.00 95.25 313 ARG A N 1
ATOM 2522 C CA . ARG A 1 313 ? -2.728 12.470 27.196 1.00 95.25 313 ARG A CA 1
ATOM 2523 C C . ARG A 1 313 ? -3.357 11.954 25.905 1.00 95.25 313 ARG A C 1
ATOM 2525 O O . ARG A 1 313 ? -2.858 12.251 24.824 1.00 95.25 313 ARG A O 1
ATOM 2532 N N . ALA A 1 314 ? -4.460 11.214 26.000 1.00 96.00 314 ALA A N 1
ATOM 2533 C CA . ALA A 1 314 ? -5.190 10.740 24.829 1.00 96.00 314 ALA A CA 1
ATOM 2534 C C . ALA A 1 314 ? -5.684 11.907 23.949 1.00 96.00 314 ALA A C 1
ATOM 2536 O O . ALA A 1 314 ? -5.505 11.862 22.731 1.00 96.00 314 ALA A O 1
ATOM 2537 N N . ARG A 1 315 ? -6.217 12.981 24.554 1.00 95.88 315 ARG A N 1
ATOM 2538 C CA . ARG A 1 315 ? -6.628 14.205 23.836 1.00 95.88 315 ARG A CA 1
ATOM 2539 C C . ARG A 1 315 ? -5.461 14.863 23.100 1.00 95.88 315 ARG A C 1
ATOM 2541 O O . ARG A 1 315 ? -5.586 15.160 21.914 1.00 95.88 315 ARG A O 1
ATOM 2548 N N . GLU A 1 316 ? -4.319 15.033 23.770 1.00 95.75 316 GLU A N 1
ATOM 2549 C CA . GLU A 1 316 ? -3.106 15.590 23.152 1.00 95.75 316 GLU A CA 1
ATOM 2550 C C . GLU A 1 316 ? -2.657 14.770 21.935 1.00 95.75 316 GLU A C 1
ATOM 2552 O O . GLU A 1 316 ? -2.333 15.328 20.886 1.00 95.75 316 GLU A O 1
ATOM 2557 N N . LEU A 1 317 ? -2.659 13.439 22.053 1.00 95.62 317 LEU A N 1
ATOM 2558 C CA . LEU A 1 317 ? -2.249 12.538 20.974 1.00 95.62 317 LEU A CA 1
ATOM 2559 C C . LEU A 1 317 ? -3.204 12.600 19.777 1.00 95.62 317 LEU A C 1
ATOM 2561 O O . LEU A 1 317 ? -2.750 12.628 18.630 1.00 95.62 317 LEU A O 1
ATOM 2565 N N . PHE A 1 318 ? -4.516 12.663 20.017 1.00 95.56 318 PHE A N 1
ATOM 2566 C CA . PHE A 1 318 ? -5.489 12.850 18.941 1.00 95.56 318 PHE A CA 1
ATOM 2567 C C . PHE A 1 318 ? -5.322 14.208 18.256 1.00 95.56 318 PHE A C 1
ATOM 2569 O O . PHE A 1 318 ? -5.316 14.274 17.025 1.00 95.56 318 PHE A O 1
ATOM 2576 N N . GLN A 1 319 ? -5.097 15.273 19.026 1.00 94.50 319 GLN A N 1
ATOM 2577 C CA . GLN A 1 319 ? -4.836 16.610 18.495 1.00 94.50 319 GLN A CA 1
ATOM 2578 C C . GLN A 1 319 ? -3.571 16.644 17.621 1.00 94.50 319 GLN A C 1
ATOM 2580 O O . GLN A 1 319 ? -3.602 17.181 16.511 1.00 94.50 319 GLN A O 1
ATOM 2585 N N . GLN A 1 320 ? -2.483 16.007 18.064 1.00 93.75 320 GLN A N 1
ATOM 2586 C CA . GLN A 1 320 ? -1.254 15.868 17.273 1.00 93.75 320 GLN A CA 1
ATOM 2587 C C . GLN A 1 320 ? -1.493 15.092 15.971 1.00 93.75 320 GLN A C 1
ATOM 2589 O O . GLN A 1 320 ? -1.044 15.524 14.907 1.00 93.75 320 GLN A O 1
ATOM 2594 N N . GLY A 1 321 ? -2.254 13.993 16.025 1.00 91.81 321 GLY A N 1
ATOM 2595 C CA . GLY A 1 321 ? -2.621 13.223 14.835 1.00 91.81 321 GLY A CA 1
ATOM 2596 C C . GLY A 1 321 ? -3.425 14.042 13.820 1.00 91.81 321 GLY A C 1
ATOM 2597 O O . GLY A 1 321 ? -3.150 13.989 12.621 1.00 91.81 321 GLY A O 1
ATOM 2598 N N . VAL A 1 322 ? -4.373 14.857 14.289 1.00 92.38 322 VAL A N 1
ATOM 2599 C CA . VAL A 1 322 ? -5.144 15.770 13.432 1.00 92.38 322 VAL A CA 1
ATOM 2600 C C . VAL A 1 322 ? -4.238 16.801 12.760 1.00 92.38 322 VAL A C 1
ATOM 2602 O O . VAL A 1 322 ? -4.351 17.028 11.553 1.00 92.38 322 VAL A O 1
ATOM 2605 N N . TRP A 1 323 ? -3.322 17.416 13.511 1.00 89.81 323 TRP A N 1
ATOM 2606 C CA . TRP A 1 323 ? -2.408 18.424 12.971 1.00 89.81 323 TRP A CA 1
ATOM 2607 C C . TRP A 1 323 ? -1.370 17.860 12.002 1.00 89.81 323 TRP A C 1
ATOM 2609 O O . TRP A 1 323 ? -0.922 18.588 11.115 1.00 89.81 323 TRP A O 1
ATOM 2619 N N . ALA A 1 324 ? -1.030 16.575 12.109 1.00 87.50 324 ALA A N 1
ATOM 2620 C CA . ALA A 1 324 ? -0.115 15.928 11.177 1.00 87.50 324 ALA A CA 1
ATOM 2621 C C . ALA A 1 324 ? -0.686 15.821 9.750 1.00 87.50 324 ALA A C 1
ATOM 2623 O O . ALA A 1 324 ? 0.047 15.999 8.776 1.00 87.50 324 ALA A O 1
ATOM 2624 N N . GLN A 1 325 ? -1.992 15.563 9.597 1.00 85.12 325 GLN A N 1
ATOM 2625 C CA . GLN A 1 325 ? -2.669 15.590 8.291 1.00 85.12 325 GLN A CA 1
ATOM 2626 C C . GLN A 1 325 ? -4.097 16.161 8.367 1.00 85.12 325 GLN A C 1
ATOM 2628 O O . GLN A 1 325 ? -5.073 15.419 8.233 1.00 85.12 325 GLN A O 1
ATOM 2633 N N . PRO A 1 326 ? -4.262 17.494 8.427 1.00 82.31 326 PRO A N 1
ATOM 2634 C CA . PRO A 1 326 ? -5.583 18.105 8.602 1.00 82.31 326 PRO A CA 1
ATOM 2635 C C . PRO A 1 326 ? -6.549 17.887 7.426 1.00 82.31 326 PRO A C 1
ATOM 2637 O O . PRO A 1 326 ? -7.757 18.014 7.580 1.00 82.31 326 PRO A O 1
ATOM 2640 N N . ARG A 1 327 ? -6.020 17.598 6.227 1.00 78.38 327 ARG A N 1
ATOM 2641 C CA . ARG A 1 327 ? -6.787 17.469 4.970 1.00 78.38 327 ARG A CA 1
ATOM 2642 C C . ARG A 1 327 ? -6.839 16.039 4.418 1.00 78.38 327 ARG A C 1
ATOM 2644 O O . ARG A 1 327 ? -7.322 15.833 3.307 1.00 78.38 327 ARG A O 1
ATOM 2651 N N . GLY A 1 328 ? -6.267 15.064 5.123 1.00 80.81 328 GLY A N 1
ATOM 2652 C CA . GLY A 1 328 ? -6.227 13.675 4.663 1.00 80.81 328 GLY A CA 1
ATOM 2653 C C . GLY A 1 328 ? -7.505 12.931 5.037 1.00 80.81 328 GLY A C 1
ATOM 2654 O O . GLY A 1 328 ? -7.965 13.070 6.158 1.00 80.81 328 GLY A O 1
ATOM 2655 N N . LYS A 1 329 ? -8.046 12.077 4.158 1.00 84.19 329 LYS A N 1
ATOM 2656 C CA . LYS A 1 329 ? -9.229 11.251 4.490 1.00 84.19 329 LYS A CA 1
ATOM 2657 C C . LYS A 1 329 ? -9.018 10.377 5.732 1.00 84.19 329 LYS A C 1
ATOM 2659 O O . LYS A 1 329 ? -9.908 10.240 6.558 1.00 84.19 329 LYS A O 1
ATOM 2664 N N . ALA A 1 330 ? -7.804 9.852 5.911 1.00 85.44 330 ALA A N 1
ATOM 2665 C CA . ALA A 1 330 ? -7.448 9.007 7.051 1.00 85.44 330 ALA A CA 1
ATOM 2666 C C . ALA A 1 330 ? -7.562 9.722 8.415 1.00 85.44 330 ALA A C 1
ATOM 2668 O O . ALA A 1 330 ? -7.622 9.053 9.445 1.00 85.44 330 ALA A O 1
ATOM 2669 N N . VAL A 1 331 ? -7.618 11.062 8.450 1.00 91.06 331 VAL A N 1
ATOM 2670 C CA . VAL A 1 331 ? -7.812 11.813 9.701 1.00 91.06 331 VAL A CA 1
ATOM 2671 C C . VAL A 1 331 ? -9.192 11.560 10.305 1.00 91.06 331 VAL A C 1
ATOM 2673 O O . VAL A 1 331 ? -9.360 11.690 11.515 1.00 91.06 331 VAL A O 1
ATOM 2676 N N . ALA A 1 332 ? -10.158 11.105 9.495 1.00 89.94 332 ALA A N 1
ATOM 2677 C CA . ALA A 1 332 ? -11.476 10.687 9.958 1.00 89.94 332 ALA A CA 1
ATOM 2678 C C . ALA A 1 332 ? -11.401 9.615 11.059 1.00 89.94 332 ALA A C 1
ATOM 2680 O O . ALA A 1 332 ? -12.196 9.660 11.995 1.00 89.94 332 ALA A O 1
ATOM 2681 N N . TYR A 1 333 ? -10.417 8.706 11.007 1.00 90.75 333 TYR A N 1
ATOM 2682 C CA . TYR A 1 333 ? -10.213 7.687 12.046 1.00 90.75 333 TYR A CA 1
ATOM 2683 C C . TYR A 1 333 ? -9.735 8.284 13.377 1.00 90.75 333 TYR A C 1
ATOM 2685 O O . TYR A 1 333 ? -10.104 7.795 14.441 1.00 90.75 333 TYR A O 1
ATOM 2693 N N . VAL A 1 334 ? -8.924 9.346 13.331 1.00 93.75 334 VAL A N 1
ATOM 2694 C CA . VAL A 1 334 ? -8.441 10.044 14.533 1.00 93.75 334 VAL A CA 1
ATOM 2695 C C . VAL A 1 334 ? -9.581 10.849 15.158 1.00 93.75 334 VAL A C 1
ATOM 2697 O O . VAL A 1 334 ? -9.810 10.746 16.360 1.00 93.75 334 VAL A O 1
ATOM 2700 N N . TRP A 1 335 ? -10.347 11.581 14.340 1.00 94.25 335 TRP A N 1
ATOM 2701 C CA . TRP A 1 335 ? -11.538 12.306 14.794 1.00 94.25 335 TRP A CA 1
ATOM 2702 C C . TRP A 1 335 ? -12.589 11.379 15.401 1.00 94.25 335 TRP A C 1
ATOM 2704 O O . TRP A 1 335 ? -13.132 11.687 16.456 1.00 94.25 335 TRP A O 1
ATOM 2714 N N . GLN A 1 336 ? -12.845 10.232 14.766 1.00 94.19 336 GLN A N 1
ATOM 2715 C CA . GLN A 1 336 ? -13.778 9.225 15.269 1.00 94.19 336 GLN A CA 1
ATOM 2716 C C . GLN A 1 336 ? -13.320 8.664 16.622 1.00 94.19 336 GLN A C 1
ATOM 2718 O O . GLN A 1 336 ? -14.122 8.606 17.549 1.00 94.19 336 GLN A O 1
ATOM 2723 N N . ALA A 1 337 ? -12.040 8.311 16.772 1.00 94.38 337 ALA A N 1
ATOM 2724 C CA . ALA A 1 337 ? -11.512 7.814 18.042 1.00 94.38 337 ALA A CA 1
ATOM 2725 C C . ALA A 1 337 ? -11.579 8.865 19.166 1.00 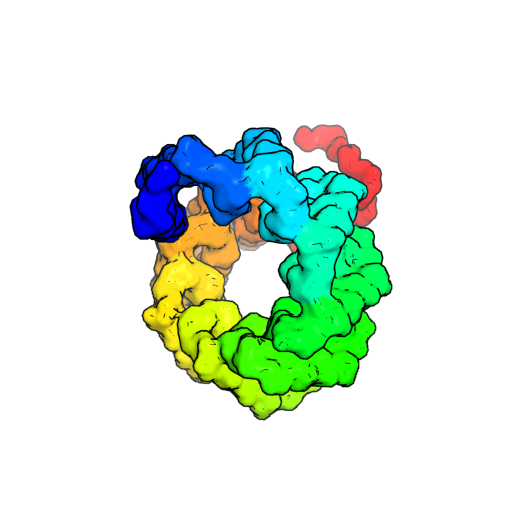94.38 337 ALA A C 1
ATOM 2727 O O . ALA A 1 337 ? -11.913 8.526 20.302 1.00 94.38 337 ALA A O 1
ATOM 2728 N N . TRP A 1 338 ? -11.317 10.137 18.849 1.00 95.94 338 TRP A N 1
ATOM 2729 C CA . TRP A 1 338 ? -11.450 11.236 19.807 1.00 95.94 338 TRP A CA 1
ATOM 2730 C C . TRP A 1 338 ? -12.914 11.480 20.192 1.00 95.94 338 TRP A C 1
ATOM 2732 O O . TRP A 1 338 ? -13.226 11.601 21.373 1.00 95.94 338 TRP A O 1
ATOM 2742 N N . ALA A 1 339 ? -13.836 11.465 19.229 1.00 94.69 339 ALA A N 1
ATOM 2743 C CA . ALA A 1 339 ? -15.263 11.625 19.495 1.00 94.69 339 ALA A CA 1
ATOM 2744 C C . ALA A 1 339 ? -15.805 10.538 20.438 1.00 94.69 339 ALA A C 1
ATOM 2746 O O . ALA A 1 339 ? -16.539 10.843 21.375 1.00 94.69 339 ALA A O 1
ATOM 2747 N N . VAL A 1 340 ? -15.388 9.281 20.239 1.00 94.25 340 VAL A N 1
ATOM 2748 C CA . VAL A 1 340 ? -15.742 8.165 21.133 1.00 94.25 340 VAL A CA 1
ATOM 2749 C C . VAL A 1 340 ? -15.203 8.391 22.548 1.00 94.25 340 VAL A C 1
ATOM 2751 O O . VAL A 1 340 ? -15.922 8.137 23.511 1.00 94.25 340 VAL A O 1
ATOM 2754 N N . LEU A 1 341 ? -13.975 8.905 22.690 1.00 94.88 341 LEU A N 1
ATOM 2755 C CA . LEU A 1 341 ? -13.431 9.283 23.997 1.00 94.88 341 LEU A CA 1
ATOM 2756 C C . LEU A 1 341 ? -14.288 10.351 24.676 1.00 94.88 341 LEU A C 1
ATOM 2758 O O . LEU A 1 341 ? -14.669 10.173 25.828 1.00 94.88 341 LEU A O 1
ATOM 2762 N N . GLU A 1 342 ? -14.619 11.437 23.980 1.00 94.88 342 GLU A N 1
ATOM 2763 C CA . GLU A 1 342 ? -15.405 12.523 24.579 1.00 94.88 342 GLU A CA 1
ATOM 2764 C C . GLU A 1 342 ? -16.826 12.079 24.936 1.00 94.88 342 GLU A C 1
ATOM 2766 O O . GLU A 1 342 ? -17.334 12.475 25.983 1.00 94.88 342 GLU A O 1
ATOM 2771 N N . SER A 1 343 ? -17.434 11.198 24.135 1.00 93.12 343 SER A N 1
ATOM 2772 C CA . SER A 1 343 ? -18.733 10.599 24.460 1.00 93.12 343 SER A CA 1
ATOM 2773 C C . SER A 1 343 ? -18.688 9.816 25.770 1.00 93.12 343 SER A C 1
ATOM 2775 O O . SER A 1 343 ? -19.538 10.012 26.634 1.00 93.12 343 SER A O 1
ATOM 2777 N N . GLN A 1 344 ? -17.670 8.970 25.953 1.00 91.56 344 GLN A N 1
ATOM 2778 C CA . GLN A 1 344 ? -17.514 8.170 27.174 1.00 91.56 344 GLN A CA 1
ATOM 2779 C C . GLN A 1 344 ? -17.224 9.027 28.413 1.00 91.56 344 GLN A C 1
ATOM 2781 O O . GLN A 1 344 ? -17.548 8.624 29.525 1.00 91.56 344 GLN A O 1
ATOM 2786 N N . GLN A 1 345 ? -16.649 10.218 28.228 1.00 92.62 345 GLN A N 1
ATOM 2787 C CA . GLN A 1 345 ? -16.442 11.201 29.296 1.00 92.62 345 GLN A CA 1
ATOM 2788 C C . GLN A 1 345 ? -17.680 12.083 29.560 1.00 92.62 345 GLN A C 1
ATOM 2790 O O . GLN A 1 345 ? -17.636 12.927 30.451 1.00 92.62 345 GLN A O 1
ATOM 2795 N N . GLY A 1 346 ? -18.771 11.918 28.801 1.00 90.75 346 GLY A N 1
ATOM 2796 C CA . GLY A 1 346 ? -20.002 12.709 28.932 1.00 90.75 346 GLY A CA 1
ATOM 2797 C C . GLY A 1 346 ? -19.994 14.051 28.187 1.00 90.75 346 GLY A C 1
ATOM 2798 O O . GLY A 1 346 ? -20.968 14.798 28.253 1.00 90.75 346 GLY A O 1
ATOM 2799 N N . ASN A 1 347 ? -18.943 14.359 27.424 1.00 92.94 347 ASN A N 1
ATOM 2800 C CA . ASN A 1 347 ? -18.818 15.592 26.639 1.00 92.94 347 ASN A CA 1
ATOM 2801 C C . ASN A 1 347 ? -19.528 15.462 25.279 1.00 92.94 347 ASN A C 1
ATOM 2803 O O . ASN A 1 347 ? -18.903 15.526 24.216 1.00 92.94 347 ASN A O 1
ATOM 2807 N N . VAL A 1 348 ? -20.848 15.269 25.307 1.00 92.00 348 VAL A N 1
ATOM 2808 C CA . VAL A 1 348 ? -21.662 14.930 24.124 1.00 92.00 348 VAL A CA 1
ATOM 2809 C C . VAL A 1 348 ? -21.588 15.998 23.029 1.00 92.00 348 VAL A C 1
ATOM 2811 O O . VAL A 1 348 ? -21.480 15.670 21.848 1.00 92.00 348 VAL A O 1
ATOM 2814 N N . ASP A 1 349 ? -21.598 17.283 23.388 1.00 92.12 349 ASP A N 1
ATOM 2815 C CA . ASP A 1 349 ? -21.571 18.365 22.396 1.00 92.12 349 ASP A CA 1
ATOM 2816 C C . ASP A 1 349 ? -20.248 18.417 21.629 1.00 92.12 349 ASP A C 1
ATOM 2818 O O . ASP A 1 349 ? -20.236 18.574 20.404 1.00 92.12 349 ASP A O 1
ATOM 2822 N N . LEU A 1 350 ? -19.133 18.209 22.333 1.00 93.38 350 LEU A N 1
ATOM 2823 C CA . LEU A 1 350 ? -17.821 18.100 21.707 1.00 93.38 350 LEU A CA 1
ATOM 2824 C C . LEU A 1 350 ? -17.736 16.831 20.853 1.00 93.38 350 LEU A C 1
ATOM 2826 O O . LEU A 1 350 ? -17.305 16.902 19.703 1.00 93.38 350 LEU A O 1
ATOM 2830 N N . ALA A 1 351 ? -18.211 15.690 21.363 1.00 93.25 351 ALA A N 1
ATOM 2831 C CA . ALA A 1 351 ? -18.250 14.435 20.614 1.00 93.25 351 ALA A CA 1
ATOM 2832 C C . ALA A 1 351 ? -19.008 14.588 19.283 1.00 93.25 351 ALA A C 1
ATOM 2834 O O . ALA A 1 351 ? -18.498 14.193 18.232 1.00 93.25 351 ALA A O 1
ATOM 2835 N N . ARG A 1 352 ? -20.165 15.265 19.286 1.00 92.69 352 ARG A N 1
ATOM 2836 C CA . ARG A 1 352 ? -20.919 15.601 18.066 1.00 92.69 352 ARG A CA 1
ATOM 2837 C C . ARG A 1 352 ? -20.092 16.427 17.091 1.00 92.69 352 ARG A C 1
ATOM 2839 O O . ARG A 1 352 ? -20.048 16.098 15.908 1.00 92.69 352 ARG A O 1
ATOM 2846 N N . GLN A 1 353 ? -19.430 17.489 17.549 1.00 93.25 353 GLN A N 1
ATOM 2847 C CA . GLN A 1 353 ? -18.582 18.316 16.679 1.00 93.25 353 GLN A CA 1
ATOM 2848 C C . GLN A 1 353 ? -17.439 17.503 16.055 1.00 93.25 353 GLN A C 1
ATOM 2850 O O . GLN A 1 353 ? -17.177 17.623 14.857 1.00 93.25 353 GLN A O 1
ATOM 2855 N N . LEU A 1 354 ? -16.805 16.628 16.836 1.00 92.88 354 LEU A N 1
ATOM 2856 C CA . LEU A 1 354 ? -15.734 15.751 16.365 1.00 92.88 354 LEU A CA 1
ATOM 2857 C C . LEU A 1 354 ? -16.247 14.731 15.333 1.00 92.88 354 LEU A C 1
ATOM 2859 O O . LEU A 1 354 ? -15.603 14.541 14.299 1.00 92.88 354 LEU A O 1
ATOM 2863 N N . PHE A 1 355 ? -17.431 14.141 15.533 1.00 92.19 355 PHE A N 1
ATOM 2864 C CA . PHE A 1 355 ? -18.061 13.270 14.533 1.00 92.19 355 PHE A CA 1
ATOM 2865 C C . PHE A 1 355 ? -18.417 14.014 13.242 1.00 92.19 355 PHE A C 1
ATOM 2867 O O . PHE A 1 355 ? -18.155 13.500 12.151 1.00 92.19 355 PHE A O 1
ATOM 2874 N N . LYS A 1 356 ? -18.916 15.255 13.338 1.00 90.31 356 LYS A N 1
ATOM 2875 C CA . LYS A 1 356 ? -19.132 16.120 12.165 1.00 90.31 356 LYS A CA 1
ATOM 2876 C C . LYS A 1 356 ? -17.831 16.333 11.387 1.00 90.31 356 LYS A C 1
ATOM 2878 O O . LYS A 1 356 ? -17.832 16.238 10.161 1.00 90.31 356 LYS A O 1
ATOM 2883 N N . CYS A 1 357 ? -16.719 16.590 12.076 1.00 90.38 357 CYS A N 1
ATOM 2884 C CA . CYS A 1 357 ? -15.399 16.710 11.450 1.00 90.38 357 CYS A CA 1
ATOM 2885 C C . CYS A 1 357 ? -14.936 15.395 10.804 1.00 90.38 357 CYS A C 1
ATOM 2887 O O . CYS A 1 357 ? -14.423 15.425 9.685 1.00 90.38 357 CYS A O 1
ATOM 2889 N N . ALA A 1 358 ? -15.157 14.249 11.458 1.00 89.06 358 ALA A N 1
ATOM 2890 C CA . ALA A 1 358 ? -14.802 12.933 10.923 1.00 89.06 358 ALA A CA 1
ATOM 2891 C C . ALA A 1 358 ? -15.517 12.644 9.594 1.00 89.06 358 ALA A C 1
ATOM 2893 O O . ALA A 1 358 ? -14.875 12.280 8.610 1.00 89.06 358 ALA A O 1
ATOM 2894 N N . VAL A 1 359 ? -16.829 12.877 9.552 1.00 88.81 359 VAL A N 1
ATOM 2895 C CA . VAL A 1 359 ? -17.659 12.690 8.355 1.00 88.81 359 VAL A CA 1
ATOM 2896 C C . VAL A 1 359 ? -17.311 13.698 7.258 1.00 88.81 359 VAL A C 1
ATOM 2898 O O . VAL A 1 359 ? -17.258 13.333 6.088 1.00 88.81 359 VAL A O 1
ATOM 2901 N N . LYS A 1 360 ? -17.026 14.962 7.603 1.00 87.38 360 LYS A N 1
ATOM 2902 C CA . LYS A 1 360 ? -16.550 15.954 6.621 1.00 87.38 360 LYS A CA 1
ATOM 2903 C C . LYS A 1 360 ? -15.210 15.543 5.999 1.00 87.38 360 LYS A C 1
ATOM 2905 O O . LYS A 1 360 ? -14.990 15.795 4.817 1.00 87.38 360 LYS A O 1
ATOM 2910 N N . ALA A 1 361 ? -14.319 14.932 6.781 1.00 85.94 361 ALA A N 1
ATOM 2911 C CA . ALA A 1 361 ? -13.017 14.473 6.304 1.00 85.94 361 ALA A CA 1
ATOM 2912 C C . ALA A 1 361 ? -13.116 13.236 5.396 1.00 85.94 361 ALA A C 1
ATOM 2914 O O . ALA A 1 361 ? -12.420 13.168 4.379 1.00 85.94 361 ALA A O 1
ATOM 2915 N N . ASP A 1 362 ? -13.981 12.278 5.737 1.00 85.38 362 ASP A N 1
ATOM 2916 C CA . ASP A 1 362 ? -14.302 11.140 4.876 1.00 85.38 362 ASP A CA 1
ATOM 2917 C C . ASP A 1 362 ? -15.801 10.798 4.912 1.00 85.38 362 ASP A C 1
ATOM 2919 O O . ASP A 1 362 ? -16.239 10.006 5.754 1.00 85.38 362 ASP A O 1
ATOM 2923 N N . PRO A 1 363 ? -16.592 11.339 3.965 1.00 84.69 363 PRO A N 1
ATOM 2924 C CA . PRO A 1 363 ? -18.027 11.069 3.898 1.00 84.69 363 PRO A CA 1
ATOM 2925 C C . PRO A 1 363 ? -18.366 9.592 3.666 1.00 84.69 363 PRO A C 1
ATOM 2927 O O . PRO A 1 363 ? -19.464 9.159 4.007 1.00 84.69 363 PRO A O 1
ATOM 2930 N N . ALA A 1 364 ? -17.431 8.812 3.112 1.00 82.94 364 ALA A N 1
ATOM 2931 C CA . ALA A 1 364 ? -17.618 7.392 2.824 1.00 82.94 364 ALA A CA 1
ATOM 2932 C C . ALA A 1 364 ? -17.288 6.475 4.019 1.00 82.94 364 ALA A C 1
ATOM 2934 O O . ALA A 1 364 ? -17.498 5.264 3.935 1.00 82.94 364 ALA A O 1
ATOM 2935 N N . SER A 1 365 ? -16.764 7.019 5.125 1.00 83.19 365 SER A N 1
ATOM 2936 C CA . SER A 1 365 ? -16.354 6.228 6.288 1.00 83.19 365 SER A CA 1
ATOM 2937 C C . SER A 1 365 ? -17.563 5.682 7.050 1.00 83.19 365 SER A C 1
ATOM 2939 O O . SER A 1 365 ? -18.148 6.353 7.902 1.00 83.19 365 SER A O 1
ATOM 2941 N N . GLU A 1 366 ? -17.913 4.422 6.789 1.00 84.12 366 GLU A N 1
ATOM 2942 C CA . GLU A 1 366 ? -18.965 3.700 7.514 1.00 84.12 366 GLU A CA 1
ATOM 2943 C C . GLU A 1 366 ? -18.731 3.703 9.030 1.00 84.12 366 GLU A C 1
ATOM 2945 O O . GLU A 1 366 ? -19.657 3.951 9.801 1.00 84.12 366 GLU A O 1
ATOM 2950 N N . ALA A 1 367 ? -17.489 3.478 9.461 1.00 86.69 367 ALA A N 1
ATOM 2951 C CA . ALA A 1 367 ? -17.142 3.416 10.877 1.00 86.69 367 ALA A CA 1
ATOM 2952 C C . ALA A 1 367 ? -17.449 4.733 11.610 1.00 86.69 367 ALA A C 1
ATOM 2954 O O . ALA A 1 367 ? -17.932 4.708 12.744 1.00 86.69 367 ALA A O 1
ATOM 2955 N N . SER A 1 368 ? -17.204 5.879 10.964 1.00 86.94 368 SER A N 1
ATOM 2956 C CA . SER A 1 368 ? -17.475 7.205 11.533 1.00 86.94 368 SER A CA 1
ATOM 2957 C C . SER A 1 368 ? -18.977 7.454 11.688 1.00 86.94 368 SER A C 1
ATOM 2959 O O . SER A 1 368 ? -19.408 7.881 12.758 1.00 86.94 368 SER A O 1
ATOM 2961 N N . TRP A 1 369 ? -19.775 7.119 10.669 1.00 88.75 369 TRP A N 1
ATOM 2962 C CA . TRP A 1 369 ? -21.237 7.237 10.720 1.00 88.75 369 TRP A CA 1
ATOM 2963 C C . TRP A 1 369 ? -21.871 6.311 11.760 1.00 88.75 369 TRP A C 1
ATOM 2965 O O . TRP A 1 369 ? -22.722 6.748 12.531 1.00 88.75 369 TRP A O 1
ATOM 2975 N N . LEU A 1 370 ? -21.446 5.045 11.810 1.00 89.88 370 LEU A N 1
ATOM 2976 C CA . LEU A 1 370 ? -21.972 4.074 12.770 1.00 89.88 370 LEU A CA 1
ATOM 2977 C C . LEU A 1 370 ? -21.616 4.442 14.211 1.00 89.88 370 LEU A C 1
ATOM 2979 O O . LEU A 1 370 ? -22.478 4.349 15.079 1.00 89.88 370 LEU A O 1
ATOM 2983 N N . SER A 1 371 ? -20.384 4.899 14.458 1.00 90.12 371 SER A N 1
ATOM 2984 C CA . SER A 1 371 ? -19.966 5.338 15.797 1.00 90.12 371 SER A CA 1
ATOM 2985 C C . SER A 1 371 ? -20.770 6.550 16.272 1.00 90.12 371 SER A C 1
ATOM 2987 O O . SER A 1 371 ? -21.130 6.622 17.442 1.00 90.12 371 SER A O 1
ATOM 2989 N N . TRP A 1 372 ? -21.087 7.483 15.369 1.00 91.44 372 TRP A N 1
ATOM 2990 C CA . TRP A 1 372 ? -21.917 8.637 15.705 1.00 91.44 372 TRP A CA 1
ATOM 2991 C C . TRP A 1 372 ? -23.374 8.236 15.964 1.00 91.44 372 TRP A C 1
ATOM 2993 O O . TRP A 1 372 ? -23.959 8.659 16.956 1.00 91.44 372 TRP A O 1
ATOM 3003 N N . ALA A 1 373 ? -23.953 7.376 15.123 1.00 90.50 373 ALA A N 1
ATOM 3004 C CA . ALA A 1 373 ? -25.307 6.876 15.345 1.00 90.50 373 ALA A CA 1
ATOM 3005 C C . ALA A 1 373 ? -25.421 6.117 16.679 1.00 90.50 373 ALA A C 1
ATOM 3007 O O . ALA A 1 373 ? -26.365 6.357 17.422 1.00 90.50 373 ALA A O 1
ATOM 3008 N N . ALA A 1 374 ? -24.442 5.265 17.006 1.00 91.94 374 ALA A N 1
ATOM 3009 C CA . ALA A 1 374 ? -24.392 4.554 18.285 1.00 91.94 374 ALA A CA 1
ATOM 3010 C C . ALA A 1 374 ? -24.333 5.523 19.478 1.00 91.94 374 ALA A C 1
ATOM 3012 O O . ALA A 1 374 ? -25.085 5.368 20.433 1.00 91.94 374 ALA A O 1
ATOM 3013 N N . MET A 1 375 ? -23.512 6.574 19.383 1.00 92.31 375 MET A N 1
ATOM 3014 C CA . MET A 1 375 ? -23.444 7.628 20.397 1.00 92.31 375 MET A CA 1
ATOM 3015 C C . MET A 1 375 ? -24.800 8.325 20.602 1.00 92.31 375 MET A C 1
ATOM 3017 O O . MET A 1 375 ? -25.209 8.549 21.735 1.00 92.31 375 MET A O 1
ATOM 3021 N N . GLU A 1 376 ? -25.522 8.673 19.531 1.00 90.88 376 GLU A N 1
ATOM 3022 C CA . GLU A 1 376 ? -26.847 9.304 19.659 1.00 90.88 376 GLU A CA 1
ATOM 3023 C C . GLU A 1 376 ? -27.896 8.343 20.252 1.00 90.88 376 GLU A C 1
ATOM 3025 O O . GLU A 1 376 ? -28.766 8.795 20.993 1.00 90.88 376 GLU A O 1
ATOM 3030 N N . GLU A 1 377 ? -27.812 7.033 19.987 1.00 90.06 377 GLU A N 1
ATOM 3031 C CA . GLU A 1 377 ? -28.678 6.031 20.634 1.00 90.06 377 GLU A CA 1
ATOM 3032 C C . GLU A 1 377 ? -28.412 5.908 22.130 1.00 90.06 377 GLU A C 1
ATOM 3034 O O . GLU A 1 377 ? -29.363 5.902 22.910 1.00 90.06 377 GLU A O 1
ATOM 3039 N N . GLU A 1 378 ? -27.140 5.863 22.537 1.00 88.88 378 GLU A N 1
ATOM 3040 C CA . GLU A 1 378 ? -26.745 5.836 23.952 1.00 88.88 378 GLU A CA 1
ATOM 3041 C C . GLU A 1 378 ? -27.263 7.068 24.710 1.00 88.88 378 GLU A C 1
ATOM 3043 O O . GLU A 1 378 ? -27.607 6.979 25.886 1.00 88.88 378 GLU A O 1
ATOM 3048 N N . GLN A 1 379 ? -27.386 8.207 24.023 1.00 88.38 379 GLN A N 1
ATOM 3049 C CA . GLN A 1 379 ? -27.935 9.454 24.564 1.00 88.38 379 GLN A CA 1
ATOM 3050 C C . GLN A 1 379 ? -29.471 9.556 24.450 1.00 88.38 379 GLN A C 1
ATOM 3052 O O . GLN A 1 379 ? -30.046 10.594 24.780 1.00 88.38 379 GLN A O 1
ATOM 3057 N N . GLY A 1 380 ? -30.156 8.513 23.963 1.00 86.31 380 GLY A N 1
ATOM 3058 C CA . GLY A 1 380 ? -31.617 8.463 23.822 1.00 86.31 380 GLY A CA 1
ATOM 3059 C C . GLY A 1 380 ? -32.186 9.181 22.589 1.00 86.31 380 GLY A C 1
ATOM 3060 O O . GLY A 1 380 ? -33.404 9.238 22.412 1.00 86.31 380 GLY A O 1
ATOM 3061 N N . ALA A 1 381 ? -31.345 9.700 21.691 1.00 88.69 381 ALA A N 1
ATOM 3062 C CA . ALA A 1 381 ? -31.744 10.406 20.472 1.00 88.69 381 ALA A CA 1
ATOM 3063 C C . ALA A 1 381 ? -31.964 9.445 19.282 1.00 88.69 381 ALA A C 1
ATOM 3065 O O . ALA A 1 381 ? -31.370 9.589 18.210 1.00 88.69 381 ALA A O 1
ATOM 3066 N N . VAL A 1 382 ? -32.865 8.472 19.457 1.00 86.12 382 VAL A N 1
ATOM 3067 C CA . VAL A 1 382 ? -33.118 7.369 18.503 1.00 86.12 382 VAL A CA 1
ATOM 3068 C C . VAL A 1 382 ? -33.498 7.863 17.099 1.00 86.12 382 VAL A C 1
ATOM 3070 O O . VAL A 1 382 ? -33.040 7.310 16.100 1.00 86.12 382 VAL A O 1
ATOM 3073 N N . GLN A 1 383 ? -34.288 8.939 17.001 1.00 84.81 383 GLN A N 1
ATOM 3074 C CA . GLN A 1 383 ? -34.680 9.526 15.711 1.00 84.81 383 GLN A CA 1
ATOM 3075 C C . GLN A 1 383 ? -33.468 10.050 14.928 1.00 84.81 383 GLN A C 1
ATOM 3077 O O . GLN A 1 383 ? -33.308 9.732 13.753 1.00 84.81 383 GLN A O 1
ATOM 3082 N N . ARG A 1 384 ? -32.552 10.763 15.596 1.00 83.56 384 ARG A N 1
ATOM 3083 C CA . ARG A 1 384 ? -31.321 11.267 14.967 1.00 83.56 384 ARG A CA 1
ATOM 3084 C C . ARG A 1 384 ? -30.390 10.134 14.557 1.00 83.56 384 ARG A C 1
ATOM 3086 O O . ARG A 1 384 ? -29.783 10.196 13.494 1.00 83.56 384 ARG A O 1
ATOM 3093 N N . ALA A 1 385 ? -30.287 9.083 15.365 1.00 85.69 385 ALA A N 1
ATOM 3094 C CA . ALA A 1 385 ? -29.500 7.910 15.001 1.00 85.69 385 ALA A CA 1
ATOM 3095 C C . ALA A 1 385 ? -30.041 7.220 13.735 1.00 85.69 385 ALA A C 1
ATOM 3097 O O . ALA A 1 385 ? -29.262 6.836 12.857 1.00 85.69 385 ALA A O 1
ATOM 3098 N N . ALA A 1 386 ? -31.367 7.105 13.605 1.00 84.31 386 ALA A N 1
ATOM 3099 C CA . ALA A 1 386 ? -32.013 6.581 12.403 1.00 84.31 386 ALA A CA 1
ATOM 3100 C C . ALA A 1 386 ? -31.766 7.483 11.182 1.00 84.31 386 ALA A C 1
ATOM 3102 O O . ALA A 1 386 ? -31.409 6.982 10.113 1.00 84.31 386 ALA A O 1
ATOM 3103 N N . GLU A 1 387 ? -31.861 8.803 11.354 1.00 85.00 387 GLU A N 1
ATOM 3104 C CA . GLU A 1 387 ? -31.528 9.779 10.314 1.00 85.00 387 GLU A CA 1
ATOM 3105 C C . GLU A 1 387 ? -30.074 9.628 9.854 1.00 85.00 387 GLU A C 1
ATOM 3107 O O . GLU A 1 387 ? -29.831 9.469 8.662 1.00 85.00 387 GLU A O 1
ATOM 3112 N N . LEU A 1 388 ? -29.102 9.575 10.771 1.00 84.88 388 LEU A N 1
ATOM 3113 C CA . LEU A 1 388 ? -27.681 9.392 10.439 1.00 84.88 388 LEU A CA 1
ATOM 3114 C C . LEU A 1 388 ? -27.434 8.096 9.648 1.00 84.88 388 LEU A C 1
ATOM 3116 O O . LEU A 1 388 ? -26.664 8.088 8.682 1.00 84.88 388 LEU A O 1
ATOM 3120 N N . ARG A 1 389 ? -28.125 7.006 10.003 1.00 82.56 389 ARG A N 1
ATOM 3121 C CA . ARG A 1 389 ? -28.080 5.745 9.243 1.00 82.56 389 ARG A CA 1
ATOM 3122 C C . ARG A 1 389 ? -28.713 5.881 7.859 1.00 82.56 389 ARG A C 1
ATOM 3124 O O . ARG A 1 389 ? -28.171 5.333 6.902 1.00 82.56 389 ARG A O 1
ATOM 3131 N N . SER A 1 390 ? -29.812 6.624 7.723 1.00 80.38 390 SER A N 1
ATOM 3132 C CA . SER A 1 390 ? -30.427 6.884 6.416 1.00 80.38 390 SER A CA 1
ATOM 3133 C C . SER A 1 390 ? -29.576 7.800 5.532 1.00 80.38 390 SER A C 1
ATOM 3135 O O . SER A 1 390 ? -29.420 7.511 4.348 1.00 80.38 390 SER A O 1
ATOM 3137 N N . TYR A 1 391 ? -28.938 8.832 6.096 1.00 76.06 391 TYR A N 1
ATOM 3138 C CA . TYR A 1 391 ? -28.045 9.736 5.368 1.00 76.06 391 TYR A CA 1
ATOM 3139 C C . TYR A 1 391 ? -26.840 8.991 4.808 1.00 76.06 391 TYR A C 1
ATOM 3141 O O . TYR A 1 391 ? -26.453 9.211 3.662 1.00 76.06 391 TYR A O 1
ATOM 3149 N N . ARG A 1 392 ? -26.296 8.036 5.568 1.00 74.69 392 ARG A N 1
ATOM 3150 C CA . ARG A 1 392 ? -25.272 7.117 5.067 1.00 74.69 392 ARG A CA 1
ATOM 3151 C C . ARG A 1 392 ? -25.751 6.353 3.822 1.00 74.69 392 ARG A C 1
ATOM 3153 O O . ARG A 1 392 ? -24.984 6.203 2.876 1.00 74.69 392 ARG A O 1
ATOM 3160 N N . MET A 1 393 ? -26.991 5.857 3.824 1.00 65.31 393 MET A N 1
ATOM 3161 C CA . MET A 1 393 ? -27.553 5.078 2.709 1.00 65.31 393 MET A CA 1
ATOM 3162 C C . MET A 1 393 ? -27.864 5.953 1.484 1.00 65.31 393 MET A C 1
ATOM 3164 O O . MET A 1 393 ? -27.687 5.505 0.354 1.00 65.31 393 MET A O 1
ATOM 3168 N N . GLN A 1 394 ? -28.286 7.203 1.697 1.00 65.56 394 GLN A N 1
ATOM 3169 C CA . GLN A 1 394 ? -28.593 8.170 0.633 1.00 65.56 394 GLN A CA 1
ATOM 3170 C C . GLN A 1 394 ? -27.335 8.827 0.034 1.00 65.56 394 GLN A C 1
ATOM 3172 O O . GLN A 1 394 ? -27.312 9.169 -1.150 1.00 65.56 394 GLN A O 1
ATOM 3177 N N . GLY A 1 395 ? -26.256 8.939 0.815 1.00 53.97 395 GLY A N 1
ATOM 3178 C CA . GLY A 1 395 ? -24.996 9.611 0.470 1.00 53.97 395 GLY A CA 1
ATOM 3179 C C . GLY A 1 395 ? -24.143 8.975 -0.636 1.00 53.97 395 GLY A C 1
ATOM 3180 O O . GLY A 1 395 ? -22.984 9.356 -0.787 1.00 53.97 395 GLY A O 1
ATOM 3181 N N . PHE A 1 396 ? -24.688 8.050 -1.430 1.00 52.97 396 PHE A N 1
ATOM 3182 C CA . PHE A 1 396 ? -24.046 7.554 -2.651 1.00 52.97 396 PHE A CA 1
ATOM 3183 C C . PHE A 1 396 ? -24.546 8.220 -3.941 1.00 52.97 396 PHE A C 1
ATOM 3185 O O . PHE A 1 396 ? -23.874 8.049 -4.955 1.00 52.97 396 PHE A O 1
ATOM 3192 N N . ASN A 1 397 ? -25.637 9.007 -3.920 1.00 38.66 397 ASN A N 1
ATOM 3193 C CA . ASN A 1 397 ? -26.165 9.629 -5.146 1.00 38.66 397 ASN A CA 1
ATOM 3194 C C . ASN A 1 397 ? -26.321 11.156 -5.151 1.00 38.66 397 ASN A C 1
ATOM 3196 O O . ASN A 1 397 ? -26.267 11.709 -6.237 1.00 38.66 397 ASN A O 1
ATOM 3200 N N . GLU A 1 398 ? -26.430 11.866 -4.028 1.00 40.50 398 GLU A N 1
ATOM 3201 C CA . GLU A 1 398 ? -26.391 13.341 -4.016 1.00 40.50 398 GLU A CA 1
ATOM 3202 C C . GLU A 1 398 ? -26.285 13.822 -2.563 1.00 40.50 398 GLU A C 1
ATOM 3204 O O . GLU A 1 398 ? -27.140 13.522 -1.733 1.00 40.50 398 GLU A O 1
ATOM 3209 N N . ILE A 1 399 ? -25.208 14.529 -2.214 1.00 41.53 399 ILE A N 1
ATOM 3210 C CA . ILE A 1 399 ? -25.035 15.068 -0.860 1.00 41.53 399 ILE A CA 1
ATOM 3211 C C . ILE A 1 399 ? -25.810 16.385 -0.781 1.00 41.53 399 ILE A C 1
ATOM 3213 O O . ILE A 1 399 ? -25.270 17.450 -1.078 1.00 41.53 399 ILE A O 1
ATOM 3217 N N . VAL A 1 400 ? -27.070 16.316 -0.355 1.00 37.34 400 VAL A N 1
ATOM 3218 C CA . VAL A 1 400 ? -27.769 17.473 0.213 1.00 37.34 400 VAL A CA 1
ATOM 3219 C C . VAL A 1 400 ? -27.440 17.494 1.702 1.00 37.34 400 VAL A C 1
ATOM 3221 O O . VAL A 1 400 ? -27.901 16.654 2.471 1.00 37.34 400 VAL A O 1
ATOM 3224 N N . LEU A 1 401 ? -26.579 18.428 2.110 1.00 39.75 401 LEU A N 1
ATOM 3225 C CA . LEU A 1 401 ? -26.375 18.722 3.528 1.00 39.75 401 LEU A CA 1
ATOM 3226 C C . LEU A 1 401 ? -27.696 19.273 4.103 1.00 39.75 401 LEU A C 1
ATOM 3228 O O . LEU A 1 401 ? -28.269 20.177 3.490 1.00 39.75 401 LEU A O 1
ATOM 3232 N N . PRO A 1 402 ? -28.189 18.781 5.254 1.00 36.28 402 PRO A N 1
ATOM 3233 C CA . PRO A 1 402 ? -29.401 19.317 5.869 1.00 36.28 402 PRO A CA 1
ATOM 3234 C C . PRO A 1 402 ? -29.216 20.787 6.253 1.00 36.28 402 PRO A C 1
ATOM 3236 O O . PRO A 1 402 ? -28.158 21.178 6.754 1.00 36.28 402 PRO A O 1
ATOM 3239 N N . ALA A 1 403 ? -30.251 21.600 6.041 1.00 30.95 403 ALA A N 1
ATOM 3240 C CA . ALA A 1 403 ? -30.248 23.008 6.423 1.00 30.95 403 ALA A CA 1
ATOM 3241 C C . ALA A 1 403 ? -30.093 23.156 7.949 1.00 30.95 403 ALA A C 1
ATOM 3243 O O . ALA A 1 403 ? -30.856 22.568 8.714 1.00 30.95 403 ALA A O 1
ATOM 3244 N N . GLY A 1 404 ? -29.101 23.947 8.376 1.00 49.84 404 GLY A N 1
ATOM 3245 C CA . GLY A 1 404 ? -28.759 24.180 9.788 1.00 49.84 404 GLY A CA 1
ATOM 3246 C C . GLY A 1 404 ? -27.398 23.627 10.239 1.00 49.84 404 GLY A C 1
ATOM 3247 O O . GLY A 1 404 ? -27.145 23.549 11.441 1.00 49.84 404 GLY A O 1
ATOM 3248 N N . PHE A 1 405 ? -26.535 23.236 9.295 1.00 37.50 405 PHE A N 1
ATOM 3249 C CA . PHE A 1 405 ? -25.173 22.744 9.531 1.00 37.50 405 PHE A CA 1
ATOM 3250 C C . PHE A 1 405 ? -24.065 23.771 9.325 1.00 37.50 405 PHE A C 1
ATOM 3252 O O . PHE A 1 405 ? -24.156 24.549 8.351 1.00 37.50 405 PHE A O 1
#

Radius of gyration: 24.97 Å; Cα contacts (8 Å, |Δi|>4): 548; chains: 1; bounding box: 67×49×65 Å

Nearest PDB structures (foldseek):
  1w3b-assembly1_A  TM=5.687E-01  e=2.458E-13  Homo sapiens
  7y4i-assembly1_B  TM=4.032E-01  e=3.162E-12  Arabidopsis thaliana
  5g05-assembly1_H  TM=4.571E-01  e=1.885E-08  Homo sapiens
  2q7f-assembly2_B  TM=6.205E-01  e=1.215E-05  Bacillus subtilis
  5g05-assembly1_X  TM=3.808E-01  e=3.815E-07  Homo sapiens

Secondary structure (DSSP, 8-state):
---HHHHHHHHHHHHHHHHHHHH-SSHHHHHHHHHHHHHHHHHHHHH-TT-HHHHHHHHHHHHHTT-HHHHHHHHHHHHHHTTT--HHHHHHHHHHHHHTT-HHHHHHHHHHHHHH-TT-HHHHHHHHHHHHHTT-HHHHHHHHHHHHHHTTTS--HHHHHHHHHHHHHTT-HHHHHHHHHHHHHSHHHHT-HHHHHHHHHHHHTTS-HHHHHHHHHHHHHH-TT-HHHHHHHHHHHHHTT-HHHHHHHHHHHHHH-TT-HHHHHHHHHHHHHTT-HHHHHHHHHHHHHH-TT-HHHHHHHHHHHHHTT-HHHHHHHHHHHHHH-TT-TTHHHHHHHHHHHHHHTT-HHHHHHHHHHHHHH-TT-HHHHHHHHHHHHHTT-HHHHHHHHHHHHHTTT---PPTT-

Sequence (405 aa):
KPLKINRDLLLYRAKVSRQAAFRAPTLLEKLKYQKASETMLRRCLALDATDGRPYVSLGKLLMQQRRYDEARSIYEEGSTATGGQNEYIWQAWATLESRLGRASQARKLYDAAIVANRKHAASWHGWGLLEKRQGNLVRARDLWLKGIRAAEGAPNPHLYQSIAVLAGEMGYVEEARRWFREGTRSIKGKQSHALWHAWALLESQKGESSAVRYLFRKGLESNARSRFIHLDWGLWEKSQGQVENARSLFKRGHQLNALDAPLLQAWALLERDAGKLDEARQLFEAGSRADPHHLHVWQAWGVLEHKAGNISRARELFQQGVWAQPRGKAVAYVWQAWAVLESQQGNVDLARQLFKCAVKADPASEASWLSWAAMEEEQGAVQRAAELRSYRMQGFNEIVLPAGF

Solvent-accessible surface area (backbone atoms only — not comparable to full-atom values): 20288 Å² total; per-residue (Å²): 132,78,59,68,66,63,50,54,49,39,52,48,51,22,51,50,28,46,54,48,24,71,67,39,90,44,70,68,55,20,51,51,24,43,52,54,18,50,54,39,32,53,51,45,40,77,70,41,56,60,56,52,66,45,35,43,53,45,26,55,50,29,51,74,72,66,41,53,69,62,23,47,52,41,35,52,52,34,35,62,49,39,71,52,53,52,33,62,38,30,36,52,46,17,52,51,32,48,73,71,67,40,56,74,61,16,51,55,29,29,49,48,15,36,72,42,32,65,55,46,47,68,33,30,41,50,46,18,50,53,31,43,76,71,68,39,52,71,59,16,48,52,37,30,51,52,27,51,65,49,13,68,95,60,71,54,36,67,40,29,40,52,52,17,52,51,29,42,76,74,64,39,51,69,60,15,53,49,33,44,54,58,30,44,70,39,73,63,15,52,53,28,31,69,41,29,37,55,48,22,54,59,34,65,77,80,52,59,73,68,60,29,53,51,30,45,50,49,12,35,75,41,36,76,68,44,59,67,53,27,41,54,50,18,52,48,32,44,74,72,66,37,55,70,60,15,52,52,33,35,54,52,35,35,77,66,39,77,60,44,28,73,48,29,35,55,44,18,53,51,32,41,75,70,67,38,54,69,64,16,50,54,29,30,53,50,16,39,72,47,32,57,70,50,43,69,34,28,36,53,46,18,52,51,30,44,78,70,66,39,52,71,60,16,53,52,32,31,52,52,32,38,70,51,37,78,84,40,50,70,34,18,58,30,29,32,54,47,17,54,51,31,42,77,72,66,40,50,72,59,15,51,54,29,34,53,51,11,37,71,46,26,77,82,43,60,68,40,50,51,54,47,25,50,53,31,42,78,71,68,39,51,69,59,18,52,47,49,55,48,49,62,70,50,59,81,78,60,87,76,76,67,91,93,119

Foldseek 3Di:
DPDPVVLVVLLVQLVVLCVCLVVPPDPVSVVVSLVSSLVSLVVSCVVAVQDLSSLLVNLVSCVVVVVLVVSLVSLVSSCVSNVLLDLSSLLSNLLSCLVVVVLVVSVVSLVSSCVSPVQPLSSLLSNLVSCVVVVNLVVSLVSLVSNQVSNVVPGDLSSLLVNLLSCLVVVNNVVSVVSLVVQCVDPNSLLDLSSLLSNLVSCLVPHDPVVSVVSLVSSCVSPVQDLSSLLVVLVSCVVVVNLVVSLVSLVSNCVSVVLALSSLLSNLVSCVVVVNLVSSLVSLVSSCVSPVQPLSSLLSNLLSCLVVVVLVVSVVSLVSSCVSCVQALVNLSSLQSNLLSCLVVVVNVSSVVSLVSSCVSPVQDPSSLQSNLVSCVVVVNPVVSVVSVVLNVVVPPDDDDDPPD